Protein AF-0000000066289373 (afdb_homodimer)

Organism: Thermoplasma acidophilum (strain ATCC 25905 / DSM 1728 / JCM 9062 / NBRC 15155 / AMRC-C165) (NCBI:txid273075)

Solvent-accessible surface area (backbone atoms only — not comparable to full-atom values): 20427 Å² total; per-residue (Å²): 117,46,67,29,78,55,85,75,24,36,40,34,42,34,67,40,63,65,67,71,36,77,33,49,23,34,45,33,56,39,55,38,78,60,55,65,31,44,72,65,19,28,51,41,46,61,55,25,34,71,67,48,54,57,54,38,38,50,46,29,58,76,75,24,77,90,34,51,53,66,18,37,56,48,77,47,69,15,73,66,32,69,15,59,24,30,33,37,22,13,44,34,64,47,59,83,74,80,78,54,34,67,59,29,39,32,33,20,52,41,36,44,52,50,49,28,57,76,72,70,49,42,31,40,31,32,53,78,61,28,50,58,76,34,53,29,55,60,72,63,44,50,54,42,50,52,48,33,52,50,62,54,51,73,74,46,85,70,56,35,38,44,32,40,35,23,76,40,66,67,57,41,53,52,49,53,50,52,40,45,73,71,65,44,73,63,62,67,73,67,72,72,69,74,80,119,118,47,64,30,79,53,85,75,24,36,40,34,41,32,65,41,64,67,70,70,38,76,34,51,23,35,45,34,56,41,54,39,79,61,55,65,31,45,72,64,19,28,51,42,49,62,57,24,35,72,67,47,54,58,54,38,41,51,46,28,57,74,74,26,76,90,33,52,54,67,18,37,53,49,76,48,69,17,74,66,32,67,15,59,23,30,34,37,22,13,43,32,64,48,60,84,73,78,78,55,34,67,60,30,40,30,34,19,53,40,36,44,52,51,49,29,56,75,70,71,50,44,31,38,31,32,53,77,61,27,50,58,75,34,54,30,57,60,72,64,44,50,54,42,50,51,48,34,51,50,63,52,50,74,75,46,86,70,57,36,37,44,30,42,35,22,76,39,68,66,57,40,52,52,49,51,51,52,39,45,73,71,66,44,73,64,63,67,75,66,72,72,69,75,79,119

Foldseek 3Di:
DFWDDDDLAIEAEAAAQQLQDLAQEEEAQDAFLLQADDDRRNSQDVQQDCVSNVVVVVCCVPPNVPGDDQLAWDKDASRNGSHGIYIYHYAAQDDPPPPCRLVSLLSRLLNSVVVCVVVVGQTYEYEQHCVPPSPPPLLSSLLSNVVSVSVSVVPDDDYHYYYYYHHDPVSSVSSLVSCVVVVNPRVVVPVPPPPD/DFWDDDDLAIEAEAAAQQLQDLAQEEEAQDAFLLQADDDRRNSQDVQQDCVSNVVVVVCCVPPNVPGDDQLAWDKDASRNGSHGIYIYHYAAQDDPPPPCRLVSLLSRLLNSVVVCVVVVGQTYEYEQHCVPPSPPPLLSSLLSNVVSVSVSVVPDDDYHYYYYYHHDPVSSVSSLVSCVVVVHPRVPVPVPPPPD

Structure (mmCIF, N/CA/C/O backbone):
data_AF-0000000066289373-model_v1
#
loop_
_entity.id
_entity.type
_entity.pdbx_description
1 polymer 'Uncharacterized protein Ta1105'
#
loop_
_atom_site.group_PDB
_atom_site.id
_atom_site.type_symbol
_atom_site.label_atom_id
_atom_site.label_alt_id
_atom_site.label_comp_id
_atom_site.label_asym_id
_atom_site.label_entity_id
_atom_site.label_seq_id
_atom_site.pdbx_PDB_ins_code
_atom_site.Cartn_x
_atom_site.Cartn_y
_atom_site.Cartn_z
_atom_site.occupancy
_atom_site.B_iso_or_equiv
_atom_site.auth_seq_id
_atom_site.auth_comp_id
_atom_site.auth_asym_id
_atom_site.auth_atom_id
_atom_site.pdbx_PDB_model_num
ATOM 1 N N . MET A 1 1 ? 3.545 17.703 24.906 1 75.75 1 MET A N 1
ATOM 2 C CA . MET A 1 1 ? 2.996 18.516 23.812 1 75.75 1 MET A CA 1
ATOM 3 C C . MET A 1 1 ? 3.549 19.938 23.875 1 75.75 1 MET A C 1
ATOM 5 O O . MET A 1 1 ? 3.662 20.516 24.953 1 75.75 1 MET A O 1
ATOM 9 N N . ARG A 1 2 ? 4.129 20.344 22.719 1 86.56 2 ARG A N 1
ATOM 10 C CA . ARG A 1 2 ? 4.605 21.719 22.562 1 86.56 2 ARG A CA 1
ATOM 11 C C . ARG A 1 2 ? 3.744 22.484 21.562 1 86.56 2 ARG A C 1
ATOM 13 O O . ARG A 1 2 ? 3.34 21.938 20.531 1 86.56 2 ARG A O 1
ATOM 20 N N . GLU A 1 3 ? 3.428 23.828 22.047 1 89.31 3 GLU A N 1
ATOM 21 C CA . GLU A 1 3 ? 2.566 24.641 21.188 1 89.31 3 GLU A CA 1
ATOM 22 C C . GLU A 1 3 ? 3.199 26 20.891 1 89.31 3 GLU A C 1
ATOM 24 O O . GLU A 1 3 ? 3.875 26.562 21.75 1 89.31 3 GLU A O 1
ATOM 29 N N . PHE A 1 4 ? 2.977 26.422 19.625 1 86.31 4 PHE A N 1
ATOM 30 C CA . PHE A 1 4 ? 3.445 27.734 19.219 1 86.31 4 PHE A CA 1
ATOM 31 C C . PHE A 1 4 ? 2.379 28.453 18.406 1 86.31 4 PHE A C 1
ATOM 33 O O . PHE A 1 4 ? 1.7 27.844 17.578 1 86.31 4 PHE A O 1
ATOM 40 N N . HIS A 1 5 ? 2.35 29.75 18.734 1 89.12 5 HIS A N 1
ATOM 41 C CA . HIS A 1 5 ? 1.401 30.562 17.969 1 89.12 5 HIS A CA 1
ATOM 42 C C . HIS A 1 5 ? 2.016 31.062 16.672 1 89.12 5 HIS A C 1
ATOM 44 O O . HIS A 1 5 ? 3.191 31.422 16.625 1 89.12 5 HIS A O 1
ATOM 50 N N . TYR A 1 6 ? 1.261 31.031 15.586 1 89.5 6 TYR A N 1
ATOM 51 C CA . TYR A 1 6 ? 1.569 31.609 14.281 1 89.5 6 TYR A CA 1
ATOM 52 C C . TYR A 1 6 ? 0.436 32.5 13.805 1 89.5 6 TYR A C 1
ATOM 54 O O . TYR A 1 6 ? -0.485 32.031 13.125 1 89.5 6 TYR A O 1
ATOM 62 N N . GLY A 1 7 ? 0.634 33.75 14.133 1 88.88 7 GLY A N 1
ATOM 63 C CA . GLY A 1 7 ? -0.511 34.625 13.93 1 88.88 7 GLY A CA 1
ATOM 64 C C . GLY A 1 7 ? -1.744 34.188 14.688 1 88.88 7 GLY A C 1
ATOM 65 O O . GLY A 1 7 ? -1.688 34 15.906 1 88.88 7 GLY A O 1
ATOM 66 N N . VAL A 1 8 ? -2.82 34.031 14.016 1 94.06 8 VAL A N 1
ATOM 67 C CA . VAL A 1 8 ? -4.074 33.625 14.633 1 94.06 8 VAL A CA 1
ATOM 68 C C . VAL A 1 8 ? -4.125 32.094 14.727 1 94.06 8 VAL A C 1
ATOM 70 O O . VAL A 1 8 ? -5.074 31.531 15.273 1 94.06 8 VAL A O 1
ATOM 73 N N . HIS A 1 9 ? -3.094 31.453 14.195 1 95.69 9 HIS A N 1
ATOM 74 C CA . HIS A 1 9 ? -3.049 30 14.125 1 95.69 9 HIS A CA 1
ATOM 75 C C . HIS A 1 9 ? -2.193 29.422 15.25 1 95.69 9 HIS A C 1
ATOM 77 O O . HIS A 1 9 ? -1.519 30.172 15.969 1 95.69 9 HIS A O 1
ATOM 83 N N . MET A 1 10 ? -2.359 28.141 15.414 1 94.62 10 MET A N 1
ATOM 84 C CA . MET A 1 10 ? -1.564 27.391 16.391 1 94.62 10 MET A CA 1
ATOM 85 C C . MET A 1 10 ? -0.881 26.203 15.742 1 94.62 10 MET A C 1
ATOM 87 O O . MET A 1 10 ? -1.503 25.469 14.977 1 94.62 10 MET A O 1
ATOM 91 N N . LEU A 1 11 ? 0.419 26.047 16.031 1 94.94 11 LEU A N 1
ATOM 92 C CA . LEU A 1 11 ? 1.167 24.828 15.688 1 94.94 11 LEU A CA 1
ATOM 93 C C . LEU A 1 11 ? 1.503 24.031 16.953 1 94.94 11 LEU A C 1
ATOM 95 O O . LEU A 1 11 ? 1.903 24.609 17.969 1 94.94 11 LEU A O 1
ATOM 99 N N . ALA A 1 12 ? 1.253 22.797 16.875 1 95.5 12 ALA A N 1
ATOM 100 C CA . ALA A 1 12 ? 1.508 21.938 18.031 1 95.5 12 ALA A CA 1
ATOM 101 C C . ALA A 1 12 ? 2.371 20.734 17.656 1 95.5 12 ALA A C 1
ATOM 103 O O . ALA A 1 12 ? 2.273 20.219 16.531 1 95.5 12 ALA A O 1
ATOM 104 N N . VAL A 1 13 ? 3.252 20.328 18.578 1 96.38 13 VAL A N 1
ATOM 105 C CA . VAL A 1 13 ? 4.066 19.125 18.438 1 96.38 13 VAL A CA 1
ATOM 106 C C . VAL A 1 13 ? 3.727 18.141 19.562 1 96.38 13 VAL A C 1
ATOM 108 O O . VAL A 1 13 ? 3.779 18.484 20.75 1 96.38 13 VAL A O 1
ATOM 111 N N . GLU A 1 14 ? 3.352 16.984 19.156 1 96.69 14 GLU A N 1
ATOM 112 C CA . GLU A 1 14 ? 2.951 15.945 20.109 1 96.69 14 GLU A CA 1
ATOM 113 C C . GLU A 1 14 ? 3.719 14.648 19.859 1 96.69 14 GLU A C 1
ATOM 115 O O . GLU A 1 14 ? 4.062 14.328 18.719 1 96.69 14 GLU A O 1
ATOM 120 N N . VAL A 1 15 ? 4.016 13.953 20.969 1 97.19 15 VAL A N 1
ATOM 121 C CA . VAL A 1 15 ? 4.594 12.617 20.875 1 97.19 15 VAL A CA 1
ATOM 122 C C . VAL A 1 15 ? 3.586 11.586 21.375 1 97.19 15 VAL A C 1
ATOM 124 O O . VAL A 1 15 ? 3.08 11.695 22.5 1 97.19 15 VAL A O 1
ATOM 127 N N . GLY A 1 16 ? 3.242 10.625 20.5 1 97.38 16 GLY A N 1
ATOM 128 C CA . GLY A 1 16 ? 2.277 9.609 20.906 1 97.38 16 GLY A CA 1
ATOM 129 C C . GLY A 1 16 ? 1.586 8.953 19.719 1 97.38 16 GLY A C 1
ATOM 130 O O . GLY A 1 16 ? 2.062 9.047 18.578 1 97.38 16 GLY A O 1
ATOM 131 N N . ASP A 1 17 ? 0.557 8.273 20.078 1 98.12 17 ASP A N 1
ATOM 132 C CA . ASP A 1 17 ? -0.267 7.559 19.094 1 98.12 17 ASP A CA 1
ATOM 133 C C . ASP A 1 17 ? -1.297 8.492 18.469 1 98.12 17 ASP A C 1
ATOM 135 O O . ASP A 1 17 ? -2.221 8.953 19.141 1 98.12 17 ASP A O 1
ATOM 139 N N . ILE A 1 18 ? -1.159 8.711 17.172 1 98.62 18 ILE A N 1
ATOM 140 C CA . ILE A 1 18 ? -2.012 9.68 16.484 1 98.62 18 ILE A CA 1
ATOM 141 C C . ILE A 1 18 ? -3.467 9.219 16.547 1 98.62 18 ILE A C 1
ATOM 143 O O . ILE A 1 18 ? -4.387 10.039 16.438 1 98.62 18 ILE A O 1
ATOM 147 N N . THR A 1 19 ? -3.711 7.879 16.688 1 98.75 19 THR A N 1
ATOM 148 C CA . THR A 1 19 ? -5.078 7.367 16.75 1 98.75 19 THR A CA 1
ATOM 149 C C . THR A 1 19 ? -5.777 7.824 18.016 1 98.75 19 THR A C 1
ATOM 151 O O . THR A 1 19 ? -7 7.723 18.141 1 98.75 19 THR A O 1
ATOM 154 N N . GLU A 1 20 ? -5.055 8.344 18.906 1 98.38 20 GLU A N 1
ATOM 155 C CA . GLU A 1 20 ? -5.605 8.812 20.172 1 98.38 20 GLU A CA 1
ATOM 156 C C . GLU A 1 20 ? -5.797 10.328 20.172 1 98.38 20 GLU A C 1
ATOM 158 O O . GLU A 1 20 ? -6.258 10.906 21.156 1 98.38 20 GLU A O 1
ATOM 163 N N . SER A 1 21 ? -5.438 10.977 19.094 1 98.31 21 SER A N 1
ATOM 164 C CA . SER A 1 21 ? -5.57 12.422 19 1 98.31 21 SER A CA 1
ATOM 165 C C . SER A 1 21 ? -7.031 12.852 19.062 1 98.31 21 SER A C 1
ATOM 167 O O . SER A 1 21 ? -7.902 12.203 18.484 1 98.31 21 SER A O 1
ATOM 169 N N . ASP A 1 22 ? -7.27 13.945 19.719 1 97.38 22 ASP A N 1
ATOM 170 C CA . ASP A 1 22 ? -8.625 14.492 19.828 1 97.38 22 ASP A CA 1
ATOM 171 C C . ASP A 1 22 ? -8.836 15.633 18.828 1 97.38 22 ASP A C 1
ATOM 173 O O . ASP A 1 22 ? -9.773 16.422 18.969 1 97.38 22 ASP A O 1
ATOM 177 N N . ALA A 1 23 ? -7.934 15.812 17.812 1 98.69 23 ALA A N 1
ATOM 178 C CA . ALA A 1 23 ? -8.141 16.781 16.734 1 98.69 23 ALA A CA 1
ATOM 179 C C . ALA A 1 23 ? -9.43 16.484 15.977 1 98.69 23 ALA A C 1
ATOM 181 O O . ALA A 1 23 ? -9.961 15.375 16.047 1 98.69 23 ALA A O 1
ATOM 182 N N . GLU A 1 24 ? -9.938 17.484 15.312 1 98.88 24 GLU A N 1
ATOM 183 C CA . GLU A 1 24 ? -11.133 17.281 14.492 1 98.88 24 GLU A CA 1
ATOM 184 C C . GLU A 1 24 ? -10.875 16.281 13.375 1 98.88 24 GLU A C 1
ATOM 186 O O . GLU A 1 24 ? -11.75 15.492 13.023 1 98.88 24 GLU A O 1
ATOM 191 N N . ALA A 1 25 ? -9.664 16.344 12.812 1 98.94 25 ALA A N 1
ATOM 192 C CA . ALA A 1 25 ? -9.242 15.406 11.781 1 98.94 25 ALA A CA 1
ATOM 193 C C . ALA A 1 25 ? -7.812 14.93 12.023 1 98.94 25 ALA A C 1
ATOM 195 O O . ALA A 1 25 ? -6.973 15.695 12.5 1 98.94 25 ALA A O 1
ATOM 196 N N . ILE A 1 26 ? -7.59 13.688 11.703 1 98.94 26 ILE A N 1
ATOM 197 C CA . ILE A 1 26 ? -6.223 13.188 11.633 1 98.94 26 ILE A CA 1
ATOM 198 C C . ILE A 1 26 ? -5.883 12.797 10.203 1 98.94 26 ILE A C 1
ATOM 200 O O . ILE A 1 26 ? -6.762 12.398 9.43 1 98.94 26 ILE A O 1
ATOM 204 N N . VAL A 1 27 ? -4.594 12.961 9.859 1 98.94 27 VAL A N 1
ATOM 205 C CA . VAL A 1 27 ? -4.137 12.594 8.523 1 98.94 27 VAL A CA 1
ATOM 206 C C . VAL A 1 27 ? -3.564 11.18 8.539 1 98.94 27 VAL A C 1
ATOM 208 O O . VAL A 1 27 ? -2.832 10.812 9.461 1 98.94 27 VAL A O 1
ATOM 211 N N . ASN A 1 28 ? -3.922 10.391 7.598 1 98.88 28 ASN A N 1
ATOM 212 C CA . ASN A 1 28 ? -3.369 9.055 7.398 1 98.88 28 ASN A CA 1
ATOM 213 C C . ASN A 1 28 ? -2.322 9.047 6.285 1 98.88 28 ASN A C 1
ATOM 215 O O . ASN A 1 28 ? -2.602 9.461 5.16 1 98.88 28 ASN A O 1
ATOM 219 N N . ALA A 1 29 ? -1.104 8.648 6.656 1 98.31 29 ALA A N 1
ATOM 220 C CA . ALA A 1 29 ? -0.103 8.336 5.641 1 98.31 29 ALA A CA 1
ATOM 221 C C . ALA A 1 29 ? -0.445 7.035 4.914 1 98.31 29 ALA A C 1
ATOM 223 O O . ALA A 1 29 ? 0.103 5.977 5.23 1 98.31 29 ALA A O 1
ATOM 224 N N . ALA A 1 30 ? -1.294 7.133 3.91 1 97.62 30 ALA A N 1
ATOM 225 C CA . ALA A 1 30 ? -1.84 5.973 3.207 1 97.62 30 ALA A CA 1
ATOM 226 C C . ALA A 1 30 ? -0.956 5.582 2.027 1 97.62 30 ALA A C 1
ATOM 228 O O . ALA A 1 30 ? 0.131 6.137 1.846 1 97.62 30 ALA A O 1
ATOM 229 N N . ASN A 1 31 ? -1.375 4.535 1.334 1 95.62 31 ASN A N 1
ATOM 230 C CA . ASN A 1 31 ? -0.899 4.184 -0 1 95.62 31 ASN A CA 1
ATOM 231 C C . ASN A 1 31 ? -2.016 4.27 -1.035 1 95.62 31 ASN A C 1
ATOM 233 O O . ASN A 1 31 ? -3.176 4.5 -0.686 1 95.62 31 ASN A O 1
ATOM 237 N N . SER A 1 32 ? -1.64 4.102 -2.238 1 96.5 32 SER A N 1
ATOM 238 C CA . SER A 1 32 ? -2.561 4.398 -3.33 1 96.5 32 SER A CA 1
ATOM 239 C C . SER A 1 32 ? -3.777 3.48 -3.291 1 96.5 32 SER A C 1
ATOM 241 O O . SER A 1 32 ? -4.848 3.838 -3.791 1 96.5 32 SER A O 1
ATOM 243 N N . SER A 1 33 ? -3.643 2.281 -2.738 1 95.5 33 SER A N 1
ATOM 244 C CA . SER A 1 33 ? -4.758 1.34 -2.729 1 95.5 33 SER A CA 1
ATOM 245 C C . SER A 1 33 ? -5.859 1.795 -1.774 1 95.5 33 SER A C 1
ATOM 247 O O . SER A 1 33 ? -7.027 1.445 -1.954 1 95.5 33 SER A O 1
ATOM 249 N N . LEU A 1 34 ? -5.551 2.484 -0.747 1 97.5 34 LEU A N 1
ATOM 250 C CA . LEU A 1 34 ? -6.449 2.953 0.302 1 97.5 34 LEU A CA 1
ATOM 251 C C . LEU A 1 34 ? -7.043 1.778 1.072 1 97.5 34 LEU A C 1
ATOM 253 O O . LEU A 1 34 ? -8.117 1.899 1.663 1 97.5 34 LEU A O 1
ATOM 257 N N . MET A 1 35 ? -6.32 0.656 1.046 1 95.69 35 MET A N 1
ATOM 258 C CA . MET A 1 35 ? -6.863 -0.539 1.688 1 95.69 35 MET A CA 1
ATOM 259 C C . MET A 1 35 ? -6.055 -0.905 2.928 1 95.69 35 MET A C 1
ATOM 261 O O . MET A 1 35 ? -5.984 -2.076 3.303 1 95.69 35 MET A O 1
ATOM 265 N N . GLY A 1 36 ? -5.379 0.014 3.451 1 94.12 36 GLY A N 1
ATOM 266 C CA . GLY A 1 36 ? -4.562 -0.249 4.629 1 94.12 36 GLY A CA 1
ATOM 267 C C . GLY A 1 36 ? -3.127 -0.604 4.293 1 94.12 36 GLY A C 1
ATOM 268 O O . GLY A 1 36 ? -2.799 -0.854 3.131 1 94.12 36 GLY A O 1
ATOM 269 N N . GLY A 1 37 ? -2.361 -0.633 5.258 1 92.88 37 GLY A N 1
ATOM 270 C CA . GLY A 1 37 ? -0.941 -0.937 5.176 1 92.88 37 GLY A CA 1
ATOM 271 C C . GLY A 1 37 ? -0.311 -1.207 6.531 1 92.88 37 GLY A C 1
ATOM 272 O O . GLY A 1 37 ? -0.915 -1.861 7.383 1 92.88 37 GLY A O 1
ATOM 273 N N . GLY A 1 38 ? 0.955 -0.867 6.578 1 90.94 38 GLY A N 1
ATOM 274 C CA . GLY A 1 38 ? 1.658 -0.915 7.848 1 90.94 38 GLY A CA 1
ATOM 275 C C . GLY A 1 38 ? 1.753 0.437 8.531 1 90.94 38 GLY A C 1
ATOM 276 O O . GLY A 1 38 ? 1.01 1.361 8.195 1 90.94 38 GLY A O 1
ATOM 277 N N . GLY A 1 39 ? 2.484 0.532 9.648 1 93 39 GLY A N 1
ATOM 278 C CA . GLY A 1 39 ? 2.773 1.794 10.305 1 93 39 GLY A CA 1
ATOM 279 C C . GLY A 1 39 ? 1.523 2.555 10.711 1 93 39 GLY A C 1
ATOM 280 O O . GLY A 1 39 ? 0.603 1.983 11.297 1 93 39 GLY A O 1
ATOM 281 N N . VAL A 1 40 ? 1.574 3.824 10.383 1 97.12 40 VAL A N 1
ATOM 282 C CA . VAL A 1 40 ? 0.484 4.727 10.734 1 97.12 40 VAL A CA 1
ATOM 283 C C . VAL A 1 40 ? -0.792 4.305 10.016 1 97.12 40 VAL A C 1
ATOM 285 O O . VAL A 1 40 ? -1.882 4.336 10.586 1 97.12 40 VAL A O 1
ATOM 288 N N . ASP A 1 41 ? -0.669 3.943 8.781 1 97.44 41 ASP A N 1
ATOM 289 C CA . ASP A 1 41 ? -1.811 3.498 7.984 1 97.44 41 ASP A CA 1
ATOM 290 C C . ASP A 1 41 ? -2.498 2.301 8.633 1 97.44 41 ASP A C 1
ATOM 292 O O . ASP A 1 41 ? -3.721 2.287 8.789 1 97.44 41 ASP A O 1
ATOM 296 N N . GLY A 1 42 ? -1.714 1.28 9.023 1 96.12 42 GLY A N 1
ATOM 297 C CA . GLY A 1 42 ? -2.264 0.118 9.703 1 96.12 42 GLY A CA 1
ATOM 298 C C . GLY A 1 42 ? -2.92 0.458 11.023 1 96.12 42 GLY A C 1
ATOM 299 O O . GLY A 1 42 ? -3.988 -0.066 11.344 1 96.12 42 GLY A O 1
ATOM 300 N N . ALA A 1 43 ? -2.275 1.288 11.773 1 97.25 43 ALA A N 1
ATOM 301 C CA . ALA A 1 43 ? -2.785 1.702 13.078 1 97.25 43 ALA A CA 1
ATOM 302 C C . ALA A 1 43 ? -4.137 2.396 12.938 1 97.25 43 ALA A C 1
ATOM 304 O O . ALA A 1 43 ? -5.062 2.117 13.703 1 97.25 43 ALA A O 1
ATOM 305 N N . ILE A 1 44 ? -4.262 3.26 12 1 98.56 44 ILE A N 1
ATOM 306 C CA . ILE A 1 44 ? -5.484 4.035 11.828 1 98.56 44 ILE A CA 1
ATOM 307 C C . ILE A 1 44 ? -6.609 3.121 11.344 1 98.56 44 ILE A C 1
ATOM 309 O O . ILE A 1 44 ? -7.738 3.199 11.836 1 98.56 44 ILE A O 1
ATOM 313 N N . HIS A 1 45 ? -6.32 2.279 10.383 1 98.06 45 HIS A N 1
ATOM 314 C CA . HIS A 1 45 ? -7.332 1.34 9.922 1 98.06 45 HIS A CA 1
ATOM 315 C C . HIS A 1 45 ? -7.836 0.463 11.062 1 98.06 45 HIS A C 1
ATOM 317 O O . HIS A 1 45 ? -9.039 0.217 11.172 1 98.06 45 HIS A O 1
ATOM 323 N N . SER A 1 46 ? -6.906 0.007 11.836 1 97.31 46 SER A N 1
ATOM 324 C CA . SER A 1 46 ? -7.273 -0.841 12.961 1 97.31 46 SER A CA 1
ATOM 325 C C . SER A 1 46 ? -8.125 -0.079 13.977 1 97.31 46 SER A C 1
ATOM 327 O O . SER A 1 46 ? -9.148 -0.583 14.438 1 97.31 46 SER A O 1
ATOM 329 N N . ALA A 1 47 ? -7.758 1.098 14.32 1 98.69 47 ALA A N 1
ATOM 330 C CA . ALA A 1 47 ? -8.422 1.89 15.352 1 98.69 47 ALA A CA 1
ATOM 331 C C . ALA A 1 47 ? -9.781 2.389 14.867 1 98.69 47 ALA A C 1
ATOM 333 O O . ALA A 1 47 ? -10.727 2.48 15.656 1 98.69 47 ALA A O 1
ATOM 334 N N . ALA A 1 48 ? -9.891 2.709 13.578 1 98.62 48 ALA A N 1
ATOM 335 C CA . ALA A 1 48 ? -11.125 3.256 13.016 1 98.62 48 ALA A CA 1
ATOM 336 C C . ALA A 1 48 ? -12.203 2.18 12.898 1 98.62 48 ALA A C 1
ATOM 338 O O . ALA A 1 48 ? -13.398 2.482 12.898 1 98.62 48 ALA A O 1
ATOM 339 N N . GLY A 1 49 ? -11.781 0.937 12.727 1 97.81 49 GLY A N 1
ATOM 340 C CA . GLY A 1 49 ? -12.727 -0.161 12.594 1 97.81 49 GLY A CA 1
ATOM 341 C C . GLY A 1 49 ? -13.094 -0.461 11.148 1 97.81 49 GLY A C 1
ATOM 342 O O . GLY A 1 49 ? -12.703 0.271 10.242 1 97.81 49 GLY A O 1
ATOM 343 N N . PRO A 1 50 ? -13.852 -1.549 10.906 1 95.62 50 PRO A N 1
ATOM 344 C CA . PRO A 1 50 ? -14.133 -2.061 9.562 1 95.62 50 PRO A CA 1
ATOM 345 C C . PRO A 1 50 ? -15 -1.114 8.742 1 95.62 50 PRO A C 1
ATOM 347 O O . PRO A 1 50 ? -15.031 -1.208 7.512 1 95.62 50 PRO A O 1
ATOM 350 N N . GLU A 1 51 ? -15.719 -0.247 9.406 1 97.56 51 GLU A N 1
ATOM 351 C CA . GLU A 1 51 ? -16.578 0.708 8.703 1 97.56 51 GLU A CA 1
ATOM 352 C C . GLU A 1 51 ? -15.75 1.613 7.789 1 97.56 51 GLU A C 1
ATOM 354 O O . GLU A 1 51 ? -16.219 2.016 6.723 1 97.56 51 GLU A O 1
ATOM 359 N N . LEU A 1 52 ? -14.523 1.868 8.195 1 98.31 52 LEU A N 1
ATOM 360 C CA . LEU A 1 52 ? -13.648 2.691 7.371 1 98.31 52 LEU A CA 1
ATOM 361 C C . LEU A 1 52 ? -13.398 2.033 6.02 1 98.31 52 LEU A C 1
ATOM 363 O O . LEU A 1 52 ? -13.477 2.691 4.98 1 98.31 52 LEU A O 1
ATOM 367 N N . ASN A 1 53 ? -13.125 0.759 6.059 1 95.5 53 ASN A N 1
ATOM 368 C CA . ASN A 1 53 ? -12.867 0.023 4.828 1 95.5 53 ASN A CA 1
ATOM 369 C C . ASN A 1 53 ? -14.047 0.102 3.863 1 95.5 53 ASN A C 1
ATOM 371 O O . ASN A 1 53 ? -13.859 0.238 2.652 1 95.5 53 ASN A O 1
ATOM 375 N N . GLY A 1 54 ? -15.234 -0.038 4.379 1 95.31 54 GLY A N 1
ATOM 376 C CA . GLY A 1 54 ? -16.422 0.083 3.539 1 95.31 54 GLY A CA 1
ATOM 377 C C . GLY A 1 54 ? -16.484 1.405 2.799 1 95.31 54 GLY A C 1
ATOM 378 O O . GLY A 1 54 ? -16.781 1.437 1.601 1 95.31 54 GLY A O 1
ATOM 379 N N . GLU A 1 55 ? -16.203 2.484 3.498 1 97.81 55 GLU A N 1
ATOM 380 C CA . GLU A 1 55 ? -16.234 3.809 2.885 1 97.81 55 GLU A CA 1
ATOM 381 C C . GLU A 1 55 ? -15.133 3.969 1.847 1 97.81 55 GLU A C 1
ATOM 383 O O . GLU A 1 55 ? -15.359 4.531 0.774 1 97.81 55 GLU A O 1
ATOM 388 N N . LEU A 1 56 ? -13.984 3.426 2.117 1 97.81 56 LEU A N 1
ATOM 389 C CA . LEU A 1 56 ? -12.852 3.564 1.21 1 97.81 56 LEU A CA 1
ATOM 390 C C . LEU A 1 56 ? -13.07 2.75 -0.061 1 97.81 56 LEU A C 1
ATOM 392 O O . LEU A 1 56 ? -12.688 3.18 -1.152 1 97.81 56 LEU A O 1
ATOM 396 N N . VAL A 1 57 ? -13.68 1.593 0.084 1 94.88 57 VAL A N 1
ATOM 397 C CA . VAL A 1 57 ? -14 0.785 -1.087 1 94.88 57 VAL A CA 1
ATOM 398 C C . VAL A 1 57 ? -14.938 1.566 -2.012 1 94.88 57 VAL A C 1
ATOM 400 O O . VAL A 1 57 ? -14.758 1.559 -3.232 1 94.88 57 VAL A O 1
ATOM 403 N N . LYS A 1 58 ? -15.891 2.23 -1.417 1 95.56 58 LYS A N 1
ATOM 404 C CA . LYS A 1 58 ? -16.812 3.043 -2.203 1 95.56 58 LYS A CA 1
ATOM 405 C C . LYS A 1 58 ? -16.078 4.188 -2.9 1 95.56 58 LYS A C 1
ATOM 407 O O . LYS A 1 58 ? -16.297 4.441 -4.086 1 95.56 58 LYS A O 1
ATOM 412 N N . ILE A 1 59 ? -15.211 4.82 -2.193 1 97.25 59 ILE A N 1
ATOM 413 C CA . ILE A 1 59 ? -14.438 5.926 -2.744 1 97.25 59 ILE A CA 1
ATOM 414 C C . ILE A 1 59 ? -13.586 5.426 -3.912 1 97.25 59 ILE A C 1
ATOM 416 O O . ILE A 1 59 ? -13.539 6.059 -4.969 1 97.25 59 ILE A O 1
ATOM 420 N N . ARG A 1 60 ? -12.953 4.324 -3.713 1 95.38 60 ARG A N 1
ATOM 421 C CA . ARG A 1 60 ? -12.125 3.738 -4.762 1 95.38 60 ARG A CA 1
ATOM 422 C C . ARG A 1 60 ? -12.961 3.408 -5.996 1 95.38 60 ARG A C 1
ATOM 424 O O . ARG A 1 60 ? -12.57 3.729 -7.121 1 95.38 60 ARG A O 1
ATOM 431 N N . ARG A 1 61 ? -14.086 2.807 -5.809 1 93 61 ARG A N 1
ATOM 432 C CA . ARG A 1 61 ? -14.961 2.383 -6.898 1 93 61 ARG A CA 1
ATOM 433 C C . ARG A 1 61 ? -15.453 3.582 -7.699 1 93 61 ARG A C 1
ATOM 435 O O . ARG A 1 61 ? -15.43 3.562 -8.93 1 93 61 ARG A O 1
ATOM 442 N N . GLU A 1 62 ? -15.75 4.672 -7.023 1 94.88 62 GLU A N 1
ATOM 443 C CA . GLU A 1 62 ? -16.469 5.777 -7.648 1 94.88 62 GLU A CA 1
ATOM 444 C C . GLU A 1 62 ? -15.492 6.84 -8.164 1 94.88 62 GLU A C 1
ATOM 446 O O . GLU A 1 62 ? -15.75 7.48 -9.188 1 94.88 62 GLU A O 1
ATOM 451 N N . ARG A 1 63 ? -14.352 6.91 -7.492 1 95.38 63 ARG A N 1
ATOM 452 C CA . ARG A 1 63 ? -13.562 8.102 -7.793 1 95.38 63 ARG A CA 1
ATOM 453 C C . ARG A 1 63 ? -12.133 7.727 -8.18 1 95.38 63 ARG A C 1
ATOM 455 O O . ARG A 1 63 ? -11.484 8.445 -8.945 1 95.38 63 ARG A O 1
ATOM 462 N N . TYR A 1 64 ? -11.664 6.625 -7.648 1 93.94 64 TYR A N 1
ATOM 463 C CA . TYR A 1 64 ? -10.258 6.316 -7.863 1 93.94 64 TYR A CA 1
ATOM 464 C C . TYR A 1 64 ? -10.062 4.84 -8.195 1 93.94 64 TYR A C 1
ATOM 466 O O . TYR A 1 64 ? -9.328 4.133 -7.5 1 93.94 64 TYR A O 1
ATOM 474 N N . PRO A 1 65 ? -10.609 4.371 -9.234 1 89.12 65 PRO A N 1
ATOM 475 C CA . PRO A 1 65 ? -10.508 2.947 -9.57 1 89.12 65 PRO A CA 1
ATOM 476 C C . PRO A 1 65 ? -9.062 2.49 -9.758 1 89.12 65 PRO A C 1
ATOM 478 O O . PRO A 1 65 ? -8.75 1.317 -9.539 1 89.12 65 PRO A O 1
ATOM 481 N N . ASN A 1 66 ? -8.18 3.404 -10.094 1 88.12 66 ASN A N 1
ATOM 482 C CA . ASN A 1 66 ? -6.785 3.049 -10.312 1 88.12 66 ASN A CA 1
ATOM 483 C C . ASN A 1 66 ? -5.922 3.404 -9.109 1 88.12 66 ASN A C 1
ATOM 485 O O . ASN A 1 66 ? -4.691 3.322 -9.172 1 88.12 66 ASN A O 1
ATOM 489 N N . GLY A 1 67 ? -6.574 3.867 -8.078 1 93.94 67 GLY A N 1
ATOM 490 C CA . GLY A 1 67 ? -5.852 4.238 -6.875 1 93.94 67 GLY A CA 1
ATOM 491 C C . GLY A 1 67 ? -5.75 5.742 -6.684 1 93.94 67 GLY A C 1
ATOM 492 O O . GLY A 1 67 ? -5.887 6.504 -7.641 1 93.94 67 GLY A O 1
ATOM 493 N N . LEU A 1 68 ? -5.551 6.133 -5.477 1 96.94 68 LEU A N 1
ATOM 494 C CA . LEU A 1 68 ? -5.316 7.539 -5.168 1 96.94 68 LEU A CA 1
ATOM 495 C C . LEU A 1 68 ? -3.908 7.957 -5.57 1 96.94 68 LEU A C 1
ATOM 497 O O . LEU A 1 68 ? -2.926 7.379 -5.098 1 96.94 68 LEU A O 1
ATOM 501 N N . PRO A 1 69 ? -3.777 8.977 -6.363 1 96.31 69 PRO A N 1
ATOM 502 C CA . PRO A 1 69 ? -2.439 9.391 -6.793 1 96.31 69 PRO A CA 1
ATOM 503 C C . PRO A 1 69 ? -1.629 10.031 -5.672 1 96.31 69 PRO A C 1
ATOM 505 O O . PRO A 1 69 ? -2.189 10.719 -4.816 1 96.31 69 PRO A O 1
ATOM 508 N N . PRO A 1 70 ? -0.287 9.867 -5.77 1 97 70 PRO A N 1
ATOM 509 C CA . PRO A 1 70 ? 0.551 10.602 -4.816 1 97 70 PRO A CA 1
ATOM 510 C C . PRO A 1 70 ? 0.299 12.109 -4.844 1 97 70 PRO A C 1
ATOM 512 O O . PRO A 1 70 ? 0.122 12.688 -5.918 1 97 70 PRO A O 1
ATOM 515 N N . GLY A 1 71 ? 0.247 12.695 -3.688 1 98.19 71 GLY A N 1
ATOM 516 C CA . GLY A 1 71 ? 0.05 14.133 -3.594 1 98.19 71 GLY A CA 1
ATOM 517 C C . GLY A 1 71 ? -1.405 14.523 -3.43 1 98.19 71 GLY A C 1
ATOM 518 O O . GLY A 1 71 ? -1.71 15.672 -3.102 1 98.19 71 GLY A O 1
ATOM 519 N N . GLU A 1 72 ? -2.305 13.602 -3.668 1 98.38 72 GLU A N 1
ATOM 520 C CA . GLU A 1 72 ? -3.734 13.867 -3.514 1 98.38 72 GLU A CA 1
ATOM 521 C C . GLU A 1 72 ? -4.242 13.359 -2.166 1 98.38 72 GLU A C 1
ATOM 523 O O . GLU A 1 72 ? -3.514 12.695 -1.431 1 98.38 72 GLU A O 1
ATOM 528 N N . ALA A 1 73 ? -5.465 13.781 -1.799 1 98.88 73 ALA A N 1
ATOM 529 C CA . ALA A 1 73 ? -6.035 13.383 -0.515 1 98.88 73 ALA A CA 1
ATOM 530 C C . ALA A 1 73 ? -7.539 13.133 -0.636 1 98.88 73 ALA A C 1
ATOM 532 O O . ALA A 1 73 ? -8.195 13.68 -1.528 1 98.88 73 ALA A O 1
ATOM 533 N N . VAL A 1 74 ? -8.055 12.273 0.22 1 98.88 74 VAL A N 1
ATOM 534 C CA . VAL A 1 74 ? -9.492 12.031 0.354 1 98.88 74 VAL A CA 1
ATOM 535 C C . VAL A 1 74 ? -9.883 12.047 1.83 1 98.88 74 VAL A C 1
ATOM 537 O O . VAL A 1 74 ? -9.047 11.797 2.701 1 98.88 74 VAL A O 1
ATOM 540 N N . ILE A 1 75 ? -11.133 12.422 2.053 1 98.88 75 ILE A N 1
ATOM 541 C CA . ILE A 1 75 ? -11.586 12.555 3.432 1 98.88 75 ILE A CA 1
ATOM 542 C C . ILE A 1 75 ? -12.648 11.5 3.727 1 98.88 75 ILE A C 1
ATOM 544 O O . ILE A 1 75 ? -13.484 11.195 2.871 1 98.88 75 ILE A O 1
ATOM 548 N N . THR A 1 76 ? -12.617 10.875 4.867 1 98.88 76 THR A N 1
ATOM 549 C CA . THR A 1 76 ? -13.625 9.945 5.371 1 98.88 76 THR A CA 1
ATOM 550 C C . THR A 1 76 ? -14.047 10.32 6.785 1 98.88 76 THR A C 1
ATOM 552 O O . THR A 1 76 ? -13.477 11.234 7.391 1 98.88 76 THR A O 1
ATOM 555 N N . ARG A 1 77 ? -15.086 9.602 7.273 1 98.69 77 ARG A N 1
ATOM 556 C CA . ARG A 1 77 ? -15.422 9.703 8.688 1 98.69 77 ARG A CA 1
ATOM 557 C C . ARG A 1 77 ? -14.352 9.047 9.562 1 98.69 77 ARG A C 1
ATOM 559 O O . ARG A 1 77 ? -13.555 8.242 9.07 1 98.69 77 ARG A O 1
ATOM 566 N N . GLY A 1 78 ? -14.375 9.398 10.859 1 98.81 78 GLY A N 1
ATOM 567 C CA . GLY A 1 78 ? -13.398 8.844 11.789 1 98.81 78 GLY A CA 1
ATOM 568 C C . GLY A 1 78 ? -13.852 7.543 12.422 1 98.81 78 GLY A C 1
ATOM 569 O O . GLY A 1 78 ? -13.039 6.801 12.984 1 98.81 78 GLY A O 1
ATOM 570 N N . TYR A 1 79 ? -15.227 7.336 12.391 1 98.56 79 TYR A N 1
ATOM 571 C CA . TYR A 1 79 ? -15.844 6.125 12.922 1 98.56 79 TYR A CA 1
ATOM 572 C C . TYR A 1 79 ? -15.484 5.934 14.391 1 98.56 79 TYR A C 1
ATOM 574 O O . TYR A 1 79 ? -15.828 6.766 15.234 1 98.56 79 TYR A O 1
ATOM 582 N N . ARG A 1 80 ? -14.594 4.949 14.773 1 98.62 80 ARG A N 1
ATOM 583 C CA . ARG A 1 80 ? -14.383 4.617 16.188 1 98.62 80 ARG A CA 1
ATOM 584 C C . ARG A 1 80 ? -13.258 5.465 16.781 1 98.62 80 ARG A C 1
ATOM 586 O O . ARG A 1 80 ? -12.961 5.355 17.969 1 98.62 80 ARG A O 1
ATOM 593 N N . LEU A 1 81 ? -12.688 6.301 15.977 1 98.81 81 LEU A N 1
ATOM 594 C CA . LEU A 1 81 ? -11.648 7.203 16.469 1 98.81 81 LEU A CA 1
ATOM 595 C C . LEU A 1 81 ? -12.266 8.375 17.219 1 98.81 81 LEU A C 1
ATOM 597 O O . LEU A 1 81 ? -13.461 8.641 17.109 1 98.81 81 LEU A O 1
ATOM 601 N N . LYS A 1 82 ? -11.383 9.078 18.047 1 98.5 82 LYS A N 1
ATOM 602 C CA . LYS A 1 82 ? -11.805 10.328 18.672 1 98.5 82 LYS A CA 1
ATOM 603 C C . LYS A 1 82 ? -12.016 11.422 17.625 1 98.5 82 LYS A C 1
ATOM 605 O O . LYS A 1 82 ? -12.953 12.211 17.734 1 98.5 82 LYS A O 1
ATOM 610 N N . ALA A 1 83 ? -11.148 11.422 16.625 1 98.75 83 ALA A N 1
ATOM 611 C CA . ALA A 1 83 ? -11.266 12.383 15.523 1 98.75 83 ALA A CA 1
ATOM 612 C C . ALA A 1 83 ? -12.492 12.086 14.664 1 98.75 83 ALA A C 1
ATOM 614 O O . ALA A 1 83 ? -12.742 10.938 14.305 1 98.75 83 ALA A O 1
ATOM 615 N N . SER A 1 84 ? -13.172 13.102 14.273 1 98.62 84 SER A N 1
ATOM 616 C CA . SER A 1 84 ? -14.398 12.938 13.5 1 98.62 84 SER A CA 1
ATOM 617 C C . SER A 1 84 ? -14.094 12.578 12.047 1 98.62 84 SER A C 1
ATOM 619 O O . SER A 1 84 ? -14.922 11.969 11.367 1 98.62 84 SER A O 1
ATOM 621 N N . HIS A 1 85 ? -12.898 12.984 11.602 1 98.88 85 HIS A N 1
ATOM 622 C CA . HIS A 1 85 ? -12.547 12.758 10.203 1 98.88 85 HIS A CA 1
ATOM 623 C C . HIS A 1 85 ? -11.125 12.203 10.078 1 98.88 85 HIS A C 1
ATOM 625 O O . HIS A 1 85 ? -10.273 12.461 10.938 1 98.88 85 HIS A O 1
ATOM 631 N N . ILE A 1 86 ? -10.977 11.422 9.102 1 98.94 86 ILE A N 1
ATOM 632 C CA . ILE A 1 86 ? -9.656 11.023 8.633 1 98.94 86 ILE A CA 1
ATOM 633 C C . ILE A 1 86 ? -9.414 11.586 7.234 1 98.94 86 ILE A C 1
ATOM 635 O O . ILE A 1 86 ? -10.273 11.469 6.355 1 98.94 86 ILE A O 1
ATOM 639 N N . ILE A 1 87 ? -8.312 12.25 7.031 1 98.94 87 ILE A N 1
ATOM 640 C CA . ILE A 1 87 ? -7.887 12.641 5.691 1 98.94 87 ILE A CA 1
ATOM 641 C C . ILE A 1 87 ? -6.719 11.766 5.242 1 98.94 87 ILE A C 1
ATOM 643 O O . ILE A 1 87 ? -5.66 11.766 5.875 1 98.94 87 ILE A O 1
ATOM 647 N N . HIS A 1 88 ? -6.934 10.984 4.176 1 98.94 88 HIS A N 1
ATOM 648 C CA . HIS A 1 88 ? -5.926 10.062 3.656 1 98.94 88 HIS A CA 1
ATOM 649 C C . HIS A 1 88 ? -5.145 10.695 2.508 1 98.94 88 HIS A C 1
ATOM 651 O O . HIS A 1 88 ? -5.734 11.242 1.578 1 98.94 88 HIS A O 1
ATOM 657 N N . THR A 1 89 ? -3.844 10.633 2.615 1 98.81 89 THR A N 1
ATOM 658 C CA . THR A 1 89 ? -3.016 11.117 1.518 1 98.81 89 THR A CA 1
ATOM 659 C C . THR A 1 89 ? -1.894 10.133 1.206 1 98.81 89 THR A C 1
ATOM 661 O O . THR A 1 89 ? -1.573 9.273 2.027 1 98.81 89 THR A O 1
ATOM 664 N N . VAL A 1 90 ? -1.425 10.266 -0.012 1 98.25 90 VAL A N 1
ATOM 665 C CA . VAL A 1 90 ? -0.336 9.414 -0.475 1 98.25 90 VAL A CA 1
ATOM 666 C C . VAL A 1 90 ? 0.916 10.25 -0.71 1 98.25 90 VAL A C 1
ATOM 668 O O . VAL A 1 90 ? 0.974 11.039 -1.658 1 98.25 90 VAL A O 1
ATOM 671 N N . GLY A 1 91 ? 1.899 10.078 0.156 1 98.06 91 GLY A N 1
ATOM 672 C CA . GLY A 1 91 ? 3.174 10.758 -0.037 1 98.06 91 GLY A CA 1
ATOM 673 C C . GLY A 1 91 ? 4.043 10.102 -1.095 1 98.06 91 GLY A C 1
ATOM 674 O O . GLY A 1 91 ? 3.727 9.008 -1.576 1 98.06 91 GLY A O 1
ATOM 675 N N . PRO A 1 92 ? 5.141 10.758 -1.376 1 97.44 92 PRO A N 1
ATOM 676 C CA . PRO A 1 92 ? 6.066 10.203 -2.367 1 97.44 92 PRO A CA 1
ATOM 677 C C . PRO A 1 92 ? 6.938 9.086 -1.802 1 97.44 92 PRO A C 1
ATOM 679 O O . PRO A 1 92 ? 7.344 9.141 -0.639 1 97.44 92 PRO A O 1
ATOM 682 N N . VAL A 1 93 ? 7.219 8.094 -2.662 1 96.06 93 VAL A N 1
ATOM 683 C CA . VAL A 1 93 ? 8.305 7.168 -2.375 1 96.06 93 VAL A CA 1
ATOM 684 C C . VAL A 1 93 ? 9.648 7.832 -2.686 1 96.06 93 VAL A C 1
ATOM 686 O O . VAL A 1 93 ? 9.812 8.461 -3.736 1 96.06 93 VAL A O 1
ATOM 689 N N . TRP A 1 94 ? 10.578 7.734 -1.781 1 96.25 94 TRP A N 1
ATOM 690 C CA . TRP A 1 94 ? 11.883 8.352 -1.969 1 96.25 94 TRP A CA 1
ATOM 691 C C . TRP A 1 94 ? 12.711 7.582 -2.988 1 96.25 94 TRP A C 1
ATOM 693 O O . TRP A 1 94 ? 12.938 6.379 -2.83 1 96.25 94 TRP A O 1
ATOM 703 N N . MET A 1 95 ? 13.086 8.258 -3.996 1 93.69 95 MET A N 1
ATOM 704 C CA . MET A 1 95 ? 13.875 7.656 -5.07 1 93.69 95 MET A CA 1
ATOM 705 C C . MET A 1 95 ? 15.164 8.438 -5.301 1 93.69 95 MET A C 1
ATOM 707 O O . MET A 1 95 ? 15.625 8.555 -6.438 1 93.69 95 MET A O 1
ATOM 711 N N . GLY A 1 96 ? 15.617 9.109 -4.344 1 93 96 GLY A N 1
ATOM 712 C CA . GLY A 1 96 ? 16.891 9.812 -4.449 1 93 96 GLY A CA 1
ATOM 713 C C . GLY A 1 96 ? 16.734 11.32 -4.539 1 93 96 GLY A C 1
ATOM 714 O O . GLY A 1 96 ? 17.719 12.055 -4.578 1 93 96 GLY A O 1
ATOM 715 N N . GLY A 1 97 ? 15.578 11.844 -4.652 1 94.31 97 GLY A N 1
ATOM 716 C CA . GLY A 1 97 ? 15.305 13.273 -4.523 1 94.31 97 GLY A CA 1
ATOM 717 C C . GLY A 1 97 ? 15.344 14.008 -5.848 1 94.31 97 GLY A C 1
ATOM 718 O O . GLY A 1 97 ? 15.352 15.242 -5.879 1 94.31 97 GLY A O 1
ATOM 719 N N . ARG A 1 98 ? 15.375 13.203 -6.98 1 92.5 98 ARG A N 1
ATOM 720 C CA . ARG A 1 98 ? 15.508 13.844 -8.281 1 92.5 98 ARG A CA 1
ATOM 721 C C . ARG A 1 98 ? 14.289 13.562 -9.156 1 92.5 98 ARG A C 1
ATOM 723 O O . ARG A 1 98 ? 14.281 13.891 -10.344 1 92.5 98 ARG A O 1
ATOM 730 N N . ASN A 1 99 ? 13.195 13.062 -8.531 1 92.38 99 ASN A N 1
ATOM 731 C CA . ASN A 1 99 ? 12.016 12.68 -9.305 1 92.38 99 ASN A CA 1
ATOM 732 C C . ASN A 1 99 ? 10.773 13.414 -8.828 1 92.38 99 ASN A C 1
ATOM 734 O O . ASN A 1 99 ? 9.68 12.836 -8.805 1 92.38 99 ASN A O 1
ATOM 738 N N . GLY A 1 100 ? 10.953 14.625 -8.328 1 95.62 100 GLY A N 1
ATOM 739 C CA . GLY A 1 100 ? 9.836 15.461 -7.93 1 95.62 100 GLY A CA 1
ATOM 740 C C . GLY A 1 100 ? 9.273 15.094 -6.57 1 95.62 100 GLY A C 1
ATOM 741 O O . GLY A 1 100 ? 8.156 15.5 -6.223 1 95.62 100 GLY A O 1
ATOM 742 N N . GLU A 1 101 ? 10.016 14.391 -5.828 1 97.5 101 GLU A N 1
ATOM 743 C CA . GLU A 1 101 ? 9.547 13.914 -4.527 1 97.5 101 GLU A CA 1
ATOM 744 C C . GLU A 1 101 ? 9.18 15.078 -3.613 1 97.5 101 GLU A C 1
ATOM 746 O O . GLU A 1 101 ? 8.188 15.008 -2.885 1 97.5 101 GLU A O 1
ATOM 751 N N . ASP A 1 102 ? 9.938 16.156 -3.662 1 98.56 102 ASP A N 1
ATOM 752 C CA . ASP A 1 102 ? 9.664 17.312 -2.818 1 98.56 102 ASP A CA 1
ATOM 753 C C . ASP A 1 102 ? 8.297 17.906 -3.131 1 98.56 102 ASP A C 1
ATOM 755 O O . ASP A 1 102 ? 7.523 18.219 -2.221 1 98.56 102 ASP A O 1
ATOM 759 N N . ASP A 1 103 ? 8.07 18.062 -4.406 1 98.62 103 ASP A N 1
ATOM 760 C CA . ASP A 1 103 ? 6.82 18.672 -4.844 1 98.62 103 ASP A CA 1
ATOM 761 C C . ASP A 1 103 ? 5.625 17.812 -4.461 1 98.62 103 ASP A C 1
ATOM 763 O O . ASP A 1 103 ? 4.594 18.328 -4.02 1 98.62 103 ASP A O 1
ATOM 767 N N . VAL A 1 104 ? 5.773 16.547 -4.613 1 98.44 104 VAL A N 1
ATOM 768 C CA . VAL A 1 104 ? 4.695 15.633 -4.281 1 98.44 104 VAL A CA 1
ATOM 769 C C . VAL A 1 104 ? 4.406 15.688 -2.783 1 98.44 104 VAL A C 1
ATOM 771 O O . VAL A 1 104 ? 3.248 15.68 -2.367 1 98.44 104 VAL A O 1
ATOM 774 N N . LEU A 1 105 ? 5.43 15.727 -1.966 1 98.81 105 LEU A N 1
ATOM 775 C CA . LEU A 1 105 ? 5.238 15.805 -0.522 1 98.81 105 LEU A CA 1
ATOM 776 C C . LEU A 1 105 ? 4.547 17.109 -0.138 1 98.81 105 LEU A C 1
ATOM 778 O O . LEU A 1 105 ? 3.621 17.109 0.679 1 98.81 105 LEU A O 1
ATOM 782 N N . TYR A 1 106 ? 4.988 18.172 -0.747 1 98.94 106 TYR A N 1
ATOM 783 C CA . TYR A 1 106 ? 4.34 19.469 -0.543 1 98.94 106 TYR A CA 1
ATOM 784 C C . TYR A 1 106 ? 2.855 19.391 -0.874 1 98.94 106 TYR A C 1
ATOM 786 O O . TYR A 1 106 ? 2.014 19.812 -0.082 1 98.94 106 TYR A O 1
ATOM 794 N N . ARG A 1 107 ? 2.574 18.797 -1.965 1 98.88 107 ARG A N 1
ATOM 795 C CA . ARG A 1 107 ? 1.191 18.672 -2.416 1 98.88 107 ARG A CA 1
ATOM 796 C C . ARG A 1 107 ? 0.385 17.781 -1.477 1 98.88 107 ARG A C 1
ATOM 798 O O . ARG A 1 107 ? -0.811 18 -1.274 1 98.88 107 ARG A O 1
ATOM 805 N N . SER A 1 108 ? 0.991 16.781 -0.949 1 98.88 108 SER A N 1
ATOM 806 C CA . SER A 1 108 ? 0.306 15.898 -0.004 1 98.88 108 SER A CA 1
ATOM 807 C C . SER A 1 108 ? -0.203 16.672 1.203 1 98.88 108 SER A C 1
ATOM 809 O O . SER A 1 108 ? -1.367 16.547 1.588 1 98.88 108 SER A O 1
ATOM 811 N N . TYR A 1 109 ? 0.645 17.5 1.803 1 98.94 109 TYR A N 1
ATOM 812 C CA . TYR A 1 109 ? 0.233 18.328 2.928 1 98.94 109 TYR A CA 1
ATOM 813 C C . TYR A 1 109 ? -0.82 19.344 2.498 1 98.94 109 TYR A C 1
ATOM 815 O O . TYR A 1 109 ? -1.838 19.516 3.174 1 98.94 109 TYR A O 1
ATOM 823 N N . ARG A 1 110 ? -0.596 19.953 1.353 1 98.88 110 ARG A N 1
ATOM 824 C CA . ARG A 1 110 ? -1.5 21 0.875 1 98.88 110 ARG A CA 1
ATOM 825 C C . ARG A 1 110 ? -2.883 20.438 0.575 1 98.88 110 ARG A C 1
ATOM 827 O O . ARG A 1 110 ? -3.898 21.047 0.898 1 98.88 110 ARG A O 1
ATOM 834 N N . SER A 1 111 ? -2.92 19.312 -0.05 1 98.94 111 SER A N 1
ATOM 835 C CA . SER A 1 111 ? -4.195 18.672 -0.363 1 98.94 111 SER A CA 1
ATOM 836 C C . SER A 1 111 ? -4.996 18.391 0.903 1 98.94 111 SER A C 1
ATOM 838 O O . SER A 1 111 ? -6.215 18.562 0.925 1 98.94 111 SER A O 1
ATOM 840 N N . CYS A 1 112 ? -4.324 17.953 1.954 1 98.94 112 CYS A N 1
ATOM 841 C CA . CYS A 1 112 ? -4.988 17.688 3.229 1 98.94 112 CYS A CA 1
ATOM 842 C C . CYS A 1 112 ? -5.535 18.984 3.83 1 98.94 112 CYS A C 1
ATOM 844 O O . CYS A 1 112 ? -6.68 19.016 4.285 1 98.94 112 CYS A O 1
ATOM 846 N N . LEU A 1 113 ? -4.727 20 3.812 1 98.88 113 LEU A N 1
ATOM 847 C CA . LEU A 1 113 ? -5.121 21.281 4.387 1 98.88 113 LEU A CA 1
ATOM 848 C C . LEU A 1 113 ? -6.266 21.906 3.594 1 98.88 113 LEU A C 1
ATOM 850 O O . LEU A 1 113 ? -7.18 22.5 4.172 1 98.88 113 LEU A O 1
ATOM 854 N N . ASP A 1 114 ? -6.195 21.75 2.271 1 98.75 114 ASP A N 1
ATOM 855 C CA . ASP A 1 114 ? -7.266 22.25 1.422 1 98.75 114 ASP A CA 1
ATOM 856 C C . ASP A 1 114 ? -8.586 21.547 1.713 1 98.75 114 ASP A C 1
ATOM 858 O O . ASP A 1 114 ? -9.641 22.172 1.748 1 98.75 114 ASP A O 1
ATOM 862 N N . LEU A 1 115 ? -8.539 20.281 1.935 1 98.81 115 LEU A N 1
ATOM 863 C CA . LEU A 1 115 ? -9.734 19.531 2.299 1 98.81 115 LEU A CA 1
ATOM 864 C C . LEU A 1 115 ? -10.258 19.969 3.662 1 98.81 115 LEU A C 1
ATOM 866 O O . LEU A 1 115 ? -11.469 20.078 3.859 1 98.81 115 LEU A O 1
ATOM 870 N N . ALA A 1 116 ? -9.344 20.156 4.574 1 98.69 116 ALA A N 1
ATOM 871 C CA . ALA A 1 116 ? -9.766 20.656 5.879 1 98.69 116 ALA A CA 1
ATOM 872 C C . ALA A 1 116 ? -10.539 21.953 5.742 1 98.69 116 ALA A C 1
ATOM 874 O O . ALA A 1 116 ? -11.609 22.125 6.344 1 98.69 116 ALA A O 1
ATOM 875 N N . ARG A 1 117 ? -9.961 22.844 4.941 1 98.44 117 ARG A N 1
ATOM 876 C CA . ARG A 1 117 ? -10.633 24.125 4.691 1 98.44 117 ARG A CA 1
ATOM 877 C C . ARG A 1 117 ? -12.008 23.906 4.082 1 98.44 117 ARG A C 1
ATOM 879 O O . ARG A 1 117 ? -12.992 24.484 4.531 1 98.44 117 ARG A O 1
ATOM 886 N N . GLU A 1 118 ? -12.086 23.094 3.123 1 98.38 118 GLU A N 1
ATOM 887 C CA . GLU A 1 118 ? -13.328 22.812 2.404 1 98.38 118 GLU A CA 1
ATOM 888 C C . GLU A 1 118 ? -14.391 22.266 3.338 1 98.38 118 GLU A C 1
ATOM 890 O O . GLU A 1 118 ? -15.578 22.562 3.18 1 98.38 118 GLU A O 1
ATOM 895 N N . PHE A 1 119 ? -13.992 21.484 4.359 1 98.44 119 PHE A N 1
ATOM 896 C CA . PHE A 1 119 ? -14.945 20.797 5.227 1 98.44 119 PHE A CA 1
ATOM 897 C C . PHE A 1 119 ? -15.102 21.531 6.551 1 98.44 119 PHE A C 1
ATOM 899 O O . PHE A 1 119 ? -15.734 21.031 7.48 1 98.44 119 PHE A O 1
ATOM 906 N N . GLY A 1 120 ? -14.43 22.656 6.668 1 98.19 120 GLY A N 1
ATOM 907 C CA . GLY A 1 120 ? -14.57 23.5 7.855 1 98.19 120 GLY A CA 1
ATOM 908 C C . GLY A 1 120 ? -13.852 22.922 9.062 1 98.19 120 GLY A C 1
ATOM 909 O O . GLY A 1 120 ? -14.289 23.125 10.203 1 98.19 120 GLY A O 1
ATOM 910 N N . ILE A 1 121 ? -12.875 22.188 8.844 1 98.69 121 ILE A N 1
ATOM 911 C CA . ILE A 1 121 ? -12.047 21.609 9.891 1 98.69 121 ILE A CA 1
ATOM 912 C C . ILE A 1 121 ? -10.922 22.562 10.258 1 98.69 121 ILE A C 1
ATOM 914 O O . ILE A 1 121 ? -10.141 22.969 9.391 1 98.69 121 ILE A O 1
ATOM 918 N N . HIS A 1 122 ? -10.773 22.875 11.555 1 98.56 122 HIS A N 1
ATOM 919 C CA . HIS A 1 122 ? -9.789 23.875 11.945 1 98.56 122 HIS A CA 1
ATOM 920 C C . HIS A 1 122 ? -8.727 23.281 12.867 1 98.56 122 HIS A C 1
ATOM 922 O O . HIS A 1 122 ? -7.758 23.953 13.219 1 98.56 122 HIS A O 1
ATOM 928 N N . ASP A 1 123 ? -8.922 22.047 13.258 1 98.75 123 ASP A N 1
ATOM 929 C CA . ASP A 1 123 ? -7.961 21.312 14.078 1 98.75 123 ASP A CA 1
ATOM 930 C C . ASP A 1 123 ? -7.574 19.984 13.422 1 98.75 123 ASP A C 1
ATOM 932 O O . ASP A 1 123 ? -8.359 19.047 13.414 1 98.75 123 ASP A O 1
A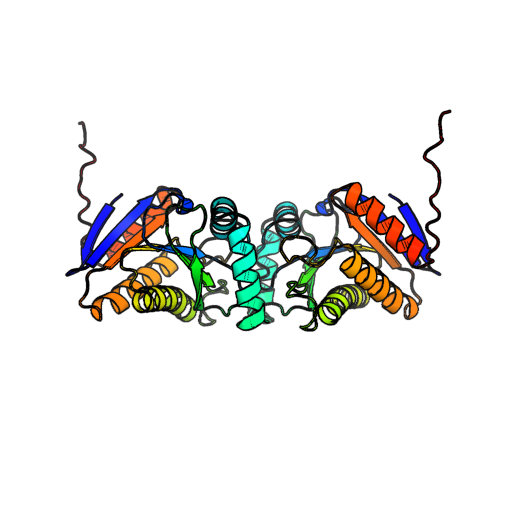TOM 936 N N . ILE A 1 124 ? -6.332 19.969 12.875 1 98.88 124 ILE A N 1
ATOM 937 C CA . ILE A 1 124 ? -5.91 18.828 12.062 1 98.88 124 ILE A CA 1
ATOM 938 C C . ILE A 1 124 ? -4.547 18.328 12.547 1 98.88 124 ILE A C 1
ATOM 940 O O . ILE A 1 124 ? -3.648 19.125 12.82 1 98.88 124 ILE A O 1
ATOM 944 N N . ALA A 1 125 ? -4.414 17.016 12.695 1 98.88 125 ALA A N 1
ATOM 945 C CA . ALA A 1 125 ? -3.182 16.391 13.172 1 98.88 125 ALA A CA 1
ATOM 946 C C . ALA A 1 125 ? -2.516 15.57 12.07 1 98.88 125 ALA A C 1
ATOM 948 O O . ALA A 1 125 ? -3.154 14.719 11.445 1 98.88 125 ALA A O 1
ATOM 949 N N . PHE A 1 126 ? -1.242 15.859 11.852 1 98.94 126 PHE A N 1
ATOM 950 C CA . PHE A 1 126 ? -0.441 15.164 10.859 1 98.94 126 PHE A CA 1
ATOM 951 C C . PHE A 1 126 ? 0.562 14.227 11.523 1 98.94 126 PHE A C 1
ATOM 953 O O . PHE A 1 126 ? 1.257 14.625 12.461 1 98.94 126 PHE A O 1
ATOM 960 N N . PRO A 1 127 ? 0.667 13.008 11.023 1 98.81 127 PRO A N 1
ATOM 961 C CA . PRO A 1 127 ? 1.937 12.305 11.219 1 98.81 127 PRO A CA 1
ATOM 962 C C . PRO A 1 127 ? 3.023 12.766 10.258 1 98.81 127 PRO A C 1
ATOM 964 O O . PRO A 1 127 ? 2.779 13.641 9.422 1 98.81 127 PRO A O 1
ATOM 967 N N . ALA A 1 128 ? 4.254 12.227 10.469 1 98.38 128 ALA A N 1
ATOM 968 C CA . ALA A 1 128 ? 5.258 12.438 9.43 1 98.38 128 ALA A CA 1
ATOM 969 C C . ALA A 1 128 ? 4.91 11.664 8.164 1 98.38 128 ALA A C 1
ATOM 971 O O . ALA A 1 128 ? 4.648 10.461 8.219 1 98.38 128 ALA A O 1
ATOM 972 N N . LEU A 1 129 ? 4.844 12.359 7.074 1 98.56 129 LEU A N 1
ATOM 973 C CA . LEU A 1 129 ? 4.488 11.711 5.816 1 98.56 129 LEU A CA 1
ATOM 974 C C . LEU A 1 129 ? 5.734 11.227 5.082 1 98.56 129 LEU A C 1
ATOM 976 O O . LEU A 1 129 ? 6.703 11.977 4.938 1 98.56 129 LEU A O 1
ATOM 980 N N . SER A 1 130 ? 5.719 9.969 4.652 1 98.12 130 SER A N 1
ATOM 981 C CA . SER A 1 130 ? 6.668 9.359 3.729 1 98.12 130 SER A CA 1
ATOM 982 C C . SER A 1 130 ? 8 9.07 4.414 1 98.12 130 SER A C 1
ATOM 984 O O . SER A 1 130 ? 8.945 8.602 3.775 1 98.12 130 SER A O 1
ATOM 986 N N . THR A 1 131 ? 8.109 9.211 5.746 1 97.62 131 THR A N 1
ATOM 987 C CA . THR A 1 131 ? 9.406 9.102 6.41 1 97.62 131 THR A CA 1
ATOM 988 C C . THR A 1 131 ? 9.586 7.723 7.035 1 97.62 131 THR A C 1
ATOM 990 O O . THR A 1 131 ? 10.547 7.484 7.762 1 97.62 131 THR A O 1
ATOM 993 N N . GLY A 1 132 ? 8.688 6.805 6.801 1 93.81 132 GLY A N 1
ATOM 994 C CA . GLY A 1 132 ? 8.781 5.402 7.18 1 93.81 132 GLY A CA 1
ATOM 995 C C . GLY A 1 132 ? 9.18 4.496 6.031 1 93.81 132 GLY A C 1
ATOM 996 O O . GLY A 1 132 ? 10.258 4.656 5.453 1 93.81 132 GLY A O 1
ATOM 997 N N . ALA A 1 133 ? 8.258 3.662 5.695 1 91 133 ALA A N 1
ATOM 998 C CA . ALA A 1 133 ? 8.516 2.668 4.656 1 91 133 ALA A CA 1
ATOM 999 C C . ALA A 1 133 ? 8.844 3.336 3.324 1 91 133 ALA A C 1
ATOM 1001 O O . ALA A 1 133 ? 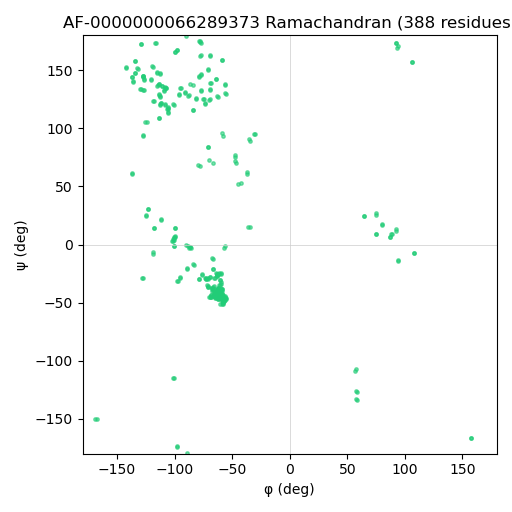9.594 2.787 2.514 1 91 133 ALA A O 1
ATOM 1002 N N . TYR A 1 134 ? 8.383 4.566 3.096 1 95.56 134 TYR A N 1
ATOM 1003 C CA . TYR A 1 134 ? 8.586 5.238 1.816 1 95.56 134 TYR A CA 1
ATOM 1004 C C . TYR A 1 134 ? 9.961 5.898 1.761 1 95.56 134 TYR A C 1
ATOM 1006 O O . TYR A 1 134 ? 10.391 6.367 0.704 1 95.56 134 TYR A O 1
ATOM 1014 N N . GLY A 1 135 ? 10.602 6.094 2.865 1 95.69 135 GLY A N 1
ATOM 1015 C CA . GLY A 1 135 ? 12.039 6.293 2.91 1 95.69 135 GLY A CA 1
ATOM 1016 C C . GLY A 1 135 ? 12.445 7.742 2.748 1 95.69 135 GLY A C 1
ATOM 1017 O O . GLY A 1 135 ? 13.633 8.047 2.57 1 95.69 135 GLY A O 1
ATOM 1018 N N . PHE A 1 136 ? 11.539 8.703 2.756 1 97.81 136 PHE A N 1
ATOM 1019 C CA . PHE A 1 136 ? 11.875 10.117 2.625 1 97.81 136 PHE A CA 1
ATOM 1020 C C . PHE A 1 136 ? 12.742 10.578 3.793 1 97.81 136 PHE A C 1
ATOM 1022 O O . PHE A 1 136 ? 12.414 10.32 4.953 1 97.81 136 PHE A O 1
ATOM 1029 N N . PRO A 1 137 ? 13.867 11.18 3.51 1 98.19 137 PRO A N 1
ATOM 1030 C CA . PRO A 1 137 ? 14.695 11.641 4.625 1 98.19 137 PRO A CA 1
ATOM 1031 C C . PRO A 1 137 ? 13.945 12.555 5.582 1 98.19 137 PRO A C 1
ATOM 1033 O O . PRO A 1 137 ? 13.391 13.57 5.16 1 98.19 137 PRO A O 1
ATOM 1036 N N . PHE A 1 138 ? 13.992 12.297 6.871 1 98.31 138 PHE A N 1
ATOM 1037 C CA . PHE A 1 138 ? 13.141 12.906 7.883 1 98.31 138 PHE A CA 1
ATOM 1038 C C . PHE A 1 138 ? 13.312 14.422 7.891 1 98.31 138 PHE A C 1
ATOM 1040 O O . PHE A 1 138 ? 12.336 15.164 7.793 1 98.31 138 PHE A O 1
ATOM 1047 N N . ASP A 1 139 ? 14.555 14.938 7.969 1 98.06 139 ASP A N 1
ATOM 1048 C CA . ASP A 1 139 ? 14.797 16.375 8.086 1 98.06 139 ASP A CA 1
ATOM 1049 C C . ASP A 1 139 ? 14.266 17.125 6.871 1 98.06 139 ASP A C 1
ATOM 1051 O O . ASP A 1 139 ? 13.641 18.172 7.008 1 98.06 139 ASP A O 1
ATOM 1055 N N . ARG A 1 140 ? 14.523 16.578 5.734 1 98.38 140 ARG A N 1
ATOM 1056 C CA . ARG A 1 140 ? 14.055 17.188 4.492 1 98.38 140 ARG A CA 1
ATOM 1057 C C . ARG A 1 140 ? 12.531 17.172 4.414 1 98.38 140 ARG A C 1
ATOM 1059 O O . ARG A 1 140 ? 11.914 18.172 4.043 1 98.38 140 ARG A O 1
ATOM 1066 N N . ALA A 1 141 ? 11.945 16.094 4.77 1 98.81 141 ALA A N 1
ATOM 1067 C CA . ALA A 1 141 ? 10.492 15.938 4.75 1 98.81 141 ALA A CA 1
ATOM 1068 C C . ALA A 1 141 ? 9.828 16.953 5.676 1 98.81 141 ALA A C 1
ATOM 1070 O O . ALA A 1 141 ? 8.844 17.594 5.297 1 98.81 141 ALA A O 1
ATOM 1071 N N . GLU A 1 142 ? 10.383 17.078 6.844 1 98.5 142 GLU A N 1
ATOM 1072 C CA . GLU A 1 142 ? 9.734 17.938 7.836 1 98.5 142 GLU A CA 1
ATOM 1073 C C . GLU A 1 142 ? 9.898 19.406 7.488 1 98.5 142 GLU A C 1
ATOM 1075 O O . GLU A 1 142 ? 9.016 20.219 7.789 1 98.5 142 GLU A O 1
ATOM 1080 N N . ARG A 1 143 ? 10.969 19.797 6.832 1 98.38 143 ARG A N 1
ATOM 1081 C CA . ARG A 1 143 ? 11.086 21.156 6.332 1 98.38 143 ARG A CA 1
ATOM 1082 C C . ARG A 1 143 ? 10.016 21.453 5.297 1 98.38 143 ARG A C 1
ATOM 1084 O O . ARG A 1 143 ? 9.438 22.547 5.293 1 98.38 143 ARG A O 1
ATOM 1091 N N . ILE A 1 144 ? 9.758 20.5 4.457 1 98.75 144 ILE A N 1
ATOM 1092 C CA . ILE A 1 144 ? 8.711 20.641 3.451 1 98.75 144 ILE A CA 1
ATOM 1093 C C . ILE A 1 144 ? 7.348 20.719 4.129 1 98.75 144 ILE A C 1
ATOM 1095 O O . ILE A 1 144 ? 6.496 21.516 3.744 1 98.75 144 ILE A O 1
ATOM 1099 N N . ALA A 1 145 ? 7.141 19.906 5.152 1 98.75 145 ALA A N 1
ATOM 1100 C CA . ALA A 1 145 ? 5.898 19.906 5.922 1 98.75 145 ALA A CA 1
ATOM 1101 C C . ALA A 1 145 ? 5.629 21.297 6.512 1 98.75 145 ALA A C 1
ATOM 1103 O O . ALA A 1 145 ? 4.543 21.859 6.336 1 98.75 145 ALA A O 1
ATOM 1104 N N . ILE A 1 146 ? 6.617 21.828 7.164 1 97.44 146 ILE A N 1
ATOM 1105 C CA . ILE A 1 146 ? 6.496 23.141 7.809 1 97.44 146 ILE A CA 1
ATOM 1106 C C . ILE A 1 146 ? 6.203 24.203 6.758 1 97.44 146 ILE A C 1
ATOM 1108 O O . ILE A 1 146 ? 5.297 25.016 6.938 1 97.44 146 ILE A O 1
ATOM 1112 N N . ARG A 1 147 ? 6.91 24.141 5.668 1 97.75 147 ARG A N 1
ATOM 1113 C CA . ARG A 1 147 ? 6.703 25.109 4.594 1 97.75 147 ARG A CA 1
ATOM 1114 C C . ARG A 1 147 ? 5.285 25.016 4.039 1 97.75 147 ARG A C 1
ATOM 1116 O O . ARG A 1 147 ? 4.637 26.047 3.82 1 97.75 147 ARG A O 1
ATOM 1123 N N . SER A 1 148 ? 4.812 23.828 3.787 1 98.69 148 SER A N 1
ATOM 1124 C CA . SER A 1 148 ? 3.475 23.625 3.24 1 98.69 148 SER A CA 1
ATOM 1125 C C . SER A 1 148 ? 2.406 24.172 4.176 1 98.69 148 SER A C 1
ATOM 1127 O O . SER A 1 148 ? 1.466 24.844 3.732 1 98.69 148 SER A O 1
ATOM 1129 N N . VAL A 1 149 ? 2.586 23.938 5.48 1 98.06 149 VAL A N 1
ATOM 1130 C CA . VAL A 1 149 ? 1.632 24.391 6.488 1 98.06 149 VAL A CA 1
ATOM 1131 C C . VAL A 1 149 ? 1.659 25.922 6.586 1 98.06 149 VAL A C 1
ATOM 1133 O O . VAL A 1 149 ? 0.61 26.562 6.586 1 98.06 149 VAL A O 1
ATOM 1136 N N . ILE A 1 150 ? 2.84 26.484 6.578 1 96.19 150 ILE A N 1
ATOM 1137 C CA . ILE A 1 150 ? 2.984 27.922 6.699 1 96.19 150 ILE A CA 1
ATOM 1138 C C . ILE A 1 150 ? 2.387 28.609 5.473 1 96.19 150 ILE A C 1
ATOM 1140 O O . ILE A 1 150 ? 1.66 29.594 5.598 1 96.19 150 ILE A O 1
ATOM 1144 N N . ASP A 1 151 ? 2.688 28.062 4.293 1 97.62 151 ASP A N 1
ATOM 1145 C CA . ASP A 1 151 ? 2.152 28.625 3.057 1 97.62 151 ASP A CA 1
ATOM 1146 C C . ASP A 1 151 ? 0.625 28.625 3.07 1 97.62 151 ASP A C 1
ATOM 1148 O O . ASP A 1 151 ? -0.004 29.562 2.57 1 97.62 151 ASP A O 1
ATOM 1152 N N . PHE A 1 152 ? 0.068 27.609 3.598 1 98.44 152 PHE A N 1
ATOM 1153 C CA . PHE A 1 152 ? -1.383 27.516 3.711 1 98.44 152 PHE A CA 1
ATOM 1154 C C . PHE A 1 152 ? -1.912 28.531 4.711 1 98.44 152 PHE A C 1
ATOM 1156 O O . PHE A 1 152 ? -2.871 29.25 4.422 1 98.44 152 PHE A O 1
ATOM 1163 N N . LEU A 1 153 ? -1.27 28.641 5.859 1 96.94 153 LEU A N 1
ATOM 1164 C CA . LEU A 1 153 ? -1.774 29.469 6.957 1 96.94 153 LEU A CA 1
ATOM 1165 C C . LEU A 1 153 ? -1.688 30.953 6.617 1 96.94 153 LEU A C 1
ATOM 1167 O O . LEU A 1 153 ? -2.521 31.734 7.062 1 96.94 153 LEU A O 1
ATOM 1171 N N . LYS A 1 154 ? -0.767 31.297 5.797 1 94.88 154 LYS A N 1
ATOM 1172 C CA . LYS A 1 154 ? -0.583 32.688 5.418 1 94.88 154 LYS A CA 1
ATOM 1173 C C . LYS A 1 154 ? -1.804 33.219 4.672 1 94.88 154 LYS A C 1
ATOM 1175 O O . LYS A 1 154 ? -2.104 34.406 4.734 1 94.88 154 LYS A O 1
ATOM 1180 N N . ASP A 1 155 ? -2.475 32.312 4.109 1 94.62 155 ASP A N 1
ATOM 1181 C CA . ASP A 1 155 ? -3.59 32.719 3.258 1 94.62 155 ASP A CA 1
ATOM 1182 C C . ASP A 1 155 ? -4.922 32.562 3.992 1 94.62 155 ASP A C 1
ATOM 1184 O O . ASP A 1 155 ? -5.984 32.812 3.412 1 94.62 155 ASP A O 1
ATOM 1188 N N . GLU A 1 156 ? -4.844 32.219 5.258 1 94.88 156 GLU A N 1
ATOM 1189 C CA . GLU A 1 156 ? -6.074 31.938 5.992 1 94.88 156 GLU A CA 1
ATOM 1190 C C . GLU A 1 156 ? -6.301 32.969 7.105 1 94.88 156 GLU A C 1
ATOM 1192 O O . GLU A 1 156 ? -5.375 33.312 7.844 1 94.88 156 GLU A O 1
ATOM 1197 N N . SER A 1 157 ? -7.508 33.406 7.234 1 89.75 157 SER A N 1
ATOM 1198 C CA . SER A 1 157 ? -7.852 34.406 8.242 1 89.75 157 SER A CA 1
ATOM 1199 C C . SER A 1 157 ? -8.438 33.75 9.492 1 89.75 157 SER A C 1
ATOM 1201 O O . SER A 1 157 ? -8.336 34.312 10.594 1 89.75 157 SER A O 1
ATOM 1203 N N . ALA A 1 158 ? -9.117 32.625 9.219 1 92.06 158 ALA A N 1
ATOM 1204 C CA . ALA A 1 158 ? -9.641 31.891 10.359 1 92.06 158 ALA A CA 1
ATOM 1205 C C . ALA A 1 158 ? -8.531 31.094 11.055 1 92.06 158 ALA A C 1
ATOM 1207 O O . ALA A 1 158 ? -7.598 30.625 10.406 1 92.06 158 ALA A O 1
ATOM 1208 N N . GLY A 1 159 ? -8.672 30.984 12.336 1 96.5 159 GLY A N 1
ATOM 1209 C CA . GLY A 1 159 ? -7.672 30.281 13.125 1 96.5 159 GLY A CA 1
ATOM 1210 C C . GLY A 1 159 ? -7.648 28.797 12.883 1 96.5 159 GLY A C 1
ATOM 1211 O O . GLY A 1 159 ? -8.703 28.156 12.828 1 96.5 159 GLY A O 1
ATOM 1212 N N . TYR A 1 160 ? -6.461 28.234 12.695 1 97.88 160 TYR A N 1
ATOM 1213 C CA . TYR A 1 160 ? -6.238 26.812 12.57 1 97.88 160 TYR A CA 1
ATOM 1214 C C . TYR A 1 160 ? -5.293 26.297 13.656 1 97.88 160 TYR A C 1
ATOM 1216 O O . TYR A 1 160 ? -4.406 27.031 14.102 1 97.88 160 TYR A O 1
ATOM 1224 N N . THR A 1 161 ? -5.582 25.156 14.133 1 97.94 161 THR A N 1
ATOM 1225 C CA . THR A 1 161 ? -4.609 24.375 14.891 1 97.94 161 THR A CA 1
ATOM 1226 C C . THR A 1 161 ? -4.078 23.219 14.055 1 97.94 161 THR A C 1
ATOM 1228 O O . THR A 1 161 ? -4.836 22.312 13.688 1 97.94 161 THR A O 1
ATOM 1231 N N . VAL A 1 162 ? -2.785 23.297 13.734 1 98.38 162 VAL A N 1
ATOM 1232 C CA . VAL A 1 162 ? -2.127 22.203 13.016 1 98.38 162 VAL A CA 1
ATOM 1233 C C . VAL A 1 162 ? -1.175 21.469 13.953 1 98.38 162 VAL A C 1
ATOM 1235 O O . VAL A 1 162 ? -0.239 22.062 14.492 1 98.38 162 VAL A O 1
ATOM 1238 N N . ARG A 1 163 ? -1.424 20.188 14.109 1 98.25 16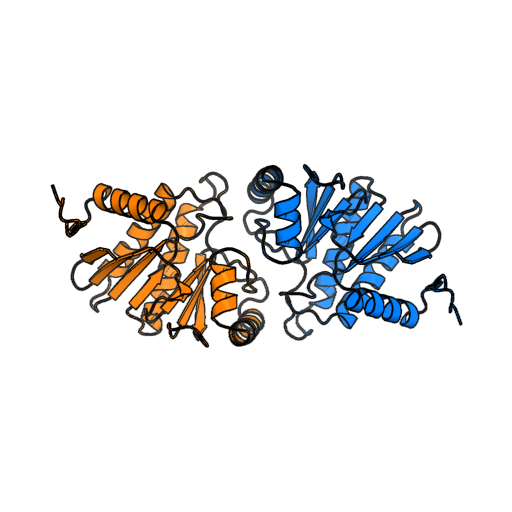3 ARG A N 1
ATOM 1239 C CA . ARG A 1 163 ? -0.636 19.359 15.016 1 98.25 163 ARG A CA 1
ATOM 1240 C C . ARG A 1 163 ? 0.265 18.406 14.25 1 98.25 163 ARG A C 1
ATOM 1242 O O . ARG A 1 163 ? -0.154 17.812 13.25 1 98.25 163 ARG A O 1
ATOM 1249 N N . PHE A 1 164 ? 1.468 18.359 14.719 1 98.38 164 PHE A N 1
ATOM 1250 C CA . PHE A 1 164 ? 2.393 17.328 14.266 1 98.38 164 PHE A CA 1
ATOM 1251 C C . PHE A 1 164 ? 2.588 16.25 15.336 1 98.38 164 PHE A C 1
ATOM 1253 O O . PHE A 1 164 ? 3.07 16.547 16.438 1 98.38 164 PHE A O 1
ATOM 1260 N N . VAL A 1 165 ? 2.203 15.008 15.023 1 98.5 165 VAL A N 1
ATOM 1261 C CA . VAL A 1 165 ? 2.225 13.922 16 1 98.5 165 VAL A CA 1
ATOM 1262 C C . VAL A 1 165 ? 3.287 12.898 15.602 1 98.5 165 VAL A C 1
ATOM 1264 O O . VAL A 1 165 ? 3.227 12.312 14.516 1 98.5 165 VAL A O 1
ATOM 1267 N N . PHE A 1 166 ? 4.254 12.695 16.516 1 97.94 166 PHE A N 1
ATOM 1268 C CA . PHE A 1 166 ? 5.328 11.742 16.281 1 97.94 166 PHE A CA 1
ATOM 1269 C C . PHE A 1 166 ? 5.219 10.562 17.25 1 97.94 166 PHE A C 1
ATOM 1271 O O . PHE A 1 166 ? 4.809 10.727 18.406 1 97.94 166 PHE A O 1
ATOM 1278 N N . TYR A 1 167 ? 5.648 9.422 16.719 1 95.81 167 TYR A N 1
ATOM 1279 C CA . TYR A 1 167 ? 5.52 8.219 17.531 1 95.81 167 TYR A CA 1
ATOM 1280 C C . TYR A 1 167 ? 6.637 8.148 18.578 1 95.81 167 TYR A C 1
ATOM 1282 O O . TYR A 1 167 ? 6.441 7.617 19.672 1 95.81 167 TYR A O 1
ATOM 1290 N N . THR A 1 168 ? 7.805 8.711 18.266 1 96.06 168 THR A N 1
ATOM 1291 C CA . THR A 1 168 ? 8.938 8.609 19.172 1 96.06 168 THR A CA 1
ATOM 1292 C C . THR A 1 168 ? 9.391 9.992 19.625 1 96.06 168 THR A C 1
ATOM 1294 O O . THR A 1 168 ? 9.266 10.969 18.891 1 96.06 168 THR A O 1
ATOM 1297 N N . GLU A 1 169 ? 10 10 20.812 1 95.88 169 GLU A N 1
ATOM 1298 C CA . GLU A 1 169 ? 10.562 11.234 21.359 1 95.88 169 GLU A CA 1
ATOM 1299 C C . GLU A 1 169 ? 11.664 11.781 20.453 1 95.88 169 GLU A C 1
ATOM 1301 O O . GLU A 1 169 ? 11.805 13 20.312 1 95.88 169 GLU A O 1
ATOM 1306 N N . ASP A 1 170 ? 12.352 10.852 19.891 1 96.44 170 ASP A N 1
ATOM 1307 C CA . ASP A 1 170 ? 13.453 11.266 19.031 1 96.44 170 ASP A CA 1
ATOM 1308 C C . ASP A 1 170 ? 12.938 12.07 17.844 1 96.44 170 ASP A C 1
ATOM 1310 O O . ASP A 1 170 ? 13.492 13.117 17.5 1 96.44 170 ASP A O 1
ATOM 1314 N N . GLN A 1 171 ? 11.922 11.648 17.219 1 96.56 171 GLN A N 1
ATOM 1315 C CA . GLN A 1 171 ? 11.344 12.367 16.078 1 96.56 171 GLN A CA 1
ATOM 1316 C C . GLN A 1 171 ? 10.812 13.734 16.516 1 96.56 171 GLN A C 1
ATOM 1318 O O . GLN A 1 171 ? 10.969 14.719 15.789 1 96.56 171 GLN A O 1
ATOM 1323 N N . GLY A 1 172 ? 10.18 13.758 17.688 1 96.19 172 GLY A N 1
ATOM 1324 C CA . GLY A 1 172 ? 9.688 15.031 18.203 1 96.19 172 GLY A CA 1
ATOM 1325 C C . GLY A 1 172 ? 10.797 16.047 18.438 1 96.19 172 GLY A C 1
ATOM 1326 O O . GLY A 1 172 ? 10.672 17.203 18.031 1 96.19 172 GLY A O 1
ATOM 1327 N N . LYS A 1 173 ? 11.805 15.57 19 1 94.62 173 LYS A N 1
ATOM 1328 C CA . LYS A 1 173 ? 12.945 16.438 19.297 1 94.62 173 LYS A CA 1
ATOM 1329 C C . LYS A 1 173 ? 13.578 16.953 18 1 94.62 173 LYS A C 1
ATOM 1331 O O . LYS A 1 173 ? 13.922 18.141 17.906 1 94.62 173 LYS A O 1
ATOM 1336 N N . ARG A 1 174 ? 13.719 16.078 17.078 1 95.94 174 ARG A N 1
ATOM 1337 C CA . ARG A 1 174 ? 14.297 16.469 15.789 1 95.94 174 ARG A CA 1
ATOM 1338 C C . ARG A 1 174 ? 13.43 17.5 15.094 1 95.94 174 ARG A C 1
ATOM 1340 O O . ARG A 1 174 ? 13.945 18.453 14.492 1 95.94 174 ARG A O 1
ATOM 1347 N N . PHE A 1 175 ? 12.211 17.312 15.164 1 96.81 175 PHE A N 1
ATOM 1348 C CA . PHE A 1 175 ? 11.281 18.25 14.562 1 96.81 175 PHE A CA 1
ATOM 1349 C C . PHE A 1 175 ? 11.406 19.625 15.219 1 96.81 175 PHE A C 1
ATOM 1351 O O . PHE A 1 175 ? 11.422 20.641 14.523 1 96.81 175 PHE A O 1
ATOM 1358 N N . LEU A 1 176 ? 11.484 19.672 16.484 1 93.5 176 LEU A N 1
ATOM 1359 C CA . LEU A 1 176 ? 11.633 20.938 17.219 1 93.5 176 LEU A CA 1
ATOM 1360 C C . LEU A 1 176 ? 12.922 21.641 16.828 1 93.5 176 LEU A C 1
ATOM 1362 O O . LEU A 1 176 ? 12.953 22.875 16.719 1 93.5 176 LEU A O 1
ATOM 1366 N N . PHE A 1 177 ? 13.898 20.844 16.641 1 93.12 177 PHE A N 1
ATOM 1367 C CA . PHE A 1 177 ? 15.164 21.422 16.188 1 93.12 177 PHE A CA 1
ATOM 1368 C C . PHE A 1 177 ? 15 22.062 14.812 1 93.12 177 PHE A C 1
ATOM 1370 O O . PHE A 1 177 ? 15.516 23.156 14.57 1 93.12 177 PHE A O 1
ATOM 1377 N N . ILE A 1 178 ? 14.281 21.422 13.938 1 95.06 178 ILE A N 1
ATOM 1378 C CA . ILE A 1 178 ? 14.047 21.922 12.594 1 95.06 178 ILE A CA 1
ATOM 1379 C C . ILE A 1 178 ? 13.25 23.234 12.672 1 95.06 178 ILE A C 1
ATOM 1381 O O . ILE A 1 178 ? 13.562 24.203 11.977 1 95.06 178 ILE A O 1
ATOM 1385 N N . LEU A 1 179 ? 12.281 23.297 13.531 1 92.62 179 LEU A N 1
ATOM 1386 C CA . LEU A 1 179 ? 11.484 24.5 13.719 1 92.62 179 LEU A CA 1
ATOM 1387 C C . LEU A 1 179 ? 12.367 25.672 14.164 1 92.62 179 LEU A C 1
ATOM 1389 O O . LEU A 1 179 ? 12.242 26.781 13.648 1 92.62 179 LEU A O 1
ATOM 1393 N N . SER A 1 180 ? 13.203 25.359 15.094 1 88.75 180 SER A N 1
ATOM 1394 C CA . SER A 1 180 ? 14.125 26.375 15.594 1 88.75 180 SER A CA 1
ATOM 1395 C C . SER A 1 180 ? 15.062 26.859 14.492 1 88.75 180 SER A C 1
ATOM 1397 O O . SER A 1 180 ? 15.305 28.062 14.367 1 88.75 180 SER A O 1
ATOM 1399 N N . ASP A 1 181 ? 15.484 25.953 13.758 1 91.56 181 ASP A N 1
ATOM 1400 C CA . ASP A 1 181 ? 16.406 26.281 12.68 1 91.56 181 ASP A CA 1
ATOM 1401 C C . ASP A 1 181 ? 15.758 27.172 11.625 1 91.56 181 ASP A C 1
ATOM 1403 O O . ASP A 1 181 ? 16.422 27.953 10.969 1 91.56 181 ASP A O 1
ATOM 1407 N N . LEU A 1 182 ? 14.492 27.047 11.484 1 90.44 182 LEU A N 1
ATOM 1408 C CA . LEU A 1 182 ? 13.742 27.812 10.5 1 90.44 182 LEU A CA 1
ATOM 1409 C C . LEU A 1 182 ? 13.312 29.156 11.078 1 90.44 182 LEU A C 1
ATOM 1411 O O . LEU A 1 182 ? 12.672 29.953 10.391 1 90.44 182 LEU A O 1
ATOM 1415 N N . GLY A 1 183 ? 13.617 29.391 12.328 1 84.88 183 GLY A N 1
ATOM 1416 C CA . GLY A 1 183 ? 13.344 30.672 12.953 1 84.88 183 GLY A CA 1
ATOM 1417 C C . GLY A 1 183 ? 11.953 30.766 13.539 1 84.88 183 GLY A C 1
ATOM 1418 O O . GLY A 1 183 ? 11.445 31.859 13.773 1 84.88 183 GLY A O 1
ATOM 1419 N N . LEU A 1 184 ? 11.305 29.703 13.508 1 80.75 184 LEU A N 1
ATOM 1420 C CA . LEU A 1 184 ? 9.984 29.703 14.117 1 80.75 184 LEU A CA 1
ATOM 1421 C C . LEU A 1 184 ? 10.086 29.531 15.633 1 80.75 184 LEU A C 1
ATOM 1423 O O . LEU A 1 184 ? 10.938 28.797 16.125 1 80.75 184 LEU A O 1
ATOM 1427 N N . PRO A 1 185 ? 9.398 30.594 16.312 1 67.69 185 PRO A N 1
ATOM 1428 C CA . PRO A 1 185 ? 9.57 30.672 17.766 1 67.69 185 PRO A CA 1
ATOM 1429 C C . PRO A 1 185 ? 9.125 29.391 18.469 1 67.69 185 PRO A C 1
ATOM 1431 O O . PRO A 1 185 ? 7.98 28.969 18.312 1 67.69 185 PRO A O 1
ATOM 1434 N N . VAL A 1 186 ? 10 28.547 18.688 1 60.91 186 VAL A N 1
ATOM 1435 C CA . VAL A 1 186 ? 9.703 27.375 19.516 1 60.91 186 VAL A CA 1
ATOM 1436 C C . VAL A 1 186 ? 9.711 27.781 20.984 1 60.91 186 VAL A C 1
ATOM 1438 O O . VAL A 1 186 ? 10.727 28.234 21.516 1 60.91 186 VAL A O 1
ATOM 1441 N N . ASN A 1 187 ? 8.75 28.594 21.359 1 52.53 187 ASN A N 1
ATOM 1442 C CA . ASN A 1 187 ? 8.797 28.875 22.797 1 52.53 187 ASN A CA 1
ATOM 1443 C C . ASN A 1 187 ? 8.953 27.578 23.609 1 52.53 187 ASN A C 1
ATOM 1445 O O . ASN A 1 187 ? 8.07 26.719 23.578 1 52.53 187 ASN A O 1
ATOM 1449 N N . TRP A 1 188 ? 10.195 27.094 23.547 1 48.75 188 TRP A N 1
ATOM 1450 C CA . TRP A 1 188 ? 10.469 25.969 24.422 1 48.75 188 TRP A CA 1
ATOM 1451 C C . TRP A 1 188 ? 9.852 26.203 25.797 1 48.75 188 TRP A C 1
ATOM 1453 O O . TRP A 1 188 ? 10.297 27.078 26.547 1 48.75 188 TRP A O 1
ATOM 1463 N N . ASN A 1 189 ? 8.664 26.484 25.906 1 42.22 189 ASN A N 1
ATOM 1464 C CA . ASN A 1 189 ? 8.25 26.547 27.297 1 42.22 189 ASN A CA 1
ATOM 1465 C C . ASN A 1 189 ? 8.977 25.5 28.141 1 42.22 189 ASN A C 1
ATOM 1467 O O . ASN A 1 189 ? 8.969 24.312 27.812 1 42.22 189 ASN A O 1
ATOM 1471 N N . ARG A 1 190 ? 10.148 25.906 28.703 1 39.56 190 ARG A N 1
ATOM 1472 C CA . ARG A 1 190 ? 11.031 25.328 29.719 1 39.56 190 ARG A CA 1
ATOM 1473 C C . ARG A 1 190 ? 10.227 24.609 30.797 1 39.56 190 ARG A C 1
ATOM 1475 O O . ARG A 1 190 ? 10.047 25.141 31.891 1 39.56 190 ARG A O 1
ATOM 1482 N N . ASP A 1 191 ? 9.078 24.297 30.703 1 36.91 191 ASP A N 1
ATOM 1483 C CA . ASP A 1 191 ? 8.617 23.656 31.938 1 36.91 191 ASP A CA 1
ATOM 1484 C C . ASP A 1 191 ? 9.477 22.438 32.281 1 36.91 191 ASP A C 1
ATOM 1486 O O . ASP A 1 191 ? 9.102 21.609 33.125 1 36.91 191 ASP A O 1
ATOM 1490 N N . VAL A 1 192 ? 10.469 21.969 31.547 1 35.56 192 VAL A N 1
ATOM 1491 C CA . VAL A 1 192 ? 11.305 21.078 32.344 1 35.56 192 VAL A CA 1
ATOM 1492 C C . VAL A 1 192 ? 12.031 21.875 33.438 1 35.56 192 VAL A C 1
ATOM 1494 O O . VAL A 1 192 ? 12.883 22.719 33.125 1 35.56 192 VAL A O 1
ATOM 1497 N N . GLN A 1 193 ? 11.438 22.391 34.469 1 32.03 193 GLN A N 1
ATOM 1498 C CA . GLN A 1 193 ? 12.117 22.781 35.688 1 32.03 193 GLN A CA 1
ATOM 1499 C C . GLN A 1 193 ? 13.352 21.906 35.938 1 32.03 193 GLN A C 1
ATOM 1501 O O . GLN A 1 193 ? 13.258 20.688 35.938 1 32.03 193 GLN A O 1
ATOM 1506 N N . GLU A 1 194 ? 14.508 22.344 35.531 1 29.23 194 GLU A N 1
ATOM 1507 C CA . GLU A 1 194 ? 15.789 21.953 36.094 1 29.23 194 GLU A CA 1
ATOM 1508 C C . GLU A 1 194 ? 15.695 21.766 37.625 1 29.23 194 GLU A C 1
ATOM 1510 O O . GLU A 1 194 ? 15.5 22.734 38.344 1 29.23 194 GLU A O 1
ATOM 1515 N N . ASN A 1 195 ? 14.883 20.875 38.125 1 28.31 195 ASN A N 1
ATOM 1516 C CA . ASN A 1 195 ? 1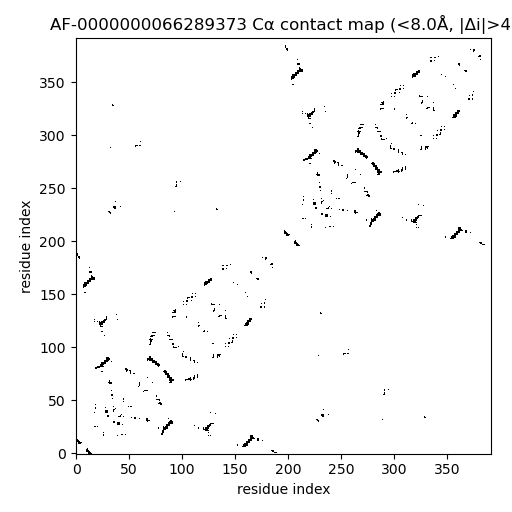5.266 20.562 39.5 1 28.31 195 ASN A CA 1
ATOM 1517 C C . ASN A 1 195 ? 16.766 20.312 39.625 1 28.31 195 ASN A C 1
ATOM 1519 O O . ASN A 1 195 ? 17.297 19.359 39.031 1 28.31 195 ASN A O 1
ATOM 1523 N N . THR A 1 196 ? 17.562 21.391 39.469 1 21.33 196 THR A N 1
ATOM 1524 C CA . THR A 1 196 ? 18.766 21.391 40.281 1 21.33 196 THR A CA 1
ATOM 1525 C C . THR A 1 196 ? 18.406 21.328 41.781 1 21.33 196 THR A C 1
ATOM 1527 O O . THR A 1 196 ? 17.422 21.938 42.219 1 21.33 196 THR A O 1
ATOM 1530 N N . MET B 1 1 ? 0.364 -31.062 2.662 1 76.12 1 MET B N 1
ATOM 1531 C CA . MET B 1 1 ? 0.567 -30.719 1.257 1 76.12 1 MET B CA 1
ATOM 1532 C C . MET B 1 1 ? -0.105 -31.75 0.345 1 76.12 1 MET B C 1
ATOM 1534 O O . MET B 1 1 ? -0.035 -32.938 0.596 1 76.12 1 MET B O 1
ATOM 1538 N N . ARG B 1 2 ? -0.975 -31.203 -0.551 1 86.75 2 ARG B N 1
ATOM 1539 C CA . ARG B 1 2 ? -1.609 -32.031 -1.575 1 86.75 2 ARG B CA 1
ATOM 1540 C C . ARG B 1 2 ? -1.075 -31.688 -2.963 1 86.75 2 ARG B C 1
ATOM 1542 O O . ARG B 1 2 ? -0.854 -30.516 -3.275 1 86.75 2 ARG B O 1
ATOM 1549 N N . GLU B 1 3 ? -0.791 -32.875 -3.746 1 89.31 3 GLU B N 1
ATOM 1550 C CA . GLU B 1 3 ? -0.231 -32.688 -5.078 1 89.31 3 GLU B CA 1
ATOM 1551 C C . GLU B 1 3 ? -1.049 -33.406 -6.141 1 89.31 3 GLU B C 1
ATOM 1553 O O . GLU B 1 3 ? -1.575 -34.5 -5.895 1 89.31 3 GLU B O 1
ATOM 1558 N N . PHE B 1 4 ? -1.151 -32.688 -7.305 1 86.25 4 PHE B N 1
ATOM 1559 C CA . PHE B 1 4 ? -1.828 -33.281 -8.453 1 86.25 4 PHE B CA 1
ATOM 1560 C C . PHE B 1 4 ? -1.05 -33.031 -9.734 1 86.25 4 PHE B C 1
ATOM 1562 O O . PHE B 1 4 ? -0.515 -31.938 -9.938 1 86.25 4 PHE B O 1
ATOM 1569 N N . HIS B 1 5 ? -1.074 -34.125 -10.508 1 89.06 5 HIS B N 1
ATOM 1570 C CA . HIS B 1 5 ? -0.404 -34 -11.797 1 89.06 5 HIS B CA 1
ATOM 1571 C C . HIS B 1 5 ? -1.339 -33.375 -12.844 1 89.06 5 HIS B C 1
ATOM 1573 O O . HIS B 1 5 ? -2.525 -33.719 -12.883 1 89.06 5 HIS B O 1
ATOM 1579 N N . TYR B 1 6 ? -0.85 -32.469 -13.648 1 89.38 6 TYR B N 1
ATOM 1580 C CA . TYR B 1 6 ? -1.496 -31.906 -14.828 1 89.38 6 TYR B CA 1
ATOM 1581 C C . TYR B 1 6 ? -0.593 -32 -16.047 1 89.38 6 TYR B C 1
ATOM 1583 O O . TYR B 1 6 ? 0.2 -31.109 -16.328 1 89.38 6 TYR B O 1
ATOM 1591 N N . GLY B 1 7 ? -0.838 -33.094 -16.75 1 88.75 7 GLY B N 1
ATOM 1592 C CA . GLY B 1 7 ? 0.14 -33.375 -17.797 1 88.75 7 GLY B CA 1
ATOM 1593 C C . GLY B 1 7 ? 1.549 -33.531 -17.25 1 88.75 7 GLY B C 1
ATOM 1594 O O . GLY B 1 7 ? 1.783 -34.344 -16.344 1 88.75 7 GLY B O 1
ATOM 1595 N N . VAL B 1 8 ? 2.463 -32.812 -17.781 1 94.06 8 VAL B N 1
ATOM 1596 C CA . VAL B 1 8 ? 3.857 -32.906 -17.359 1 94.06 8 VAL B CA 1
ATOM 1597 C C . VAL B 1 8 ? 4.078 -31.969 -16.156 1 94.06 8 VAL B C 1
ATOM 1599 O O . VAL B 1 8 ? 5.176 -31.922 -15.602 1 94.06 8 VAL B O 1
ATOM 1602 N N . HIS B 1 9 ? 3.035 -31.266 -15.797 1 95.62 9 HIS B N 1
ATOM 1603 C CA . HIS B 1 9 ? 3.125 -30.266 -14.734 1 95.62 9 HIS B CA 1
ATOM 1604 C C . HIS B 1 9 ? 2.6 -30.828 -13.414 1 95.62 9 HIS B C 1
ATOM 1606 O O . HIS B 1 9 ? 2.031 -31.922 -13.383 1 95.62 9 HIS B O 1
ATOM 1612 N N . MET B 1 10 ? 2.922 -30.094 -12.383 1 94.62 10 MET B N 1
ATOM 1613 C CA . MET B 1 10 ? 2.441 -30.438 -11.047 1 94.62 10 MET B CA 1
ATOM 1614 C C . MET B 1 10 ? 1.758 -29.234 -10.391 1 94.62 10 MET B C 1
ATOM 1616 O O . MET B 1 10 ? 2.264 -28.109 -10.453 1 94.62 10 MET B O 1
ATOM 1620 N N . LEU B 1 11 ? 0.576 -29.484 -9.812 1 94.88 11 LEU B N 1
ATOM 1621 C CA . LEU B 1 11 ? -0.101 -28.531 -8.953 1 94.88 11 LEU B CA 1
ATOM 1622 C C . LEU B 1 11 ? -0.073 -28.984 -7.5 1 94.88 11 LEU B C 1
ATOM 1624 O O . LEU B 1 11 ? -0.303 -30.172 -7.211 1 94.88 11 LEU B O 1
ATOM 1628 N N . ALA B 1 12 ? 0.284 -28.094 -6.652 1 95.5 12 ALA B N 1
ATOM 1629 C CA . ALA B 1 12 ? 0.379 -28.438 -5.234 1 95.5 12 ALA B CA 1
ATOM 1630 C C . ALA B 1 12 ? -0.418 -27.469 -4.379 1 95.5 12 ALA B C 1
ATOM 1632 O O . ALA B 1 12 ? -0.517 -26.281 -4.703 1 95.5 12 ALA B O 1
ATOM 1633 N N . VAL B 1 13 ? -1.018 -27.984 -3.295 1 96.38 13 VAL B N 1
ATOM 1634 C CA . VAL B 1 13 ? -1.714 -27.188 -2.293 1 96.38 13 VAL B CA 1
ATOM 1635 C C . VAL B 1 13 ? -1.041 -27.359 -0.934 1 96.38 13 VAL B C 1
ATOM 1637 O O . VAL B 1 13 ? -0.872 -28.484 -0.457 1 96.38 13 VAL B O 1
ATOM 1640 N N . GLU B 1 14 ? -0.645 -26.25 -0.389 1 96.62 14 GLU B N 1
ATOM 1641 C CA . GLU B 1 14 ? 0.058 -26.266 0.891 1 96.62 14 GLU B CA 1
ATOM 1642 C C . GLU B 1 14 ? -0.604 -25.312 1.889 1 96.62 14 GLU B C 1
ATOM 1644 O O . GLU B 1 14 ? -1.154 -24.281 1.502 1 96.62 14 GLU B O 1
ATOM 1649 N N . VAL B 1 15 ? -0.578 -25.734 3.156 1 97.12 15 VAL B N 1
ATOM 1650 C CA . VAL B 1 15 ? -1.017 -24.859 4.242 1 97.12 15 VAL B CA 1
ATOM 1651 C C . VAL B 1 15 ? 0.181 -24.469 5.102 1 97.12 15 VAL B C 1
ATOM 1653 O O . VAL B 1 15 ? 0.91 -25.328 5.598 1 97.12 15 VAL B O 1
ATOM 1656 N N . GLY B 1 16 ? 0.423 -23.141 5.211 1 97.31 16 GLY B N 1
ATOM 1657 C CA . GLY B 1 16 ? 1.552 -22.688 6.004 1 97.31 16 GLY B CA 1
ATOM 1658 C C . GLY B 1 16 ? 2.029 -21.297 5.613 1 97.31 16 GLY B C 1
ATOM 1659 O O . GLY B 1 16 ? 1.307 -20.547 4.953 1 97.31 16 GLY B O 1
ATOM 1660 N N . ASP B 1 17 ? 3.18 -21.016 6.121 1 98.06 17 ASP B N 1
ATOM 1661 C CA . ASP B 1 17 ? 3.84 -19.734 5.879 1 98.06 17 ASP B CA 1
ATOM 1662 C C . ASP B 1 17 ? 4.598 -19.766 4.555 1 98.06 17 ASP B C 1
ATOM 1664 O O . ASP B 1 17 ? 5.598 -20.469 4.414 1 98.06 17 ASP B O 1
ATOM 1668 N N . ILE B 1 18 ? 4.156 -18.938 3.619 1 98.62 18 ILE B N 1
ATOM 1669 C CA . ILE B 1 18 ? 4.73 -18.953 2.277 1 98.62 18 ILE B CA 1
ATOM 1670 C C . ILE B 1 18 ? 6.199 -18.562 2.338 1 98.62 18 ILE B C 1
ATOM 1672 O O . ILE B 1 18 ? 6.984 -18.906 1.455 1 98.62 18 ILE B O 1
ATOM 1676 N N . THR B 1 19 ? 6.605 -17.766 3.381 1 98.75 19 THR B N 1
ATOM 1677 C CA . THR B 1 19 ? 7.992 -17.328 3.494 1 98.75 19 THR B CA 1
ATOM 1678 C C . THR B 1 19 ? 8.906 -18.516 3.783 1 98.75 19 THR B C 1
ATOM 1680 O O . THR B 1 19 ? 10.125 -18.406 3.658 1 98.75 19 THR B O 1
ATOM 1683 N N . GLU B 1 20 ? 8.352 -19.609 4.109 1 98.38 20 GLU B N 1
ATOM 1684 C CA . GLU B 1 20 ? 9.117 -20.812 4.418 1 98.38 20 GLU B CA 1
ATOM 1685 C C . GLU B 1 20 ? 9.141 -21.766 3.234 1 98.38 20 GLU B C 1
ATOM 1687 O O . GLU B 1 20 ? 9.742 -22.844 3.309 1 98.38 20 GLU B O 1
ATOM 1692 N N . SER B 1 21 ? 8.484 -21.406 2.162 1 98.31 21 SER B N 1
ATOM 1693 C CA . SER B 1 21 ? 8.438 -22.266 0.981 1 98.31 21 SER B CA 1
ATOM 1694 C C . SER B 1 21 ? 9.828 -22.438 0.379 1 98.31 21 SER B C 1
ATOM 1696 O O . SER B 1 21 ? 10.609 -21.5 0.309 1 98.31 21 SER B O 1
ATOM 1698 N N . ASP B 1 22 ? 10.094 -23.625 -0.097 1 97.38 22 ASP B N 1
ATOM 1699 C CA . ASP B 1 22 ? 11.367 -23.922 -0.741 1 97.38 22 ASP B CA 1
ATOM 1700 C C . ASP B 1 22 ? 11.234 -23.891 -2.262 1 97.38 22 ASP B C 1
ATOM 1702 O O . ASP B 1 22 ? 12.102 -24.406 -2.975 1 97.38 22 ASP B O 1
ATOM 1706 N N . ALA B 1 23 ? 10.125 -23.328 -2.826 1 98.69 23 ALA B N 1
ATOM 1707 C CA . ALA B 1 23 ? 9.984 -23.125 -4.266 1 98.69 23 ALA B CA 1
ATOM 1708 C C . ALA B 1 23 ? 11.102 -22.234 -4.801 1 98.69 23 ALA B C 1
ATOM 1710 O O . ALA B 1 23 ? 11.742 -21.5 -4.039 1 98.69 23 ALA B O 1
ATOM 1711 N N . GLU B 1 24 ? 11.344 -22.328 -6.09 1 98.81 24 GLU B N 1
ATOM 1712 C CA . GLU B 1 24 ? 12.344 -21.453 -6.707 1 98.81 24 GLU B CA 1
ATOM 1713 C C . GLU B 1 24 ? 11.945 -19.984 -6.594 1 98.81 24 GLU B C 1
ATOM 1715 O O . GLU B 1 24 ? 12.797 -19.125 -6.402 1 98.81 24 GLU B O 1
ATOM 1720 N N . ALA B 1 25 ? 10.648 -19.734 -6.723 1 98.94 25 ALA B N 1
ATOM 1721 C CA . ALA B 1 25 ? 10.109 -18.391 -6.555 1 98.94 25 ALA B CA 1
ATOM 1722 C C . ALA B 1 25 ? 8.828 -18.406 -5.734 1 98.94 25 ALA B C 1
ATOM 1724 O O . ALA B 1 25 ? 8.031 -19.344 -5.832 1 98.94 25 ALA B O 1
ATOM 1725 N N . ILE B 1 26 ? 8.672 -17.375 -4.945 1 98.94 26 ILE B N 1
ATOM 1726 C CA . ILE B 1 26 ? 7.383 -17.141 -4.301 1 98.94 26 ILE B CA 1
ATOM 1727 C C . ILE B 1 26 ? 6.773 -15.836 -4.82 1 98.94 26 ILE B C 1
ATOM 1729 O O . ILE B 1 26 ? 7.5 -14.914 -5.184 1 98.94 26 ILE B O 1
ATOM 1733 N N . VAL B 1 27 ? 5.434 -15.828 -4.883 1 98.94 27 VAL B N 1
ATOM 1734 C CA . VAL B 1 27 ? 4.73 -14.633 -5.332 1 98.94 27 VAL B CA 1
ATOM 1735 C C . VAL B 1 27 ? 4.324 -13.789 -4.125 1 98.94 27 VAL B C 1
ATOM 1737 O O . VAL B 1 27 ? 3.855 -14.32 -3.117 1 98.94 27 VAL B O 1
ATOM 1740 N N . ASN B 1 28 ? 4.539 -12.531 -4.191 1 98.88 28 ASN B N 1
ATOM 1741 C CA . ASN B 1 28 ? 4.094 -11.57 -3.189 1 98.88 28 ASN B CA 1
ATOM 1742 C C . ASN B 1 28 ? 2.836 -10.828 -3.639 1 98.88 28 ASN B C 1
ATOM 1744 O O . ASN B 1 28 ? 2.816 -10.227 -4.711 1 98.88 28 ASN B O 1
ATOM 1748 N N . ALA B 1 29 ? 1.778 -10.969 -2.838 1 98.31 29 ALA B N 1
ATOM 1749 C CA . ALA B 1 29 ? 0.616 -10.102 -3.014 1 98.31 29 ALA B CA 1
ATOM 1750 C C . ALA B 1 29 ? 0.922 -8.68 -2.564 1 98.31 29 ALA B C 1
AT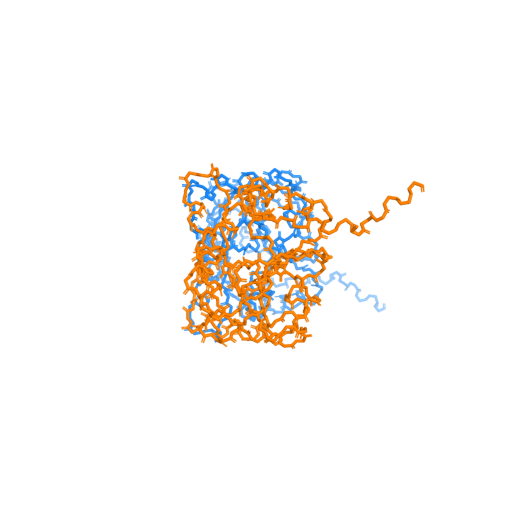OM 1752 O O . ALA B 1 29 ? 0.563 -8.281 -1.453 1 98.31 29 ALA B O 1
ATOM 1753 N N . ALA B 1 30 ? 1.52 -7.898 -3.445 1 97.62 30 ALA B N 1
ATOM 1754 C CA . ALA B 1 30 ? 2.016 -6.562 -3.131 1 97.62 30 ALA B CA 1
ATOM 1755 C C . ALA B 1 30 ? 0.938 -5.508 -3.369 1 97.62 30 ALA B C 1
ATOM 1757 O O . ALA B 1 30 ? -0.219 -5.84 -3.635 1 97.62 30 ALA B O 1
ATOM 1758 N N . ASN B 1 31 ? 1.304 -4.266 -3.121 1 95.62 31 ASN B N 1
ATOM 1759 C CA . ASN B 1 31 ? 0.583 -3.08 -3.576 1 95.62 31 ASN B CA 1
ATOM 1760 C C . ASN B 1 31 ? 1.43 -2.24 -4.527 1 95.62 31 ASN B C 1
ATOM 1762 O O . ASN B 1 31 ? 2.607 -2.531 -4.738 1 95.62 31 ASN B O 1
ATOM 1766 N N . SER B 1 32 ? 0.803 -1.255 -5.062 1 96.5 32 SER B N 1
ATOM 1767 C CA . SER B 1 32 ? 1.426 -0.526 -6.16 1 96.5 32 SER B CA 1
ATOM 1768 C C . SER B 1 32 ? 2.709 0.165 -5.711 1 96.5 32 SER B C 1
ATOM 1770 O O . SER B 1 32 ? 3.598 0.425 -6.523 1 96.5 32 SER B O 1
ATOM 1772 N N . SER B 1 33 ? 2.82 0.513 -4.426 1 95.5 33 SER B N 1
ATOM 1773 C CA . SER B 1 33 ? 4 1.234 -3.957 1 95.5 33 SER B CA 1
ATOM 1774 C C . SER B 1 33 ? 5.23 0.336 -3.949 1 95.5 33 SER B C 1
ATOM 1776 O O . SER B 1 33 ? 6.359 0.821 -4.051 1 95.5 33 SER B O 1
ATOM 1778 N N . LEU B 1 34 ? 5.098 -0.931 -3.77 1 97.5 34 LEU B N 1
ATOM 1779 C CA . LEU B 1 34 ? 6.156 -1.93 -3.67 1 97.5 34 LEU B CA 1
ATOM 1780 C C . LEU B 1 34 ? 7.023 -1.682 -2.439 1 97.5 34 LEU B C 1
ATOM 1782 O O . LEU B 1 34 ? 8.188 -2.094 -2.4 1 97.5 34 LEU B O 1
ATOM 1786 N N . MET B 1 35 ? 6.434 -1.011 -1.452 1 95.69 35 MET B N 1
ATOM 1787 C CA . MET B 1 35 ? 7.219 -0.658 -0.273 1 95.69 35 MET B CA 1
ATOM 1788 C C . MET B 1 35 ? 6.75 -1.44 0.948 1 95.69 35 MET B C 1
ATOM 1790 O O . MET B 1 35 ? 6.887 -0.973 2.08 1 95.69 35 MET B O 1
ATOM 1794 N N . GLY B 1 36 ? 6.109 -2.502 0.719 1 94.19 36 GLY B N 1
ATOM 1795 C CA . GLY B 1 36 ? 5.605 -3.299 1.825 1 94.19 36 GLY B CA 1
ATOM 1796 C C . GLY B 1 36 ? 4.172 -2.969 2.195 1 94.19 36 GLY B C 1
ATOM 1797 O O . GLY B 1 36 ? 3.613 -1.979 1.716 1 94.19 36 GLY B O 1
ATOM 1798 N N . GLY B 1 37 ? 3.646 -3.742 3.01 1 92.94 37 GLY B N 1
ATOM 1799 C CA . GLY B 1 37 ? 2.281 -3.637 3.494 1 92.94 37 GLY B CA 1
ATOM 1800 C C . GLY B 1 37 ? 1.994 -4.547 4.676 1 92.94 37 GLY B C 1
ATOM 1801 O O . GLY B 1 37 ? 2.834 -4.703 5.562 1 92.94 37 GLY B O 1
ATOM 1802 N N . GLY B 1 38 ? 0.742 -4.93 4.723 1 91 38 GLY B N 1
ATOM 1803 C CA . GLY B 1 38 ? 0.347 -5.93 5.703 1 91 38 GLY B CA 1
ATOM 1804 C C . GLY B 1 38 ? 0.27 -7.328 5.129 1 91 38 GLY B C 1
ATOM 1805 O O . GLY B 1 38 ? 0.834 -7.602 4.066 1 91 38 GLY B O 1
ATOM 1806 N N . GLY B 1 39 ? -0.209 -8.305 5.91 1 92.94 39 GLY B N 1
ATOM 1807 C CA . GLY B 1 39 ? -0.472 -9.656 5.434 1 92.94 39 GLY B CA 1
ATOM 1808 C C . GLY B 1 39 ? 0.75 -10.328 4.836 1 92.94 39 GLY B C 1
ATOM 1809 O O . GLY B 1 39 ? 1.83 -10.305 5.43 1 92.94 39 GLY B O 1
ATOM 1810 N N . VAL B 1 40 ? 0.503 -10.914 3.684 1 97.12 40 VAL B N 1
ATOM 1811 C CA . VAL B 1 40 ? 1.546 -11.656 2.984 1 97.12 40 VAL B CA 1
ATOM 1812 C C . VAL B 1 40 ? 2.67 -10.711 2.574 1 97.12 40 VAL B C 1
ATOM 1814 O O . VAL B 1 40 ? 3.85 -11.062 2.664 1 97.12 40 VAL B O 1
ATOM 1817 N N . ASP B 1 41 ? 2.318 -9.555 2.113 1 97.44 41 ASP B N 1
ATOM 1818 C CA . ASP B 1 41 ? 3.299 -8.555 1.707 1 97.44 41 ASP B CA 1
ATOM 1819 C C . ASP B 1 41 ? 4.23 -8.203 2.861 1 97.44 41 ASP B C 1
ATOM 1821 O O . ASP B 1 41 ? 5.453 -8.188 2.697 1 97.44 41 ASP B O 1
ATOM 1825 N N . GLY B 1 42 ? 3.658 -7.91 4.035 1 96.12 42 GLY B N 1
ATOM 1826 C CA . GLY B 1 42 ? 4.461 -7.609 5.211 1 96.12 42 GLY B CA 1
ATOM 1827 C C . GLY B 1 42 ? 5.355 -8.766 5.633 1 96.12 42 GLY B C 1
ATOM 1828 O O . GLY B 1 42 ? 6.516 -8.562 5.992 1 96.12 42 GLY B O 1
ATOM 1829 N N . ALA B 1 43 ? 4.809 -9.93 5.613 1 97.25 43 ALA B N 1
ATOM 1830 C CA . ALA B 1 43 ? 5.551 -11.133 5.996 1 97.25 43 ALA B CA 1
ATOM 1831 C C . ALA B 1 43 ? 6.758 -11.336 5.09 1 97.25 43 ALA B C 1
ATOM 1833 O O . ALA B 1 43 ? 7.855 -11.641 5.57 1 97.25 43 ALA B O 1
ATOM 1834 N N . ILE B 1 44 ? 6.586 -11.18 3.828 1 98.56 44 ILE B N 1
ATOM 1835 C CA . ILE B 1 44 ? 7.652 -11.422 2.865 1 98.56 44 ILE B CA 1
ATOM 1836 C C . ILE B 1 44 ? 8.734 -10.352 3.008 1 98.56 44 ILE B C 1
ATOM 1838 O O . ILE B 1 44 ? 9.922 -10.656 3.008 1 98.56 44 ILE B O 1
ATOM 1842 N N . HIS B 1 45 ? 8.328 -9.109 3.117 1 98.06 45 HIS B N 1
ATOM 1843 C CA . HIS B 1 45 ? 9.297 -8.047 3.312 1 98.06 45 HIS B CA 1
ATOM 1844 C C . HIS B 1 45 ? 10.133 -8.289 4.566 1 98.06 45 HIS B C 1
ATOM 1846 O O . HIS B 1 45 ? 11.352 -8.086 4.559 1 98.06 45 HIS B O 1
ATOM 1852 N N . SER B 1 46 ? 9.453 -8.672 5.594 1 97.25 46 SER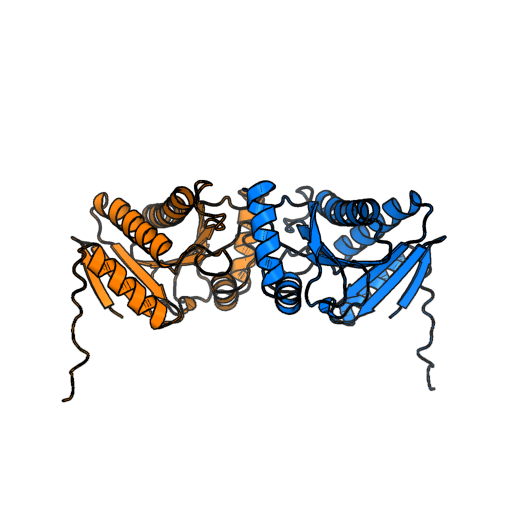 B N 1
ATOM 1853 C CA . SER B 1 46 ? 10.148 -8.93 6.855 1 97.25 46 SER B CA 1
ATOM 1854 C C . SER B 1 46 ? 11.109 -10.102 6.719 1 97.25 46 SER B C 1
ATOM 1856 O O . SER B 1 46 ? 12.266 -10.016 7.16 1 97.25 46 SER B O 1
ATOM 1858 N N . ALA B 1 47 ? 10.703 -11.164 6.133 1 98.62 47 ALA B N 1
ATOM 1859 C CA . ALA B 1 47 ? 11.492 -12.383 6.031 1 98.62 47 ALA B CA 1
ATOM 1860 C C . ALA B 1 47 ? 12.656 -12.203 5.059 1 98.62 47 ALA B C 1
ATOM 1862 O O . ALA B 1 47 ? 13.734 -12.758 5.262 1 98.62 47 ALA B O 1
ATOM 1863 N N . ALA B 1 48 ? 12.453 -11.43 3.982 1 98.62 48 ALA B N 1
ATOM 1864 C CA . ALA B 1 48 ? 13.469 -11.234 2.951 1 98.62 48 ALA B CA 1
ATOM 1865 C C . ALA B 1 48 ? 14.594 -10.336 3.451 1 98.62 48 ALA B C 1
ATOM 1867 O O . ALA B 1 48 ? 15.719 -10.414 2.963 1 98.62 48 ALA B O 1
ATOM 1868 N N . GLY B 1 49 ? 14.281 -9.438 4.371 1 97.81 49 GLY B N 1
ATOM 1869 C CA . GLY B 1 49 ? 15.281 -8.523 4.906 1 97.81 49 GLY B CA 1
ATOM 1870 C C . GLY B 1 49 ? 15.352 -7.207 4.16 1 97.81 49 GLY B C 1
ATOM 1871 O O . GLY B 1 49 ? 14.695 -7.039 3.131 1 97.81 49 GLY B O 1
ATOM 1872 N N . PRO B 1 50 ? 16.141 -6.238 4.652 1 95.69 50 PRO B N 1
ATOM 1873 C CA . PRO B 1 50 ? 16.172 -4.867 4.145 1 95.69 50 PRO B CA 1
ATOM 1874 C C . PRO B 1 50 ? 16.734 -4.773 2.727 1 95.69 50 PRO B C 1
ATOM 1876 O O . PRO B 1 50 ? 16.484 -3.785 2.027 1 95.69 50 PRO B O 1
ATOM 1879 N N . GLU B 1 51 ? 17.484 -5.777 2.328 1 97.56 51 GLU B N 1
ATOM 1880 C CA . GLU B 1 51 ? 18.047 -5.785 0.986 1 97.56 51 GLU B CA 1
ATOM 1881 C C . GLU B 1 51 ? 16.969 -5.766 -0.08 1 97.56 51 GLU B C 1
ATOM 1883 O O . GLU B 1 51 ? 17.141 -5.172 -1.146 1 97.56 51 GLU B O 1
ATOM 1888 N N . LEU B 1 52 ? 15.836 -6.355 0.254 1 98.31 52 LEU B N 1
ATOM 1889 C CA . LEU B 1 52 ? 14.719 -6.359 -0.684 1 98.31 52 LEU B CA 1
ATOM 1890 C C . LEU B 1 52 ? 14.242 -4.938 -0.967 1 98.31 52 LEU B C 1
ATOM 1892 O O . LEU B 1 52 ? 14.023 -4.57 -2.123 1 98.31 52 LEU B O 1
ATOM 1896 N N . ASN B 1 53 ? 14.125 -4.168 0.074 1 95.56 53 ASN B N 1
ATOM 1897 C CA . ASN B 1 53 ? 13.672 -2.789 -0.075 1 95.56 53 ASN B CA 1
ATOM 1898 C C . ASN B 1 53 ? 14.602 -1.994 -0.993 1 95.56 53 ASN B C 1
ATOM 1900 O O . ASN B 1 53 ? 14.141 -1.188 -1.801 1 95.56 53 ASN B O 1
ATOM 1904 N N . GLY B 1 54 ? 15.883 -2.172 -0.828 1 95.38 54 GLY B N 1
ATOM 1905 C CA . GLY B 1 54 ? 16.828 -1.498 -1.701 1 95.38 54 GLY B CA 1
ATOM 1906 C C . GLY B 1 54 ? 16.594 -1.791 -3.172 1 95.38 54 GLY B C 1
ATOM 1907 O O . GLY B 1 54 ? 16.609 -0.879 -4 1 95.38 54 GLY B O 1
ATOM 1908 N N . GLU B 1 55 ? 16.359 -3.045 -3.488 1 97.88 55 GLU B N 1
ATOM 1909 C CA . GLU B 1 55 ? 16.125 -3.439 -4.875 1 97.88 55 GLU B CA 1
ATOM 1910 C C . GLU B 1 55 ? 14.805 -2.875 -5.391 1 97.88 55 GLU B C 1
ATOM 1912 O O . GLU B 1 55 ? 14.734 -2.408 -6.531 1 97.88 55 GLU B O 1
ATOM 1917 N N . LEU B 1 56 ? 13.805 -2.842 -4.562 1 97.88 56 LEU B N 1
ATOM 1918 C CA . LEU B 1 56 ? 12.492 -2.365 -4.977 1 97.88 56 LEU B CA 1
ATOM 1919 C C . LEU B 1 56 ? 12.508 -0.856 -5.199 1 97.88 56 LEU B C 1
ATOM 1921 O O . LEU B 1 56 ? 11.859 -0.352 -6.117 1 97.88 56 LEU B O 1
ATOM 1925 N N . VAL B 1 57 ? 13.25 -0.151 -4.375 1 95 57 VAL B N 1
ATOM 1926 C CA . VAL B 1 57 ? 13.391 1.289 -4.562 1 95 57 VAL B CA 1
ATOM 1927 C C . VAL B 1 57 ? 14.008 1.573 -5.93 1 95 57 VAL B C 1
ATOM 1929 O O . VAL B 1 57 ? 13.57 2.48 -6.641 1 95 57 VAL B O 1
ATOM 1932 N N . LYS B 1 58 ? 15 0.795 -6.281 1 95.62 58 LYS B N 1
ATOM 1933 C CA . LYS B 1 58 ? 15.641 0.955 -7.582 1 95.62 58 LYS B CA 1
ATOM 1934 C C . LYS B 1 58 ? 14.664 0.661 -8.719 1 95.62 58 LYS B C 1
ATOM 1936 O O . LYS B 1 58 ? 14.586 1.411 -9.695 1 95.62 58 LYS B O 1
ATOM 1941 N N . ILE B 1 59 ? 13.914 -0.376 -8.555 1 97.31 59 ILE B N 1
ATOM 1942 C CA . ILE B 1 59 ? 12.922 -0.757 -9.562 1 97.31 59 ILE B CA 1
ATOM 1943 C C . ILE B 1 59 ? 11.898 0.358 -9.727 1 97.31 59 ILE B C 1
ATOM 1945 O O . ILE B 1 59 ? 11.555 0.739 -10.844 1 97.31 59 ILE B O 1
ATOM 1949 N N . ARG B 1 60 ? 11.445 0.863 -8.633 1 95.5 60 ARG B N 1
ATOM 1950 C CA . ARG B 1 60 ? 10.477 1.95 -8.656 1 95.5 60 ARG B CA 1
ATOM 1951 C C . ARG B 1 60 ? 11.047 3.18 -9.352 1 95.5 60 ARG B C 1
ATOM 1953 O O . ARG B 1 60 ? 10.383 3.777 -10.203 1 95.5 60 ARG B O 1
ATOM 1960 N N . ARG B 1 61 ? 12.234 3.549 -9.023 1 93.06 61 ARG B N 1
ATOM 1961 C CA . ARG B 1 61 ? 12.883 4.734 -9.57 1 93.06 61 ARG B CA 1
ATOM 1962 C C . ARG B 1 61 ? 13.062 4.609 -11.086 1 93.06 61 ARG B C 1
ATOM 1964 O O . ARG B 1 61 ? 12.773 5.547 -11.828 1 93.06 61 ARG B O 1
ATOM 1971 N N . GLU B 1 62 ? 13.383 3.418 -11.547 1 94.94 62 GLU B N 1
ATOM 1972 C CA . GLU B 1 62 ? 13.828 3.244 -12.93 1 94.94 62 GLU B CA 1
ATOM 1973 C C . GLU B 1 62 ? 12.664 2.848 -13.836 1 94.94 62 GLU B C 1
ATOM 1975 O O . GLU B 1 62 ? 12.625 3.23 -15.008 1 94.94 62 GLU B O 1
ATOM 1980 N N . ARG B 1 63 ? 11.688 2.186 -13.227 1 95.38 63 ARG B N 1
ATOM 1981 C CA . ARG B 1 63 ? 10.734 1.564 -14.141 1 95.38 63 ARG B CA 1
ATOM 1982 C C . ARG B 1 63 ? 9.305 1.955 -13.781 1 95.38 63 ARG B C 1
ATOM 1984 O O . ARG B 1 63 ? 8.43 2.004 -14.656 1 95.38 63 ARG B O 1
ATOM 1991 N N . TYR B 1 64 ? 9.078 2.217 -12.516 1 94 64 TYR B N 1
ATOM 1992 C CA . TYR B 1 64 ? 7.699 2.432 -12.102 1 94 64 TYR B CA 1
ATOM 1993 C C . TYR B 1 64 ? 7.59 3.619 -11.156 1 94 64 TYR B C 1
ATOM 1995 O O . TYR B 1 64 ? 7.098 3.48 -10.031 1 94 64 TYR B O 1
ATOM 2003 N N . PRO B 1 65 ? 7.941 4.762 -11.57 1 89.25 65 PRO B N 1
ATOM 2004 C CA . PRO B 1 65 ? 7.91 5.93 -10.68 1 89.25 65 PRO B CA 1
ATOM 2005 C C . PRO B 1 65 ? 6.516 6.215 -10.133 1 89.25 65 PRO B C 1
ATOM 2007 O O . PRO B 1 65 ? 6.379 6.785 -9.047 1 89.25 65 PRO B O 1
ATOM 2010 N N . ASN B 1 66 ? 5.492 5.793 -10.836 1 88.25 66 ASN B N 1
ATOM 2011 C CA . ASN B 1 66 ? 4.121 6.043 -10.398 1 88.25 66 ASN B CA 1
ATOM 2012 C C . ASN B 1 66 ? 3.514 4.812 -9.734 1 88.25 66 ASN B C 1
ATOM 2014 O O . ASN B 1 66 ? 2.316 4.793 -9.438 1 88.25 66 ASN B O 1
ATOM 2018 N N . GLY B 1 67 ? 4.324 3.805 -9.594 1 93.94 67 GLY B N 1
ATOM 2019 C CA . GLY B 1 67 ? 3.855 2.58 -8.969 1 93.94 67 GLY B CA 1
ATOM 2020 C C . GLY B 1 67 ? 3.641 1.449 -9.961 1 93.94 67 GLY B C 1
ATOM 2021 O O . GLY B 1 67 ? 3.48 1.688 -11.156 1 93.94 67 GLY B O 1
ATOM 2022 N N . LEU B 1 68 ? 3.68 0.269 -9.461 1 97 68 LEU B N 1
ATOM 2023 C CA . LEU B 1 68 ? 3.379 -0.9 -10.273 1 97 68 LEU B CA 1
ATOM 2024 C C . LEU B 1 68 ? 1.879 -1.012 -10.531 1 97 68 LEU B C 1
ATOM 2026 O O . LEU B 1 68 ? 1.088 -1.088 -9.594 1 97 68 LEU B O 1
ATOM 2030 N N . PRO B 1 69 ? 1.473 -1.096 -11.766 1 96.25 69 PRO B N 1
ATOM 2031 C CA . PRO B 1 69 ? 0.038 -1.174 -12.055 1 96.25 69 PRO B CA 1
ATOM 2032 C C . PRO B 1 69 ? -0.569 -2.518 -11.656 1 96.25 69 PRO B C 1
ATOM 2034 O O . PRO B 1 69 ? 0.093 -3.553 -11.766 1 96.25 69 PRO B O 1
ATOM 2037 N N . PRO B 1 70 ? -1.882 -2.477 -11.305 1 97 70 PRO B N 1
ATOM 2038 C CA . PRO B 1 70 ? -2.562 -3.752 -11.07 1 97 70 PRO B CA 1
ATOM 2039 C C . PRO B 1 70 ? -2.479 -4.688 -12.273 1 97 70 PRO B C 1
ATOM 2041 O O . PRO B 1 70 ? -2.604 -4.242 -13.422 1 97 70 PRO B O 1
ATOM 2044 N N . GLY B 1 71 ? -2.223 -5.93 -12.008 1 98.19 71 GLY B N 1
ATOM 2045 C CA . GLY B 1 71 ? -2.16 -6.918 -13.07 1 98.19 71 GLY B CA 1
ATOM 2046 C C . GLY B 1 71 ? -0.751 -7.152 -13.586 1 98.19 71 GLY B C 1
ATOM 2047 O O . GLY B 1 71 ? -0.501 -8.125 -14.305 1 98.19 71 GLY B O 1
ATOM 2048 N N . GLU B 1 72 ? 0.167 -6.281 -13.242 1 98.38 72 GLU B N 1
ATOM 2049 C CA . GLU B 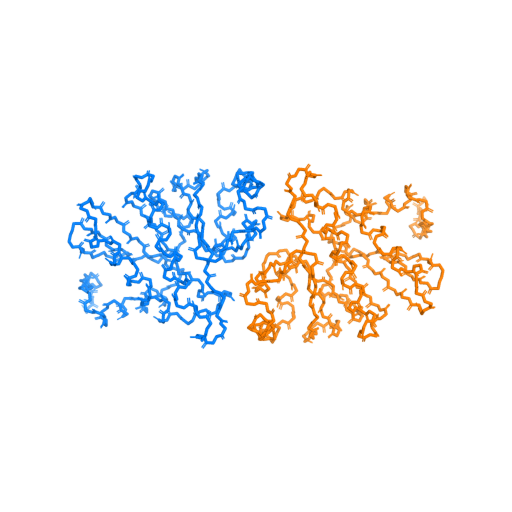1 72 ? 1.559 -6.426 -13.656 1 98.38 72 GLU B CA 1
ATOM 2050 C C . GLU B 1 72 ? 2.402 -7.059 -12.555 1 98.38 72 GLU B C 1
ATOM 2052 O O . GLU B 1 72 ? 1.927 -7.246 -11.438 1 98.38 72 GLU B O 1
ATOM 2057 N N . ALA B 1 73 ? 3.625 -7.484 -12.922 1 98.88 73 ALA B N 1
ATOM 2058 C CA . ALA B 1 73 ? 4.504 -8.141 -11.953 1 98.88 73 ALA B CA 1
ATOM 2059 C C . ALA B 1 73 ? 5.957 -7.734 -12.164 1 98.88 73 ALA B C 1
ATOM 2061 O O . ALA B 1 73 ? 6.344 -7.352 -13.273 1 98.88 73 ALA B O 1
ATOM 2062 N N . VAL B 1 74 ? 6.734 -7.758 -11.109 1 98.88 74 VAL B N 1
ATOM 2063 C CA . VAL B 1 74 ? 8.18 -7.555 -11.156 1 98.88 74 VAL B CA 1
ATOM 2064 C C . VAL B 1 74 ? 8.883 -8.641 -10.344 1 98.88 74 VAL B C 1
ATOM 2066 O O . VAL B 1 74 ? 8.289 -9.219 -9.43 1 98.88 74 VAL B O 1
ATOM 2069 N N . ILE B 1 75 ? 10.102 -8.93 -10.766 1 98.88 75 ILE B N 1
ATOM 2070 C CA . ILE B 1 75 ? 10.836 -10.008 -10.109 1 98.88 75 ILE B CA 1
ATOM 2071 C C . ILE B 1 75 ? 12.039 -9.438 -9.367 1 98.88 75 ILE B C 1
ATOM 2073 O O . ILE B 1 75 ? 12.688 -8.508 -9.852 1 98.88 75 ILE B O 1
ATOM 2077 N N . THR B 1 76 ? 12.32 -9.891 -8.18 1 98.88 76 THR B N 1
ATOM 2078 C CA . THR B 1 76 ? 13.5 -9.555 -7.391 1 98.88 76 THR B CA 1
ATOM 2079 C C . THR B 1 76 ? 14.188 -10.82 -6.887 1 98.88 76 THR B C 1
ATOM 2081 O O . THR B 1 76 ? 13.672 -11.93 -7.07 1 98.88 76 THR B O 1
ATOM 2084 N N . ARG B 1 77 ? 15.383 -10.625 -6.277 1 98.69 77 ARG B N 1
ATOM 2085 C CA . ARG B 1 77 ? 16.016 -11.727 -5.555 1 98.69 77 ARG B CA 1
ATOM 2086 C C . ARG B 1 77 ? 15.234 -12.062 -4.285 1 98.69 77 ARG B C 1
ATOM 2088 O O . ARG B 1 77 ? 14.445 -11.25 -3.799 1 98.69 77 ARG B O 1
ATOM 2095 N N . GLY B 1 78 ? 15.5 -13.266 -3.738 1 98.81 78 GLY B N 1
ATOM 2096 C CA . GLY B 1 78 ? 14.82 -13.703 -2.529 1 98.81 78 GLY B CA 1
ATOM 2097 C C . GLY B 1 78 ? 15.539 -13.297 -1.259 1 98.81 78 GLY B C 1
ATOM 2098 O O . GLY B 1 78 ? 14.953 -13.312 -0.174 1 98.81 78 GLY B O 1
ATOM 2099 N N . TYR B 1 79 ? 16.891 -12.992 -1.433 1 98.56 79 TYR B N 1
ATOM 2100 C CA . TYR B 1 79 ? 17.734 -12.547 -0.325 1 98.56 79 TYR B CA 1
ATOM 2101 C C . TYR B 1 79 ? 17.719 -13.57 0.805 1 98.56 79 TYR B C 1
ATOM 2103 O O . TYR B 1 79 ? 18.156 -14.711 0.62 1 98.56 79 TYR B O 1
ATOM 2111 N N . ARG B 1 80 ? 17.062 -13.305 1.992 1 98.62 80 ARG B N 1
ATOM 2112 C CA . ARG B 1 80 ? 17.188 -14.172 3.16 1 98.62 80 ARG B CA 1
ATOM 2113 C C . ARG B 1 80 ? 16.141 -15.289 3.135 1 98.62 80 ARG B C 1
ATOM 2115 O O . ARG B 1 80 ? 16.125 -16.141 4.02 1 98.62 80 ARG B O 1
ATOM 2122 N N . LEU B 1 81 ? 15.328 -15.281 2.143 1 98.81 81 LEU B N 1
ATOM 2123 C CA . LEU B 1 81 ? 14.336 -16.344 1.993 1 98.81 81 LEU B CA 1
ATOM 2124 C C . LEU B 1 81 ? 14.977 -17.609 1.449 1 98.81 81 LEU B C 1
ATOM 2126 O O . LEU B 1 81 ? 16.094 -17.578 0.911 1 98.81 81 LEU B O 1
ATOM 2130 N N . LYS B 1 82 ? 14.227 -18.766 1.622 1 98.5 82 LYS B N 1
ATOM 2131 C CA . LYS B 1 82 ? 14.641 -20.016 0.976 1 98.5 82 LYS B CA 1
ATOM 2132 C C . LYS B 1 82 ? 14.5 -19.922 -0.541 1 98.5 82 LYS B C 1
ATOM 2134 O O . LYS B 1 82 ? 15.352 -20.422 -1.281 1 98.5 82 LYS B O 1
ATOM 2139 N N . ALA B 1 83 ? 13.438 -19.25 -0.977 1 98.69 83 ALA B N 1
ATOM 2140 C CA . ALA B 1 83 ? 13.211 -19.031 -2.404 1 98.69 83 ALA B CA 1
ATOM 2141 C C . ALA B 1 83 ? 14.242 -18.078 -2.986 1 98.69 83 ALA B C 1
ATOM 2143 O O . ALA B 1 83 ? 14.523 -17.031 -2.4 1 98.69 83 ALA B O 1
ATOM 2144 N N . SER B 1 84 ? 14.711 -18.375 -4.141 1 98.62 84 SER B N 1
ATOM 2145 C CA . SER B 1 84 ? 15.75 -17.562 -4.766 1 98.62 84 SER B CA 1
ATOM 2146 C C . SER B 1 84 ? 15.164 -16.266 -5.32 1 98.62 84 SER B C 1
ATOM 2148 O O . SER B 1 84 ? 15.883 -15.266 -5.465 1 98.62 84 SER B O 1
ATOM 2150 N N . HIS B 1 85 ? 13.867 -16.312 -5.648 1 98.88 85 HIS B N 1
ATOM 2151 C CA . HIS B 1 85 ? 13.234 -15.141 -6.262 1 98.88 85 HIS B CA 1
ATOM 2152 C C . HIS B 1 85 ? 11.891 -14.836 -5.613 1 98.88 85 HIS B C 1
ATOM 2154 O O . HIS B 1 85 ? 11.227 -15.734 -5.09 1 98.88 85 HIS B O 1
ATOM 2160 N N . ILE B 1 86 ? 11.617 -13.609 -5.594 1 98.94 86 ILE B N 1
ATOM 2161 C CA . ILE B 1 86 ? 10.273 -13.133 -5.297 1 98.94 86 ILE B CA 1
ATOM 2162 C C . ILE B 1 86 ? 9.672 -12.477 -6.535 1 98.94 86 ILE B C 1
ATOM 2164 O O . ILE B 1 86 ? 10.32 -11.656 -7.184 1 98.94 86 ILE B O 1
ATOM 2168 N N . ILE B 1 87 ? 8.484 -12.859 -6.914 1 98.94 87 ILE B N 1
ATOM 2169 C CA . ILE B 1 87 ? 7.734 -12.148 -7.945 1 98.94 87 ILE B CA 1
ATOM 2170 C C . ILE B 1 87 ? 6.594 -11.359 -7.305 1 98.94 87 ILE B C 1
ATOM 2172 O O . ILE B 1 87 ? 5.707 -11.945 -6.676 1 98.94 87 ILE B O 1
ATOM 2176 N N . HIS B 1 88 ? 6.648 -10.023 -7.434 1 98.94 88 HIS B N 1
ATOM 2177 C CA . HIS B 1 88 ? 5.656 -9.133 -6.844 1 98.94 88 HIS B CA 1
ATOM 2178 C C . HIS B 1 88 ? 4.578 -8.758 -7.855 1 98.94 88 HIS B C 1
ATOM 2180 O O . HIS B 1 88 ? 4.891 -8.359 -8.977 1 98.94 88 HIS B O 1
ATOM 2186 N N . THR B 1 89 ? 3.344 -8.93 -7.453 1 98.81 89 THR B N 1
ATOM 2187 C CA . THR B 1 89 ? 2.248 -8.508 -8.32 1 98.81 89 THR B CA 1
ATOM 2188 C C . THR B 1 89 ? 1.194 -7.742 -7.52 1 98.81 89 THR B C 1
ATOM 2190 O O . THR B 1 89 ? 1.156 -7.828 -6.293 1 98.81 89 THR B O 1
ATOM 2193 N N . VAL B 1 90 ? 0.451 -6.961 -8.273 1 98.19 90 VAL B N 1
ATOM 2194 C CA . VAL B 1 90 ? -0.619 -6.168 -7.68 1 98.19 90 VAL B CA 1
ATOM 2195 C C . VAL B 1 90 ? -1.973 -6.664 -8.18 1 98.19 90 VAL B C 1
ATOM 2197 O O . VAL B 1 90 ? -2.32 -6.465 -9.352 1 98.19 90 VAL B O 1
ATOM 2200 N N . GLY B 1 91 ? -2.715 -7.305 -7.293 1 98.06 91 GLY B N 1
ATOM 2201 C CA . GLY B 1 91 ? -4.062 -7.727 -7.641 1 98.06 91 GLY B CA 1
ATOM 2202 C C . GLY B 1 91 ? -5.07 -6.59 -7.609 1 98.06 91 GLY B C 1
ATOM 2203 O O . GLY B 1 91 ? -4.754 -5.488 -7.156 1 98.06 91 GLY B O 1
ATOM 2204 N N . PRO B 1 92 ? -6.27 -6.926 -8.047 1 97.38 92 PRO B N 1
ATOM 2205 C CA . PRO B 1 92 ? -7.324 -5.91 -8.039 1 97.38 92 PRO B CA 1
ATOM 2206 C C . PRO B 1 92 ? -7.93 -5.695 -6.652 1 97.38 92 PRO B C 1
ATOM 2208 O O . PRO B 1 92 ? -8.07 -6.652 -5.883 1 97.38 92 PRO B O 1
ATOM 2211 N N . VAL B 1 93 ? -8.281 -4.426 -6.379 1 96 93 VAL B N 1
ATOM 2212 C CA . VAL B 1 93 ? -9.18 -4.152 -5.262 1 96 93 VAL B CA 1
ATOM 2213 C C . VAL B 1 93 ? -10.617 -4.488 -5.66 1 96 93 VAL B C 1
ATOM 2215 O O . VAL B 1 93 ? -11.07 -4.117 -6.742 1 96 93 VAL B O 1
ATOM 2218 N N . TRP B 1 94 ? -11.312 -5.199 -4.816 1 96.19 94 TRP B N 1
ATOM 2219 C CA . TRP B 1 94 ? -12.688 -5.598 -5.109 1 96.19 94 TRP B CA 1
ATOM 2220 C C . TRP B 1 94 ? -13.641 -4.414 -4.977 1 96.19 94 TRP B C 1
ATOM 2222 O O . TRP B 1 94 ? -13.695 -3.771 -3.926 1 96.19 94 TRP B O 1
ATOM 2232 N N . MET B 1 95 ? -14.289 -4.137 -6.031 1 93.56 95 MET B N 1
ATOM 2233 C CA . MET B 1 95 ? -15.234 -3.02 -6.066 1 93.56 95 MET B CA 1
ATOM 2234 C C . MET B 1 95 ? -16.609 -3.486 -6.512 1 93.56 95 MET B C 1
ATOM 2236 O O . MET B 1 95 ? -17.328 -2.76 -7.207 1 93.56 95 MET B O 1
ATOM 2240 N N . GLY B 1 96 ? -16.906 -4.695 -6.316 1 92.94 96 GLY B N 1
ATOM 2241 C CA . GLY B 1 96 ? -18.234 -5.207 -6.629 1 92.94 96 GLY B CA 1
ATOM 2242 C C . GLY B 1 96 ? -18.266 -6.105 -7.852 1 92.94 96 GLY B C 1
ATOM 2243 O O . GLY B 1 96 ? -19.312 -6.641 -8.211 1 92.94 96 GLY B O 1
ATOM 2244 N N . GLY B 1 97 ? -17.234 -6.246 -8.578 1 94.25 97 GLY B N 1
ATOM 2245 C CA . GLY B 1 97 ? -17.078 -7.242 -9.625 1 94.25 97 GLY B CA 1
ATOM 2246 C C . GLY B 1 97 ? -17.5 -6.73 -10.992 1 94.25 97 GLY B C 1
ATOM 2247 O O . GLY B 1 97 ? -17.625 -7.508 -11.938 1 94.25 97 GLY B O 1
ATOM 2248 N N . ARG B 1 98 ? -17.688 -5.352 -11.078 1 92.5 98 ARG B N 1
ATOM 2249 C CA . ARG B 1 98 ? -18.156 -4.805 -12.336 1 92.5 98 ARG B CA 1
ATOM 2250 C C . ARG B 1 98 ? -17.141 -3.836 -12.938 1 92.5 98 ARG B C 1
ATOM 2252 O O . ARG B 1 98 ? -17.438 -3.146 -13.914 1 92.5 98 ARG B O 1
ATOM 2259 N N . ASN B 1 99 ? -15.906 -3.869 -12.414 1 92.38 99 ASN B N 1
ATOM 2260 C CA . ASN B 1 99 ? -14.898 -2.914 -12.867 1 92.38 99 ASN B CA 1
ATOM 2261 C C . ASN B 1 99 ? -13.656 -3.621 -13.406 1 92.38 99 ASN B C 1
ATOM 2263 O O . ASN B 1 99 ? -12.539 -3.154 -13.195 1 92.38 99 ASN B O 1
ATOM 2267 N N . GLY B 1 100 ? -13.852 -4.801 -13.969 1 95.62 100 GLY B N 1
ATOM 2268 C CA . GLY B 1 100 ? -12.758 -5.523 -14.602 1 95.62 100 GLY B CA 1
ATOM 2269 C C . GLY B 1 100 ? -11.875 -6.25 -13.609 1 95.62 100 GLY B C 1
ATOM 2270 O O . GLY B 1 100 ? -10.758 -6.66 -13.938 1 95.62 100 GLY B O 1
ATOM 2271 N N . GLU B 1 101 ? -12.352 -6.434 -12.445 1 97.5 101 GLU B N 1
ATOM 2272 C CA . GLU B 1 101 ? -11.562 -7.051 -11.391 1 97.5 101 GLU B CA 1
ATOM 2273 C C . GLU B 1 101 ? -11.125 -8.461 -11.781 1 97.5 101 GLU B C 1
ATOM 2275 O O . GLU B 1 101 ? -9.992 -8.859 -11.5 1 97.5 101 GLU B O 1
ATOM 2280 N N . ASP B 1 102 ? -11.977 -9.203 -12.445 1 98.56 102 ASP B N 1
ATOM 2281 C CA . ASP B 1 102 ? -11.648 -10.57 -12.852 1 98.56 102 ASP B CA 1
ATOM 2282 C C . ASP B 1 102 ? -10.453 -10.586 -13.805 1 98.56 102 ASP B C 1
ATOM 2284 O O . ASP B 1 102 ? -9.531 -11.383 -13.641 1 98.56 102 ASP B O 1
ATOM 2288 N N . ASP B 1 103 ? -10.539 -9.695 -14.766 1 98.62 103 ASP B N 1
ATOM 2289 C CA . ASP B 1 103 ? -9.484 -9.633 -15.773 1 98.62 103 ASP B CA 1
ATOM 2290 C C . ASP B 1 103 ? -8.148 -9.234 -15.148 1 98.62 103 ASP B C 1
ATOM 2292 O O . ASP B 1 103 ? -7.105 -9.797 -15.484 1 98.62 103 ASP B O 1
ATOM 2296 N N . VAL B 1 104 ? -8.188 -8.312 -14.266 1 98.44 104 VAL B N 1
ATOM 2297 C CA . VAL B 1 104 ? -6.977 -7.855 -13.602 1 98.44 104 VAL B CA 1
ATOM 2298 C C . VAL B 1 104 ? -6.375 -8.992 -12.773 1 98.44 104 VAL B C 1
ATOM 2300 O O . VAL B 1 104 ? -5.156 -9.18 -12.766 1 98.44 104 VAL B O 1
ATOM 2303 N N . LEU B 1 105 ? -7.188 -9.742 -12.07 1 98.81 105 LEU B N 1
ATOM 2304 C CA . LEU B 1 105 ? -6.695 -10.859 -11.281 1 98.81 105 LEU B CA 1
ATOM 2305 C C . LEU B 1 105 ? -6.07 -11.922 -12.172 1 98.81 105 LEU B C 1
ATOM 2307 O O . LEU B 1 105 ? -4.992 -12.445 -11.867 1 98.81 105 LEU B O 1
ATOM 2311 N N . TYR B 1 106 ? -6.754 -12.211 -13.258 1 98.94 106 TYR B N 1
ATOM 2312 C CA . TYR B 1 106 ? -6.211 -13.141 -14.242 1 98.94 106 TYR B CA 1
ATOM 2313 C C . TYR B 1 106 ? -4.836 -12.688 -14.719 1 98.94 106 TYR B C 1
ATOM 2315 O O . TYR B 1 106 ? -3.891 -13.477 -14.734 1 98.94 106 TYR B O 1
ATOM 2323 N N . ARG B 1 107 ? -4.734 -11.453 -15.016 1 98.88 107 ARG B N 1
ATOM 2324 C CA . ARG B 1 107 ? -3.48 -10.898 -15.516 1 98.88 107 ARG B CA 1
ATOM 2325 C C . ARG B 1 107 ? -2.398 -10.945 -14.438 1 98.88 107 ARG B C 1
ATOM 2327 O O . ARG B 1 107 ? -1.218 -11.117 -14.742 1 98.88 107 ARG B O 1
ATOM 2334 N N . SER B 1 108 ? -2.766 -10.734 -13.219 1 98.88 108 SER B N 1
ATOM 2335 C CA . SER B 1 108 ? -1.802 -10.812 -12.125 1 98.88 108 SER B CA 1
ATOM 2336 C C . SER B 1 108 ? -1.122 -12.172 -12.078 1 98.88 108 SER B C 1
ATOM 2338 O O . SER B 1 108 ? 0.106 -12.258 -12 1 98.88 108 SER B O 1
ATOM 2340 N N . TYR B 1 109 ? -1.897 -13.242 -12.133 1 98.94 109 TYR B N 1
ATOM 2341 C CA . TYR B 1 109 ? -1.336 -14.586 -12.156 1 98.94 109 TYR B CA 1
ATOM 2342 C C . TYR B 1 109 ? -0.514 -14.82 -13.422 1 98.94 109 TYR B C 1
ATOM 2344 O O . TYR B 1 109 ? 0.604 -15.336 -13.352 1 98.94 109 TYR B O 1
ATOM 2352 N N . ARG B 1 110 ? -1.046 -14.375 -14.539 1 98.88 110 ARG B N 1
ATOM 2353 C CA . ARG B 1 110 ? -0.382 -14.602 -15.812 1 98.88 110 ARG B CA 1
ATOM 2354 C C . ARG B 1 110 ? 0.952 -13.859 -15.875 1 98.88 110 ARG B C 1
ATOM 2356 O O . ARG B 1 110 ? 1.945 -14.406 -16.359 1 98.88 110 ARG B O 1
ATOM 2363 N N . SER B 1 111 ? 0.967 -12.664 -15.43 1 98.94 111 SER B N 1
ATOM 2364 C CA . SER B 1 111 ? 2.201 -11.883 -15.43 1 98.94 111 SER B CA 1
ATOM 2365 C C . SER B 1 111 ? 3.285 -12.57 -14.602 1 98.94 111 SER B C 1
ATOM 2367 O O . SER B 1 111 ? 4.457 -12.57 -14.992 1 98.94 111 SER B O 1
ATOM 2369 N N . CYS B 1 112 ? 2.91 -13.133 -13.477 1 98.94 112 CYS B N 1
ATOM 2370 C CA . CYS B 1 112 ? 3.859 -13.852 -12.641 1 98.94 112 CYS B CA 1
ATOM 2371 C C . CYS B 1 112 ? 4.395 -15.094 -13.352 1 98.94 112 CYS B C 1
ATOM 2373 O O . CYS B 1 112 ? 5.602 -15.344 -13.352 1 98.94 112 CYS B O 1
ATOM 2375 N N . LEU B 1 113 ? 3.504 -15.828 -13.953 1 98.88 113 LEU B N 1
ATOM 2376 C CA . LEU B 1 113 ? 3.883 -17.047 -14.648 1 98.88 113 LEU B CA 1
ATOM 2377 C C . LEU B 1 113 ? 4.75 -16.734 -15.859 1 98.88 113 LEU B C 1
ATOM 2379 O O . LEU B 1 113 ? 5.711 -17.469 -16.141 1 98.88 113 LEU B O 1
ATOM 2383 N N . ASP B 1 114 ? 4.402 -15.656 -16.547 1 98.75 114 ASP B N 1
ATOM 2384 C CA . ASP B 1 114 ? 5.203 -15.234 -17.688 1 98.75 114 ASP B CA 1
ATOM 2385 C C . ASP B 1 114 ? 6.617 -14.852 -17.266 1 98.75 114 ASP B C 1
ATOM 2387 O O . ASP B 1 114 ? 7.59 -15.18 -17.953 1 98.75 114 ASP B O 1
ATOM 2391 N N . LEU B 1 115 ? 6.754 -14.195 -16.172 1 98.81 115 LEU B N 1
ATOM 2392 C CA . LEU B 1 115 ? 8.07 -13.859 -15.641 1 98.81 115 LEU B CA 1
ATOM 2393 C C . LEU B 1 115 ? 8.836 -15.117 -15.242 1 98.81 115 LEU B C 1
ATOM 2395 O O . LEU B 1 115 ? 10.047 -15.211 -15.469 1 98.81 115 LEU B O 1
ATOM 2399 N N . ALA B 1 116 ? 8.125 -16.016 -14.625 1 98.69 116 ALA B N 1
ATOM 2400 C CA . ALA B 1 116 ? 8.773 -17.281 -14.281 1 98.69 116 ALA B CA 1
ATOM 2401 C C . ALA B 1 116 ? 9.359 -17.953 -15.516 1 98.69 116 ALA B C 1
ATOM 2403 O O . ALA B 1 116 ? 10.508 -18.406 -15.5 1 98.69 116 ALA B O 1
ATOM 2404 N N . ARG B 1 117 ? 8.531 -18 -16.547 1 98.38 117 ARG B N 1
ATOM 2405 C CA . ARG B 1 117 ? 8.992 -18.562 -17.812 1 98.38 117 ARG B CA 1
ATOM 2406 C C . ARG B 1 117 ? 10.219 -17.828 -18.328 1 98.38 117 ARG B C 1
ATOM 2408 O O . ARG B 1 117 ? 11.219 -18.453 -18.719 1 98.38 117 ARG B O 1
ATOM 2415 N N . GLU B 1 118 ? 10.172 -16.562 -18.344 1 98.31 118 GLU B N 1
ATOM 2416 C CA . GLU B 1 118 ? 11.242 -15.727 -18.859 1 98.31 118 GLU B CA 1
ATOM 2417 C C . GLU B 1 118 ? 12.547 -15.953 -18.094 1 98.31 118 GLU B C 1
ATOM 2419 O O . GLU B 1 118 ? 13.625 -15.906 -18.672 1 98.31 118 GLU B O 1
ATOM 2424 N N . PHE B 1 119 ? 12.461 -16.266 -16.797 1 98.44 119 PHE B N 1
ATOM 2425 C CA . PHE B 1 119 ? 13.648 -16.375 -15.953 1 98.44 119 PHE B CA 1
ATOM 2426 C C . PHE B 1 119 ? 14.008 -17.828 -15.719 1 98.44 119 PHE B C 1
ATOM 2428 O O . PHE B 1 119 ? 14.883 -18.141 -14.898 1 98.44 119 PHE B O 1
ATOM 2435 N N . GLY B 1 120 ? 13.266 -18.719 -16.344 1 98.19 120 GLY B N 1
ATOM 2436 C CA . GLY B 1 120 ? 13.578 -20.141 -16.266 1 98.19 120 GLY B CA 1
ATOM 2437 C C . GLY B 1 120 ? 13.211 -20.766 -14.938 1 98.19 120 GLY B C 1
ATOM 2438 O O . GLY B 1 120 ? 13.859 -21.703 -14.484 1 98.19 120 GLY B O 1
ATOM 2439 N N . ILE B 1 121 ? 12.289 -20.203 -14.297 1 98.69 121 ILE B N 1
ATOM 2440 C CA . ILE B 1 121 ? 11.781 -20.703 -13.023 1 98.69 121 ILE B CA 1
ATOM 2441 C C . ILE B 1 121 ? 10.664 -21.719 -13.273 1 98.69 121 ILE B C 1
ATOM 2443 O O . ILE B 1 121 ? 9.68 -21.406 -13.953 1 98.69 121 ILE B O 1
ATOM 2447 N N . HIS B 1 122 ? 10.773 -22.906 -12.656 1 98.56 122 HIS B N 1
ATOM 2448 C CA . HIS B 1 122 ? 9.805 -23.953 -12.953 1 98.56 122 HIS B CA 1
ATOM 2449 C C . HIS B 1 122 ? 9.031 -24.359 -11.695 1 98.56 122 HIS B C 1
ATOM 2451 O O . HIS B 1 122 ? 8.094 -25.156 -11.773 1 98.56 122 HIS B O 1
ATOM 2457 N N . ASP B 1 123 ? 9.445 -23.859 -10.562 1 98.75 123 ASP B N 1
ATOM 2458 C CA . ASP B 1 123 ? 8.766 -24.094 -9.289 1 98.75 123 ASP B CA 1
ATOM 2459 C C . ASP B 1 123 ? 8.383 -22.781 -8.617 1 98.75 123 ASP B C 1
ATOM 2461 O O . ASP B 1 123 ? 9.242 -22.062 -8.094 1 98.75 123 ASP B O 1
ATOM 2465 N N . ILE B 1 124 ? 7.059 -22.469 -8.672 1 98.88 124 ILE B N 1
ATOM 2466 C CA . ILE B 1 124 ? 6.586 -21.172 -8.227 1 98.88 124 ILE B CA 1
ATOM 2467 C C . ILE B 1 124 ? 5.422 -21.344 -7.254 1 98.88 124 ILE B C 1
ATOM 2469 O O . ILE B 1 124 ? 4.527 -22.156 -7.488 1 98.88 124 ILE B O 1
ATOM 2473 N N . ALA B 1 125 ? 5.465 -20.609 -6.129 1 98.88 125 ALA B N 1
ATOM 2474 C CA . ALA B 1 125 ? 4.434 -20.703 -5.098 1 98.88 125 ALA B CA 1
ATOM 2475 C C . ALA B 1 125 ? 3.631 -19.406 -5.02 1 98.88 125 ALA B C 1
ATOM 2477 O O . ALA B 1 125 ? 4.199 -18.312 -4.898 1 98.88 125 ALA B O 1
ATOM 2478 N N . PHE B 1 126 ? 2.318 -19.562 -5.09 1 98.94 126 PHE B N 1
ATOM 2479 C CA . PHE B 1 126 ? 1.395 -18.438 -5 1 98.94 126 PHE B CA 1
ATOM 2480 C C . PHE B 1 126 ? 0.664 -18.438 -3.664 1 98.94 126 PHE B C 1
ATOM 2482 O O . PHE B 1 126 ? 0.158 -19.469 -3.229 1 98.94 126 PHE B O 1
ATOM 2489 N N . PRO B 1 127 ? 0.575 -17.281 -3.023 1 98.75 127 PRO B N 1
ATOM 2490 C CA . PRO B 1 127 ? -0.541 -17.094 -2.092 1 98.75 127 PRO B CA 1
ATOM 2491 C C . PRO B 1 127 ? -1.856 -16.781 -2.799 1 98.75 127 PRO B C 1
ATOM 2493 O O . PRO B 1 127 ? -1.896 -16.703 -4.031 1 98.75 127 PRO B O 1
ATOM 2496 N N . ALA B 1 128 ? -2.945 -16.703 -1.994 1 98.31 128 ALA B N 1
ATOM 2497 C CA . ALA B 1 128 ? -4.172 -16.172 -2.57 1 98.31 128 ALA B CA 1
ATOM 2498 C C . ALA B 1 128 ? -4.035 -14.672 -2.848 1 98.31 128 ALA B C 1
ATOM 2500 O O . ALA B 1 128 ? -3.65 -13.906 -1.963 1 98.31 128 ALA B O 1
ATOM 2501 N N . LEU B 1 129 ? -4.273 -14.297 -4.062 1 98.5 129 LEU B N 1
ATOM 2502 C CA . LEU B 1 129 ? -4.137 -12.898 -4.43 1 98.5 129 LEU B CA 1
ATOM 2503 C C . LEU B 1 129 ? -5.457 -12.156 -4.246 1 98.5 129 LEU B C 1
ATOM 2505 O O . LEU B 1 129 ? -6.512 -12.633 -4.676 1 98.5 129 LEU B O 1
ATOM 2509 N N . SER B 1 130 ? -5.41 -11 -3.572 1 98.12 130 SER B N 1
ATOM 2510 C CA . SER B 1 130 ? -6.473 -10.008 -3.479 1 98.12 130 SER B CA 1
ATOM 2511 C C . SER B 1 130 ? -7.582 -10.469 -2.541 1 98.12 130 SER B C 1
ATOM 2513 O O . SER B 1 130 ? -8.594 -9.789 -2.381 1 98.12 130 SER B O 1
ATOM 2515 N N . THR B 1 131 ? -7.402 -11.57 -1.787 1 97.62 131 THR B N 1
ATOM 2516 C CA . THR B 1 131 ? -8.5 -12.133 -1.011 1 97.62 131 THR B CA 1
ATOM 2517 C C . THR B 1 131 ? -8.398 -11.727 0.455 1 97.62 131 THR B C 1
ATOM 2519 O O . THR B 1 131 ? -9.156 -12.203 1.297 1 97.62 131 THR B O 1
ATOM 2522 N N . GLY B 1 132 ? -7.469 -10.867 0.795 1 93.69 132 GLY B N 1
ATOM 2523 C CA . GLY B 1 132 ? -7.34 -10.25 2.107 1 93.69 132 GLY B CA 1
ATOM 2524 C C . GLY B 1 132 ? -7.883 -8.836 2.162 1 93.69 132 GLY B C 1
ATOM 2525 O O . GLY B 1 132 ? -9.07 -8.609 1.913 1 93.69 132 GLY B O 1
ATOM 2526 N N . ALA B 1 133 ? -6.98 -7.945 2.383 1 90.88 133 ALA B N 1
ATOM 2527 C CA . ALA B 1 133 ? -7.359 -6.543 2.547 1 90.88 133 ALA B CA 1
ATOM 2528 C C . ALA B 1 133 ? -8.031 -6.004 1.289 1 90.88 133 ALA B C 1
ATOM 2530 O O . ALA B 1 133 ? -8.883 -5.109 1.366 1 90.88 133 ALA B O 1
ATOM 2531 N N . TYR B 1 134 ? -7.766 -6.594 0.119 1 95.44 134 TYR B N 1
ATOM 2532 C CA . TYR B 1 134 ? -8.32 -6.082 -1.132 1 95.44 134 TYR B CA 1
ATOM 2533 C C . TYR B 1 134 ? -9.727 -6.613 -1.359 1 95.44 134 TYR B C 1
ATOM 2535 O O . TYR B 1 134 ? -10.43 -6.16 -2.271 1 95.44 134 TYR B O 1
ATOM 2543 N N . GLY B 1 135 ? -10.117 -7.641 -0.684 1 95.62 135 GLY B N 1
ATOM 2544 C CA . GLY B 1 135 ? -11.523 -7.949 -0.483 1 95.62 135 GLY B CA 1
ATOM 2545 C C . GLY B 1 135 ? -12.109 -8.812 -1.583 1 95.62 135 GLY B C 1
ATOM 2546 O O . GLY B 1 135 ? -13.328 -9.008 -1.651 1 95.62 135 GLY B O 1
ATOM 2547 N N . PHE B 1 136 ? -11.32 -9.352 -2.506 1 97.75 136 PHE B N 1
ATOM 2548 C CA . PHE B 1 136 ? -11.828 -10.203 -3.574 1 97.75 136 PHE B CA 1
ATOM 2549 C C . PHE B 1 136 ? -12.453 -11.469 -3.002 1 97.75 136 PHE B C 1
ATOM 2551 O O . PHE B 1 136 ? -11.859 -12.141 -2.158 1 97.75 136 PHE B O 1
ATOM 2558 N N . PRO B 1 137 ? -13.68 -11.766 -3.391 1 98.12 137 PRO B N 1
ATOM 2559 C CA . PRO B 1 137 ? -14.289 -12.992 -2.857 1 98.12 137 PRO B CA 1
ATOM 2560 C C . PRO B 1 137 ? -13.445 -14.234 -3.129 1 98.12 137 PRO B C 1
ATOM 2562 O O . PRO B 1 137 ? -13.102 -14.516 -4.281 1 98.12 137 PRO B O 1
ATOM 2565 N N . PHE B 1 138 ? -13.188 -15.047 -2.131 1 98.31 138 PHE B N 1
ATOM 2566 C CA . PHE B 1 138 ? -12.203 -16.109 -2.156 1 98.31 138 PHE B CA 1
ATOM 2567 C C . PHE B 1 138 ? -12.523 -17.125 -3.254 1 98.31 138 PHE B C 1
ATOM 2569 O O . PHE B 1 138 ? -11.672 -17.438 -4.094 1 98.31 138 PHE B O 1
ATOM 2576 N N . ASP B 1 139 ? -13.758 -17.641 -3.312 1 98.06 139 ASP B N 1
ATOM 2577 C CA . ASP B 1 139 ? -14.117 -18.688 -4.266 1 98.06 139 ASP B CA 1
ATOM 2578 C C . ASP B 1 139 ? -13.945 -18.203 -5.703 1 98.06 139 ASP B C 1
ATOM 2580 O O . ASP B 1 139 ? -13.414 -18.938 -6.547 1 98.06 139 ASP B O 1
ATOM 2584 N N . ARG B 1 140 ? -14.391 -17.031 -5.934 1 98.31 140 ARG B N 1
ATOM 2585 C CA . ARG B 1 140 ? -14.273 -16.438 -7.266 1 98.31 140 ARG B CA 1
ATOM 2586 C C . ARG B 1 140 ? -12.812 -16.219 -7.641 1 98.31 140 ARG B C 1
ATOM 2588 O O . ARG B 1 140 ? -12.398 -16.531 -8.758 1 98.31 140 ARG B O 1
ATOM 2595 N N . ALA B 1 141 ? -12.062 -15.719 -6.734 1 98.81 141 ALA B N 1
ATOM 2596 C CA . ALA B 1 141 ? -10.641 -15.461 -6.953 1 98.81 141 ALA B CA 1
ATOM 2597 C C . ALA B 1 141 ? -9.891 -16.75 -7.293 1 98.81 141 ALA B C 1
ATOM 2599 O O . ALA B 1 141 ? -9.086 -16.781 -8.227 1 98.81 141 ALA B O 1
ATOM 2600 N N . GLU B 1 142 ? -10.188 -17.766 -6.543 1 98.5 142 GLU B N 1
ATOM 2601 C CA . GLU B 1 142 ? -9.43 -19 -6.711 1 98.5 142 GLU B CA 1
ATOM 2602 C C . GLU B 1 142 ? -9.812 -19.719 -8 1 98.5 142 GLU B C 1
ATOM 2604 O O . GLU B 1 142 ? -8.977 -20.375 -8.625 1 98.5 142 GLU B O 1
ATOM 2609 N N . ARG B 1 143 ? -11.031 -19.578 -8.461 1 98.38 143 ARG B N 1
ATOM 2610 C CA . ARG B 1 143 ? -11.406 -20.109 -9.773 1 98.38 143 ARG B CA 1
ATOM 2611 C C . ARG B 1 143 ? -10.617 -19.406 -10.883 1 98.38 143 ARG B C 1
ATOM 2613 O O . ARG B 1 143 ? -10.172 -20.062 -11.836 1 98.38 143 ARG B O 1
ATOM 2620 N N . ILE B 1 144 ? -10.461 -18.125 -10.719 1 98.75 144 ILE B N 1
ATOM 2621 C CA . ILE B 1 144 ? -9.688 -17.359 -11.695 1 98.75 144 ILE B CA 1
ATOM 2622 C C . ILE B 1 144 ? -8.219 -17.781 -11.625 1 98.75 144 ILE B C 1
ATOM 2624 O O . ILE B 1 144 ? -7.559 -17.922 -12.656 1 98.75 144 ILE B O 1
ATOM 2628 N N . ALA B 1 145 ? -7.707 -18 -10.43 1 98.75 145 ALA B N 1
ATOM 2629 C CA . ALA B 1 145 ? -6.332 -18.453 -10.242 1 98.75 145 ALA B CA 1
ATOM 2630 C C . ALA B 1 145 ? -6.086 -19.766 -10.969 1 98.75 145 ALA B C 1
ATOM 2632 O O . ALA B 1 145 ? -5.133 -19.891 -11.742 1 98.75 145 ALA B O 1
ATOM 2633 N N . ILE B 1 146 ? -6.953 -20.719 -10.758 1 97.44 146 ILE B N 1
ATOM 2634 C CA . ILE B 1 146 ? -6.828 -22.031 -11.367 1 97.44 146 ILE B CA 1
ATOM 2635 C C . ILE B 1 146 ? -6.887 -21.906 -12.883 1 97.44 146 ILE B C 1
ATOM 2637 O O . ILE B 1 146 ? -6.055 -22.484 -13.594 1 97.44 146 ILE B O 1
ATOM 2641 N N . ARG B 1 147 ? -7.809 -21.109 -13.359 1 97.75 147 ARG B N 1
ATOM 2642 C CA . ARG B 1 147 ? -7.949 -20.922 -14.797 1 97.75 147 ARG B CA 1
ATOM 2643 C C . ARG B 1 147 ? -6.688 -20.297 -15.391 1 97.75 147 ARG B C 1
ATOM 2645 O O . ARG B 1 147 ? -6.207 -20.734 -16.438 1 97.75 147 ARG B O 1
ATOM 2652 N N . SER B 1 148 ? -6.156 -19.281 -14.742 1 98.62 148 SER B N 1
ATOM 2653 C CA . SER B 1 148 ? -4.957 -18.594 -15.234 1 98.62 148 SER B CA 1
ATOM 2654 C C . SER B 1 148 ? -3.773 -19.562 -15.305 1 98.62 148 SER B C 1
ATOM 2656 O O . SER B 1 148 ? -3.027 -19.547 -16.281 1 98.62 148 SER B O 1
ATOM 2658 N N . VAL B 1 149 ? -3.643 -20.406 -14.281 1 98.06 149 VAL B N 1
ATOM 2659 C CA . VAL B 1 149 ? -2.539 -21.359 -14.203 1 98.06 149 VAL B CA 1
ATOM 2660 C C . VAL B 1 149 ? -2.701 -22.422 -15.289 1 98.06 149 VAL B C 1
ATOM 2662 O O . VAL B 1 149 ? -1.75 -22.734 -16 1 98.06 149 VAL B O 1
ATOM 2665 N N . ILE B 1 150 ? -3.896 -22.906 -15.453 1 96.19 150 ILE B N 1
ATOM 2666 C CA . ILE B 1 150 ? -4.16 -23.953 -16.438 1 96.19 150 ILE B CA 1
ATOM 2667 C C . ILE B 1 150 ? -3.924 -23.406 -17.844 1 96.19 150 ILE B C 1
ATOM 2669 O O . ILE B 1 150 ? -3.293 -24.078 -18.672 1 96.19 150 ILE B O 1
ATOM 2673 N N . ASP B 1 151 ? -4.418 -22.219 -18.094 1 97.56 151 ASP B N 1
ATOM 2674 C CA . ASP B 1 151 ? -4.234 -21.594 -19.406 1 97.56 151 ASP B CA 1
ATOM 2675 C C . ASP B 1 151 ? -2.752 -21.438 -19.734 1 97.56 151 ASP B C 1
ATOM 2677 O O . ASP B 1 151 ? -2.35 -21.609 -20.891 1 97.56 151 ASP B O 1
ATOM 2681 N N . PHE B 1 152 ? -1.985 -21.109 -18.766 1 98.38 152 PHE B N 1
ATOM 2682 C CA . PHE B 1 152 ? -0.544 -20.984 -18.953 1 98.38 152 PHE B CA 1
ATOM 2683 C C . PHE B 1 152 ? 0.087 -22.344 -19.219 1 98.38 152 PHE B C 1
ATOM 2685 O O . PHE B 1 152 ? 0.876 -22.484 -20.156 1 98.38 152 PHE B O 1
ATOM 2692 N N . LEU B 1 153 ? -0.293 -23.344 -18.438 1 96.81 153 LEU B N 1
ATOM 2693 C CA . LEU B 1 153 ? 0.36 -24.656 -18.484 1 96.81 153 LEU B CA 1
ATOM 2694 C C . LEU B 1 153 ? 0.049 -25.375 -19.797 1 96.81 153 LEU B C 1
ATOM 2696 O O . LEU B 1 153 ? 0.876 -26.125 -20.297 1 96.81 153 LEU B O 1
ATOM 2700 N N . LYS B 1 154 ? -1.062 -25.078 -20.344 1 94.81 154 LYS B N 1
ATOM 2701 C CA . LYS B 1 154 ? -1.466 -25.719 -21.594 1 94.81 154 LYS B CA 1
ATOM 2702 C C . LYS B 1 154 ? -0.503 -25.391 -22.734 1 94.81 154 LYS B C 1
ATOM 2704 O O . LYS B 1 154 ? -0.323 -26.188 -23.656 1 94.81 154 LYS B O 1
ATOM 2709 N N . ASP B 1 155 ? 0.103 -24.297 -22.562 1 94.5 155 ASP B N 1
ATOM 2710 C CA . ASP B 1 155 ? 0.956 -23.812 -23.641 1 94.5 155 ASP B CA 1
ATOM 2711 C C . ASP B 1 155 ? 2.424 -24.125 -23.359 1 94.5 155 ASP B C 1
ATOM 2713 O O . ASP B 1 155 ? 3.303 -23.734 -24.125 1 94.5 155 ASP B O 1
ATOM 2717 N N . GLU B 1 156 ? 2.674 -24.875 -22.297 1 94.75 156 GLU B N 1
ATOM 2718 C CA . GLU B 1 156 ? 4.059 -25.109 -21.906 1 94.75 156 GLU B CA 1
ATOM 2719 C C . GLU B 1 156 ? 4.426 -26.578 -22.031 1 94.75 156 GLU B C 1
ATOM 2721 O O . GLU B 1 156 ? 3.66 -27.453 -21.625 1 94.75 156 GLU B O 1
ATOM 2726 N N . SER B 1 157 ? 5.574 -26.844 -22.562 1 89.56 157 SER B N 1
ATOM 2727 C CA . SER B 1 157 ? 6.031 -28.219 -22.766 1 89.56 157 SER B CA 1
ATOM 2728 C C . SER B 1 157 ? 6.949 -28.672 -21.625 1 89.56 157 SER B C 1
ATOM 2730 O O . SER B 1 157 ? 7.039 -29.859 -21.328 1 89.56 157 SER B O 1
ATOM 2732 N N . ALA B 1 158 ? 7.656 -27.672 -21.094 1 92 158 ALA B N 1
ATOM 2733 C CA . ALA B 1 158 ? 8.492 -27.984 -19.938 1 92 158 ALA B CA 1
ATOM 2734 C C . ALA B 1 158 ? 7.648 -28.109 -18.672 1 92 158 ALA B C 1
ATOM 2736 O O . ALA B 1 158 ? 6.648 -27.406 -18.516 1 92 158 ALA B O 1
ATOM 2737 N N . GLY B 1 159 ? 8.07 -28.984 -17.828 1 96.38 159 GLY B N 1
ATOM 2738 C CA . GLY B 1 159 ? 7.344 -29.234 -16.594 1 96.38 159 GLY B CA 1
ATOM 2739 C C . GLY B 1 159 ? 7.426 -28.078 -15.609 1 96.38 159 GLY B C 1
ATOM 2740 O O . GLY B 1 159 ? 8.5 -27.516 -15.398 1 96.38 159 GLY B O 1
ATOM 2741 N N . TYR B 1 160 ? 6.289 -27.703 -15.055 1 97.88 160 TYR B N 1
ATOM 2742 C CA . TYR B 1 160 ? 6.191 -26.688 -14 1 97.88 160 TYR B CA 1
ATOM 2743 C C . TYR B 1 160 ? 5.566 -27.281 -12.742 1 97.88 160 TYR B C 1
ATOM 2745 O O . TYR B 1 160 ? 4.727 -28.188 -12.82 1 97.88 160 TYR B O 1
ATOM 2753 N N . THR B 1 161 ? 6.074 -26.859 -11.633 1 97.94 161 THR B N 1
ATOM 2754 C CA . THR B 1 161 ? 5.375 -27.031 -10.359 1 97.94 161 THR B CA 1
ATOM 2755 C C . THR B 1 161 ? 4.797 -25.703 -9.883 1 97.94 161 THR B C 1
ATOM 2757 O O . THR B 1 161 ? 5.539 -24.766 -9.602 1 97.94 161 THR B O 1
ATOM 2760 N N . VAL B 1 162 ? 3.469 -25.641 -9.859 1 98.38 162 VAL B N 1
ATOM 2761 C CA . VAL B 1 162 ? 2.781 -24.469 -9.352 1 98.38 162 VAL B CA 1
ATOM 2762 C C . VAL B 1 162 ? 2.139 -24.781 -8 1 98.38 162 VAL B C 1
ATOM 2764 O O . VAL B 1 162 ? 1.283 -25.672 -7.91 1 98.38 162 VAL B O 1
ATOM 2767 N N . ARG B 1 163 ? 2.547 -24.047 -6.996 1 98.25 163 ARG B N 1
ATOM 2768 C CA . ARG B 1 163 ? 2.07 -24.281 -5.637 1 98.25 163 ARG B CA 1
ATOM 2769 C C . ARG B 1 163 ? 1.129 -23.172 -5.188 1 98.25 163 ARG B C 1
ATOM 2771 O O . ARG B 1 163 ? 1.378 -21.984 -5.453 1 98.25 163 ARG B O 1
ATOM 2778 N N . PHE B 1 164 ? 0.068 -23.609 -4.594 1 98.38 164 PHE B N 1
ATOM 2779 C CA . PHE B 1 164 ? -0.82 -22.688 -3.893 1 98.38 164 PHE B CA 1
ATOM 2780 C C . PHE B 1 164 ? -0.663 -22.828 -2.383 1 98.38 164 PHE B C 1
ATOM 2782 O O . PHE B 1 164 ? -0.918 -23.891 -1.822 1 98.38 164 PHE B O 1
ATOM 2789 N N . VAL B 1 165 ? -0.234 -21.734 -1.709 1 98.5 165 VAL B N 1
ATOM 2790 C CA . VAL B 1 165 ? 0.07 -21.766 -0.282 1 98.5 165 VAL B CA 1
ATOM 2791 C C . VAL B 1 165 ? -0.94 -20.922 0.482 1 98.5 165 VAL B C 1
ATOM 2793 O O . VAL B 1 165 ? -1.061 -19.719 0.235 1 98.5 165 VAL B O 1
ATOM 2796 N N . PHE B 1 166 ? -1.653 -21.578 1.411 1 97.88 166 PHE B N 1
ATOM 2797 C CA . PHE B 1 166 ? -2.648 -20.891 2.227 1 97.88 166 PHE B CA 1
ATOM 2798 C C . PHE B 1 166 ? -2.211 -20.844 3.686 1 97.88 166 PHE B C 1
ATOM 2800 O O . PHE B 1 166 ? -1.584 -21.781 4.184 1 97.88 166 PHE B O 1
ATOM 2807 N N . TYR B 1 167 ? -2.619 -19.734 4.293 1 95.62 167 TYR B N 1
ATOM 2808 C CA . TYR B 1 167 ? -2.188 -19.562 5.676 1 95.62 167 TYR B CA 1
ATOM 2809 C C . TYR B 1 167 ? -3.031 -20.406 6.621 1 95.62 167 TYR B C 1
ATOM 2811 O O . TYR B 1 167 ? -2.543 -20.859 7.656 1 95.62 167 TYR B O 1
ATOM 2819 N N . THR B 1 168 ? -4.309 -20.656 6.262 1 96 168 THR B N 1
ATOM 2820 C CA . THR B 1 168 ? -5.195 -21.391 7.156 1 96 168 THR B CA 1
ATOM 2821 C C . THR B 1 168 ? -5.676 -22.672 6.5 1 96 168 THR B C 1
ATOM 2823 O O . THR B 1 168 ? -5.816 -22.734 5.277 1 96 168 THR B O 1
ATOM 2826 N N . GLU B 1 169 ? -5.992 -23.641 7.363 1 95.81 169 GLU B N 1
ATOM 2827 C CA . GLU B 1 169 ? -6.547 -24.906 6.895 1 95.81 169 GLU B CA 1
ATOM 2828 C C . GLU B 1 169 ? -7.871 -24.703 6.168 1 95.81 169 GLU B C 1
ATOM 2830 O O . GLU B 1 169 ? -8.164 -25.391 5.188 1 95.81 169 GLU B O 1
ATOM 2835 N N . ASP B 1 170 ? -8.57 -23.734 6.672 1 96.38 170 ASP B N 1
ATOM 2836 C CA . ASP B 1 170 ? -9.867 -23.469 6.066 1 96.38 170 ASP B CA 1
ATOM 2837 C C . ASP B 1 170 ? -9.719 -23.047 4.609 1 96.38 170 ASP B C 1
ATOM 2839 O O . ASP B 1 170 ? -10.43 -23.531 3.734 1 96.38 170 ASP B O 1
ATOM 2843 N N . GLN B 1 171 ? -8.82 -22.203 4.32 1 96.56 171 GLN B N 1
ATOM 2844 C CA . GLN B 1 171 ? -8.586 -21.75 2.949 1 96.56 171 GLN B CA 1
ATOM 2845 C C . GLN B 1 171 ? -8.117 -22.906 2.07 1 96.56 171 GLN B C 1
ATOM 2847 O O . GLN B 1 171 ? -8.523 -23.016 0.914 1 96.56 171 GLN B O 1
ATOM 2852 N N . GLY B 1 172 ? -7.246 -23.734 2.637 1 96.12 172 GLY B N 1
ATOM 2853 C CA . GLY B 1 172 ? -6.789 -24.906 1.897 1 96.12 172 GLY B CA 1
ATOM 2854 C C . GLY B 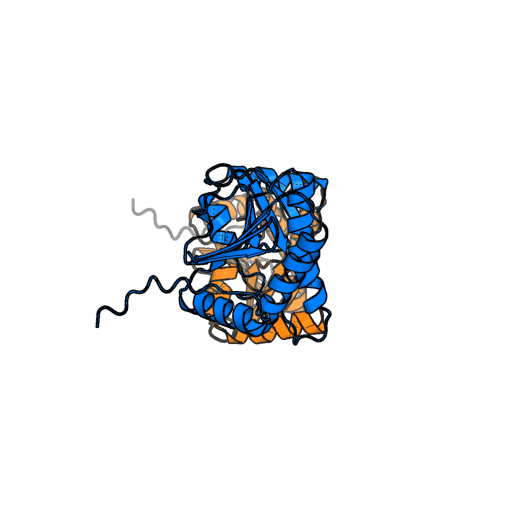1 172 ? -7.91 -25.859 1.519 1 96.12 172 GLY B C 1
ATOM 2855 O O . GLY B 1 172 ? -8 -26.297 0.371 1 96.12 172 GLY B O 1
ATOM 2856 N N . LYS B 1 173 ? -8.719 -26.078 2.451 1 94.62 173 LYS B N 1
ATOM 2857 C CA . LYS B 1 173 ? -9.844 -26.969 2.229 1 94.62 173 LYS B CA 1
ATOM 2858 C C . LYS B 1 173 ? -10.797 -26.406 1.18 1 94.62 173 LYS B C 1
ATOM 2860 O O . LYS B 1 173 ? -11.273 -27.141 0.307 1 94.62 173 LYS B O 1
ATOM 2865 N N . ARG B 1 174 ? -11.047 -25.156 1.297 1 95.88 174 ARG B N 1
ATOM 2866 C CA . ARG B 1 174 ? -11.93 -24.5 0.334 1 95.88 174 ARG B CA 1
ATOM 2867 C C . ARG B 1 174 ? -11.352 -24.562 -1.073 1 95.88 174 ARG B C 1
ATOM 2869 O O . ARG B 1 174 ? -12.078 -24.781 -2.043 1 95.88 174 ARG B O 1
ATOM 2876 N N . PHE B 1 175 ? -10.133 -24.359 -1.149 1 96.81 175 PHE B N 1
ATOM 2877 C CA . PHE B 1 175 ? -9.461 -24.438 -2.441 1 96.81 175 PHE B CA 1
ATOM 2878 C C . PHE B 1 175 ? -9.578 -25.828 -3.043 1 96.81 175 PHE B C 1
ATOM 2880 O O . PHE B 1 175 ? -9.852 -25.969 -4.234 1 96.81 175 PHE B O 1
ATOM 2887 N N . LEU B 1 176 ? -9.391 -26.828 -2.262 1 93.44 176 LEU B N 1
ATOM 2888 C CA . LEU B 1 176 ? -9.5 -28.203 -2.717 1 93.44 176 LEU B CA 1
ATOM 2889 C C . LEU B 1 176 ? -10.914 -28.5 -3.211 1 93.44 176 LEU B C 1
ATOM 2891 O O . LEU B 1 176 ? -11.094 -29.219 -4.199 1 93.44 176 LEU B O 1
ATOM 2895 N N . PHE B 1 177 ? -11.82 -27.953 -2.52 1 93.12 177 PHE B N 1
ATOM 2896 C CA . PHE B 1 177 ? -13.203 -28.109 -2.953 1 93.12 177 PHE B CA 1
ATOM 2897 C C . PHE B 1 177 ? -13.414 -27.484 -4.324 1 93.12 177 PHE B C 1
ATOM 2899 O O . PHE B 1 177 ? -14.078 -28.062 -5.184 1 93.12 177 PHE B O 1
ATOM 2906 N N . ILE B 1 178 ? -12.844 -26.328 -4.539 1 95.06 178 ILE B N 1
ATOM 2907 C CA . ILE B 1 178 ? -12.969 -25.625 -5.812 1 95.06 178 ILE B CA 1
ATOM 2908 C C . ILE B 1 178 ? -12.312 -26.453 -6.918 1 95.06 178 ILE B C 1
ATOM 2910 O O . ILE B 1 178 ? -12.867 -26.594 -8.008 1 95.06 178 ILE B O 1
ATOM 2914 N N . LEU B 1 179 ? -11.188 -27.031 -6.645 1 92.56 179 LEU B N 1
ATOM 2915 C CA . LEU B 1 179 ? -10.5 -27.891 -7.609 1 92.56 179 LEU B CA 1
ATOM 2916 C C . LEU B 1 179 ? -11.375 -29.062 -8.016 1 92.56 179 LEU B C 1
ATOM 2918 O O . LEU B 1 179 ? -11.484 -29.375 -9.203 1 92.56 179 LEU B O 1
ATOM 2922 N N . SER B 1 180 ? -11.953 -29.641 -7.031 1 88.75 180 SER B N 1
ATOM 2923 C CA . SER B 1 180 ? -12.836 -30.781 -7.281 1 88.75 180 SER B CA 1
ATOM 2924 C C . SER B 1 180 ? -14.039 -30.359 -8.125 1 88.75 180 SER B C 1
ATOM 2926 O O . SER B 1 180 ? -14.43 -31.078 -9.055 1 88.75 180 SER B O 1
ATOM 2928 N N . ASP B 1 181 ? -14.516 -29.266 -7.812 1 91.5 181 ASP B N 1
ATOM 2929 C CA . ASP B 1 181 ? -15.695 -28.766 -8.516 1 91.5 181 ASP B CA 1
ATOM 2930 C C . ASP B 1 181 ? -15.375 -28.484 -9.984 1 91.5 181 ASP B C 1
ATOM 2932 O O . ASP B 1 181 ? -16.25 -28.562 -10.844 1 91.5 181 ASP B O 1
ATOM 2936 N N . LEU B 1 182 ? -14.172 -28.156 -10.258 1 90.31 182 LEU B N 1
ATOM 2937 C CA . LEU B 1 182 ? -13.742 -27.844 -11.617 1 90.31 182 LEU B CA 1
ATOM 2938 C C . LEU B 1 182 ? -13.336 -29.109 -12.367 1 90.31 182 LEU B C 1
ATOM 2940 O O . LEU B 1 182 ? -12.938 -29.047 -13.531 1 90.31 182 LEU B O 1
ATOM 2944 N N . GLY B 1 183 ? -13.383 -30.219 -11.695 1 84.69 183 GLY B N 1
ATOM 2945 C CA . GLY B 1 183 ? -13.117 -31.5 -12.336 1 84.69 183 GLY B CA 1
ATOM 2946 C C . GLY B 1 183 ? -11.641 -31.859 -12.352 1 84.69 183 GLY B C 1
ATOM 2947 O O . GLY B 1 183 ? -11.211 -32.688 -13.148 1 84.69 183 GLY B O 1
ATOM 2948 N N . LEU B 1 184 ? -10.914 -31.094 -11.719 1 80.62 184 LEU B N 1
ATOM 2949 C CA . LEU B 1 184 ? -9.492 -31.406 -11.633 1 80.62 184 LEU B CA 1
ATOM 2950 C C . LEU B 1 184 ? -9.234 -32.438 -10.547 1 80.62 184 LEU B C 1
ATOM 2952 O O . LEU B 1 184 ? -9.883 -32.438 -9.5 1 80.62 184 LEU B O 1
ATOM 2956 N N . PRO B 1 185 ? -8.516 -33.562 -11.055 1 67.56 185 PRO B N 1
ATOM 2957 C CA . PRO B 1 185 ? -8.367 -34.719 -10.164 1 67.56 185 PRO B CA 1
ATOM 2958 C C . PRO B 1 185 ? -7.652 -34.344 -8.859 1 67.56 185 PRO B C 1
ATOM 2960 O O . PRO B 1 185 ? -6.547 -33.812 -8.891 1 67.56 185 PRO B O 1
ATOM 2963 N N . VAL B 1 186 ? -8.352 -34.094 -7.895 1 60.47 186 VAL B N 1
ATOM 2964 C CA . VAL B 1 186 ? -7.762 -33.906 -6.574 1 60.47 186 VAL B CA 1
ATOM 2965 C C . VAL B 1 186 ? -7.469 -35.281 -5.957 1 60.47 186 VAL B C 1
ATOM 2967 O O . VAL B 1 186 ? -8.375 -36.094 -5.785 1 60.47 186 VAL B O 1
ATOM 2970 N N . ASN B 1 187 ? -6.512 -36 -6.531 1 52.44 187 ASN B N 1
ATOM 2971 C CA . ASN B 1 187 ? -6.262 -37.25 -5.828 1 52.44 187 ASN B CA 1
ATOM 2972 C C . ASN B 1 187 ? -6.129 -37.031 -4.324 1 52.44 187 ASN B C 1
ATOM 2974 O O . ASN B 1 187 ? -5.207 -36.344 -3.869 1 52.44 187 ASN B O 1
ATOM 2978 N N . TRP B 1 188 ? -7.305 -36.844 -3.721 1 48.62 188 TRP B N 1
ATOM 2979 C CA . TRP B 1 188 ? -7.281 -36.781 -2.262 1 48.62 188 TRP B CA 1
ATOM 2980 C C . TRP B 1 188 ? -6.395 -37.906 -1.704 1 48.62 188 TRP B C 1
ATOM 2982 O O . TRP B 1 188 ? -6.73 -39.094 -1.812 1 48.62 188 TRP B O 1
ATOM 2992 N N . ASN B 1 189 ? -5.258 -38.062 -2.115 1 42.16 189 ASN B N 1
ATOM 2993 C CA . ASN B 1 189 ? -4.551 -39.094 -1.361 1 42.16 189 ASN B CA 1
ATOM 2994 C C . ASN B 1 189 ? -4.961 -39.094 0.108 1 42.16 189 ASN B C 1
ATOM 2996 O O . ASN B 1 189 ? -4.895 -38.062 0.775 1 42.16 189 ASN B O 1
ATOM 3000 N N . ARG B 1 190 ? -6.02 -39.875 0.438 1 39.66 190 ARG B N 1
ATOM 3001 C CA . ARG B 1 190 ? -6.582 -40.344 1.703 1 39.66 190 ARG B CA 1
ATOM 3002 C C . ARG B 1 190 ? -5.48 -40.594 2.725 1 39.66 190 ARG B C 1
ATOM 3004 O O . ARG B 1 190 ? -5.121 -41.75 2.965 1 39.66 190 ARG B O 1
ATOM 3011 N N . ASP B 1 191 ? -4.379 -40.219 2.66 1 36.81 191 ASP B N 1
ATOM 3012 C CA . ASP B 1 191 ? -3.592 -40.656 3.812 1 36.81 191 ASP B CA 1
ATOM 3013 C C . ASP B 1 191 ? -4.238 -40.188 5.121 1 36.81 191 ASP B C 1
ATOM 3015 O O . ASP B 1 191 ? -3.611 -40.25 6.18 1 36.81 191 ASP B O 1
ATOM 3019 N N . VAL B 1 192 ? -5.32 -39.469 5.23 1 35.53 192 VAL B N 1
ATOM 3020 C CA . VAL B 1 192 ? -5.859 -39.531 6.586 1 35.53 192 VAL B CA 1
ATOM 3021 C C . VAL B 1 192 ? -6.43 -40.938 6.828 1 35.53 192 VAL B C 1
ATOM 3023 O O . VAL B 1 192 ? -7.41 -41.344 6.195 1 35.53 192 VAL B O 1
ATOM 3026 N N . GLN B 1 193 ? -5.684 -41.969 6.992 1 32 193 GLN B N 1
ATOM 3027 C CA . GLN B 1 193 ? -6.129 -43.219 7.625 1 32 193 GLN B CA 1
ATOM 3028 C C . GLN B 1 193 ? -7.199 -42.938 8.68 1 32 193 GLN B C 1
ATOM 3030 O O . GLN B 1 193 ? -7 -42.125 9.578 1 32 193 GLN B O 1
ATOM 3035 N N . GLU B 1 194 ? -8.445 -43.031 8.336 1 29.23 194 GLU B N 1
ATOM 3036 C CA . GLU B 1 194 ? -9.539 -43.312 9.258 1 29.23 194 GLU B CA 1
ATOM 3037 C C . GLU B 1 194 ? -9.117 -44.312 10.32 1 29.23 194 GLU B C 1
ATOM 3039 O O . GLU B 1 194 ? -8.891 -45.5 10.008 1 29.23 194 GLU B O 1
ATOM 3044 N N . ASN B 1 195 ? -8.156 -44.031 11.148 1 28.3 195 ASN B N 1
ATOM 3045 C CA . ASN B 1 195 ? -8.227 -44.906 12.328 1 28.3 195 ASN B CA 1
ATOM 3046 C C . ASN B 1 195 ? -9.633 -44.969 12.898 1 28.3 195 ASN B C 1
ATOM 3048 O O . ASN B 1 195 ? -10.164 -43.938 13.359 1 28.3 195 ASN B O 1
ATOM 3052 N N . THR B 1 196 ? -10.57 -45.656 12.203 1 21.16 196 THR B N 1
ATOM 3053 C CA . THR B 1 196 ? -11.555 -46.375 13 1 21.16 196 THR B CA 1
ATOM 3054 C C . THR B 1 196 ? -10.875 -47.438 13.891 1 21.16 196 THR B C 1
ATOM 3056 O O . THR B 1 196 ? -9.906 -48.062 13.477 1 21.16 196 THR B O 1
#

Secondary structure (DSSP, 8-state):
-EEEEETTEEEEEEES-GGG--SSEEEEEE-TT-S--SHHHHHHHHHH-HHHHHHHHHHHHHH-TT-PPTT-EEEEE-TTSSSSEEEEEE-PPPSSS-SSHHHHHHHHHHHHHHHHHHTT--EEEE--SSSSTT---HHHHHHHHHHHHHHHHHT--S--EEEEEESSHHHHHHHHHHHHHTT--------S----/-EEEEETTEEEEEEES-GGG--SSEEEEE--TT-S--SHHHHHHHHHH-HHHHHHHHHHHHHH-TT-PPTT-EEEEE-TTSSSSEEEEE-PPPPSSS-SSHHHHHHHHHHHHHHHHHHTT--EEEE--SSSSTT---HHHHHHHHHHHHHHHHHT--S--EEEEEESSHHHHHHHHHHHHHTT--------S----

Radius of gyration: 23.81 Å; Cα contacts (8 Å, |Δi|>4): 792; chains: 2; bounding box: 37×81×64 Å

InterPro domains:
  IPR002589 Macro domain [PF01661] (27-145)
  IPR002589 Macro domain [PS51154] (1-183)
  IPR002589 Macro domain [SM00506] (10-145)
  IPR043472 Macro domain-like [G3DSA:3.40.220.10] (5-178)
  IPR043472 Macro domain-like [SSF52949] (10-180)

Sequence (392 aa):
MREFHYGVHMLAVEVGDITESDAEAIVNAANSSLMGGGGVDGAIHSAAGPELNGELVKIRRERYPNGLPPGEAVITRGYRLKASHIIHTVGPVWMGGRNGEDDVLYRSYRSCLDLAREFGIHDIAFPALSTGAYGFPFDRAERIAIRSVIDFLKDESAGYTVRFVFYTEDQGKRFLFILSDLGLPVNWNRDVQENTMREFHYGVHMLAVEVGDITESDAEAIVNAANSSLMGGGGVDGAIHSAAGPELNGELVKIRRERYPNGLPPGEAVITRGYRLKASHIIHTVGPVWMGGRNGEDDVLYRSYRSCLDLAREFGIHDIAFPALSTGAYGFPFDRAERIAIRSVIDFLKDESAGYTVRFVFYTEDQGKRFLFILSDLGLPVNWNRDVQENT

Nearest PDB structures (foldseek):
  5cms-assembly3_B  TM=9.782E-01  e=3.597E-20  Escherichia coli
  5cb5-assembly14_M  TM=9.800E-01  e=5.495E-20  Escherichia coli K-12
  5cb3-assembly1_A  TM=9.799E-01  e=8.919E-20  Escherichia coli K-12
  5lbp-assembly1_A  TM=9.593E-01  e=2.993E-19  Oceanobacillus iheyensis HTE831
  3vfq-assembly1_A  TM=9.305E-01  e=1.524E-15  Homo sapiens

pLDDT: mean 92.93, std 14.02, range [21.16, 98.94]